Protein AF-A0A7S0HVM1-F1 (afdb_monomer_lite)

Structure (mmCIF, N/CA/C/O backbone):
data_AF-A0A7S0HVM1-F1
#
_entry.id   AF-A0A7S0HVM1-F1
#
loop_
_atom_site.group_PDB
_atom_site.id
_atom_site.type_symbol
_atom_site.label_atom_id
_atom_site.label_alt_id
_atom_site.label_comp_id
_atom_site.label_asym_id
_atom_site.label_entity_id
_atom_site.label_seq_id
_atom_site.pdbx_PDB_ins_code
_atom_site.Cartn_x
_atom_site.Cartn_y
_atom_site.Cartn_z
_atom_site.occupancy
_atom_site.B_iso_or_equiv
_atom_site.auth_seq_id
_atom_site.auth_comp_id
_atom_site.auth_asym_id
_atom_site.auth_atom_id
_atom_site.pdbx_PDB_model_num
ATOM 1 N N . GLN A 1 1 ? -5.300 -29.725 63.559 1.00 40.91 1 GLN A N 1
ATOM 2 C CA . GLN A 1 1 ? -5.382 -29.918 62.096 1.00 40.91 1 GLN A CA 1
ATOM 3 C C . GLN A 1 1 ? -5.409 -28.538 61.469 1.00 40.91 1 GLN A C 1
ATOM 5 O O . GLN A 1 1 ? -6.304 -27.762 61.778 1.00 40.91 1 GLN A O 1
ATOM 10 N N . GLY A 1 2 ? -4.329 -28.185 60.773 1.00 39.47 2 GLY A N 1
ATOM 11 C CA . GLY A 1 2 ? -4.003 -26.810 60.402 1.00 39.47 2 GLY A CA 1
ATOM 12 C C . GLY A 1 2 ? -4.809 -26.277 59.221 1.00 39.47 2 GLY A C 1
ATOM 13 O O . GLY A 1 2 ? -5.123 -27.011 58.288 1.00 39.47 2 GLY A O 1
ATOM 14 N N . ARG A 1 3 ? -5.093 -24.974 59.266 1.00 42.97 3 ARG A N 1
ATOM 15 C CA . ARG A 1 3 ? -5.426 -24.158 58.099 1.00 42.97 3 ARG A CA 1
ATOM 16 C C . ARG A 1 3 ? -4.348 -23.092 57.961 1.00 42.97 3 ARG A C 1
ATOM 18 O O . ARG A 1 3 ? -4.201 -22.237 58.827 1.00 42.97 3 ARG A O 1
ATOM 25 N N . SER A 1 4 ? -3.576 -23.211 56.892 1.00 39.09 4 SER A N 1
ATOM 26 C CA . SER A 1 4 ? -2.624 -22.226 56.398 1.00 39.09 4 SER A CA 1
ATOM 27 C C . SER A 1 4 ? -3.380 -21.080 55.724 1.00 39.09 4 SER A C 1
ATOM 29 O O . SER A 1 4 ? -4.119 -21.316 54.769 1.00 39.09 4 SER A O 1
ATOM 31 N N . PHE A 1 5 ? -3.181 -19.855 56.204 1.00 39.50 5 PHE A N 1
ATOM 32 C CA . PHE A 1 5 ? -3.492 -18.639 55.457 1.00 39.50 5 PHE A CA 1
ATOM 33 C C . PHE A 1 5 ? -2.263 -18.269 54.622 1.00 39.50 5 PHE A C 1
ATOM 35 O O . PHE A 1 5 ? -1.178 -18.089 55.171 1.00 39.50 5 PHE A O 1
ATOM 42 N N . PHE A 1 6 ? -2.431 -18.173 53.303 1.00 39.81 6 PHE A N 1
ATOM 43 C CA . PHE A 1 6 ? -1.480 -17.490 52.431 1.00 39.81 6 PHE A CA 1
ATOM 44 C C . PHE A 1 6 ? -1.751 -15.988 52.538 1.00 39.81 6 PHE A C 1
ATOM 46 O O . PHE A 1 6 ? -2.804 -15.517 52.114 1.00 39.81 6 PHE A O 1
ATOM 53 N N . ALA A 1 7 ? -0.819 -15.252 53.139 1.00 34.53 7 ALA A N 1
ATOM 54 C CA . ALA A 1 7 ? -0.727 -13.808 52.994 1.00 34.53 7 ALA A CA 1
ATOM 55 C C . ALA A 1 7 ? 0.176 -13.531 51.785 1.00 34.53 7 ALA A C 1
ATOM 57 O O . ALA A 1 7 ? 1.346 -13.913 51.791 1.00 34.53 7 ALA A O 1
ATOM 58 N N . CYS A 1 8 ? -0.376 -12.923 50.735 1.00 34.22 8 CYS A N 1
ATOM 59 C CA . CYS A 1 8 ? 0.422 -12.309 49.681 1.00 34.22 8 CYS A CA 1
ATOM 60 C C . CYS A 1 8 ? 0.839 -10.919 50.163 1.00 34.22 8 CYS A C 1
ATOM 62 O O . CYS A 1 8 ? -0.008 -10.062 50.409 1.00 34.22 8 CYS A O 1
ATOM 64 N N . ASP A 1 9 ? 2.146 -10.743 50.315 1.00 30.34 9 ASP A N 1
ATOM 65 C CA . ASP A 1 9 ? 2.812 -9.471 50.564 1.00 30.34 9 ASP A CA 1
ATOM 66 C C . ASP A 1 9 ? 2.621 -8.574 49.330 1.00 30.34 9 ASP A C 1
ATOM 68 O O . ASP A 1 9 ? 3.143 -8.865 48.251 1.00 30.34 9 ASP A O 1
ATOM 72 N N . VAL A 1 10 ? 1.826 -7.511 49.459 1.00 37.38 10 VAL A N 1
ATOM 73 C CA . VAL A 1 10 ? 1.738 -6.452 48.447 1.00 37.38 10 VAL A CA 1
ATOM 74 C C . VAL A 1 10 ? 2.730 -5.379 48.866 1.00 37.38 10 VAL A C 1
ATOM 76 O O . VAL A 1 10 ? 2.484 -4.622 49.804 1.00 37.38 10 VAL A O 1
ATOM 79 N N . GLY A 1 11 ? 3.877 -5.349 48.189 1.00 33.78 11 GLY A N 1
ATOM 80 C CA . GLY A 1 11 ? 4.882 -4.309 48.363 1.00 33.78 11 GLY A CA 1
ATOM 81 C C . GLY A 1 11 ? 4.289 -2.934 48.061 1.00 33.78 11 GLY A C 1
ATOM 82 O O . GLY A 1 11 ? 3.892 -2.651 46.932 1.00 33.78 11 GLY A O 1
ATOM 83 N N . SER A 1 12 ? 4.231 -2.090 49.088 1.00 30.70 12 SER A N 1
ATOM 84 C CA . SER A 1 12 ? 3.900 -0.671 48.989 1.00 30.70 12 SER A CA 1
ATOM 85 C C . SER A 1 12 ? 5.035 0.060 48.271 1.00 30.70 12 SER A C 1
ATOM 87 O O . SER A 1 12 ? 6.079 0.318 48.868 1.00 30.70 12 SER A O 1
ATOM 89 N N . TYR A 1 13 ? 4.844 0.380 46.992 1.00 37.66 13 TYR A N 1
ATOM 90 C CA . TYR A 1 13 ? 5.646 1.388 46.304 1.00 37.66 13 TYR A CA 1
ATOM 91 C C . TYR A 1 13 ? 4.930 2.734 46.438 1.00 37.66 13 TYR A C 1
ATOM 93 O O . TYR A 1 13 ? 3.930 2.974 45.763 1.00 37.66 13 TYR A O 1
ATOM 101 N N . ASP A 1 14 ? 5.445 3.600 47.312 1.00 30.16 14 ASP A N 1
ATOM 102 C CA . ASP A 1 14 ? 5.112 5.024 47.305 1.00 30.16 14 ASP A CA 1
ATOM 103 C C . ASP A 1 14 ? 5.686 5.641 46.022 1.00 30.16 14 ASP A C 1
ATOM 105 O O . ASP A 1 14 ? 6.894 5.854 45.894 1.00 30.16 14 ASP A O 1
ATOM 109 N N . PHE A 1 15 ? 4.817 5.885 45.041 1.00 36.38 15 PHE A N 1
ATOM 110 C CA . PHE A 1 15 ? 5.122 6.748 43.905 1.00 36.38 15 PHE A CA 1
ATOM 111 C C . PHE A 1 15 ? 4.845 8.193 44.318 1.00 36.38 15 PHE A C 1
ATOM 113 O O . PHE A 1 15 ? 3.696 8.592 44.513 1.00 36.38 15 PHE A O 1
ATOM 120 N N . ASP A 1 16 ? 5.913 8.973 44.448 1.00 35.84 16 ASP A N 1
ATOM 121 C CA . ASP A 1 16 ? 5.850 10.400 44.743 1.00 35.84 16 ASP A CA 1
ATOM 122 C C . ASP A 1 16 ? 5.324 11.153 43.502 1.00 35.84 16 ASP A C 1
ATOM 124 O O . ASP A 1 16 ? 6.044 11.402 42.535 1.00 35.84 16 ASP A O 1
ATOM 128 N N . LEU A 1 17 ? 4.021 11.458 43.494 1.00 39.97 17 LEU A N 1
ATOM 129 C CA . LEU A 1 17 ? 3.288 12.159 42.424 1.00 39.97 17 LEU A CA 1
ATOM 130 C C . LEU A 1 17 ? 3.466 13.689 42.479 1.00 39.97 17 LEU A C 1
ATOM 132 O O . LEU A 1 17 ? 2.561 14.457 42.144 1.00 39.97 17 LEU A O 1
ATOM 136 N N . ALA A 1 18 ? 4.638 14.164 42.892 1.00 35.66 18 ALA A N 1
ATOM 137 C CA . ALA A 1 18 ? 4.945 15.584 42.895 1.00 35.66 18 ALA A CA 1
ATOM 138 C C . ALA A 1 18 ? 5.576 16.017 41.557 1.00 35.66 18 ALA A C 1
ATOM 140 O O . ALA A 1 18 ? 6.782 15.923 41.356 1.00 35.66 18 ALA A O 1
ATOM 141 N N . SER A 1 19 ? 4.744 16.632 40.708 1.00 43.66 19 SER A N 1
ATOM 142 C CA . SER A 1 19 ? 5.121 17.613 39.668 1.00 43.66 19 SER A CA 1
ATOM 143 C C . SER A 1 19 ? 5.625 17.075 38.316 1.00 43.66 19 SER A C 1
ATOM 145 O O . SER A 1 19 ? 6.812 17.132 38.009 1.00 43.66 19 SER A O 1
ATOM 147 N N . PHE A 1 20 ? 4.695 16.689 37.434 1.00 40.56 20 PHE A N 1
ATOM 148 C CA . PHE A 1 20 ? 4.940 16.663 35.983 1.00 40.56 20 PHE A CA 1
ATOM 149 C C . PHE A 1 20 ? 4.510 18.000 35.348 1.00 40.56 20 PHE A C 1
ATOM 151 O O . PHE A 1 20 ? 3.369 18.424 35.559 1.00 40.56 20 PHE A O 1
ATOM 158 N N . PRO A 1 21 ? 5.363 18.686 34.563 1.00 46.09 21 PRO A N 1
ATOM 159 C CA . PRO A 1 21 ? 5.024 19.968 33.958 1.00 46.09 21 PRO A CA 1
ATOM 160 C C . PRO A 1 21 ? 4.281 19.744 32.630 1.00 46.09 21 PRO A C 1
ATOM 162 O O . PRO A 1 21 ? 4.855 19.909 31.556 1.00 46.09 21 PRO A O 1
ATOM 165 N N . MET A 1 22 ? 2.991 19.389 32.683 1.00 46.56 22 MET A N 1
ATOM 166 C CA . MET A 1 22 ? 2.167 19.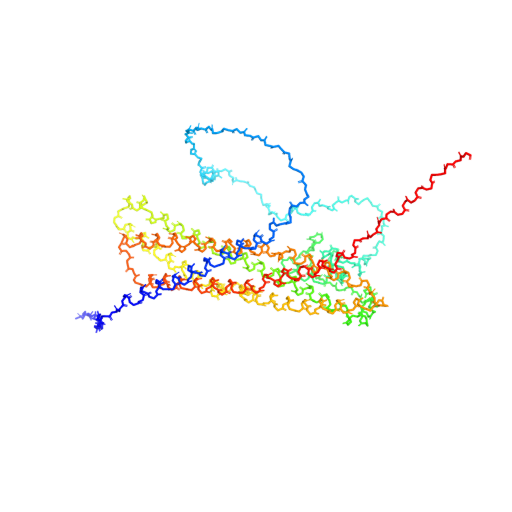207 31.470 1.00 46.56 22 MET A CA 1
ATOM 167 C C . MET A 1 22 ? 2.094 20.465 30.584 1.00 46.56 22 MET A C 1
ATOM 169 O O . MET A 1 22 ? 1.931 20.365 29.370 1.00 46.56 22 MET A O 1
ATOM 173 N N . GLU A 1 23 ? 2.267 21.663 31.150 1.00 51.09 23 GLU A N 1
ATOM 174 C CA . GLU A 1 23 ? 2.218 22.911 30.376 1.00 51.09 23 GLU A CA 1
ATOM 175 C C . GLU A 1 23 ? 3.412 23.087 29.422 1.00 51.09 23 GLU A C 1
ATOM 177 O O . GLU A 1 23 ? 3.287 23.754 28.391 1.00 51.09 23 GLU A O 1
ATOM 182 N N . ALA A 1 24 ? 4.569 22.485 29.722 1.00 52.84 24 ALA A N 1
ATOM 183 C CA . ALA A 1 24 ? 5.747 22.582 28.861 1.00 52.84 24 ALA A CA 1
ATOM 184 C C . ALA A 1 24 ? 5.597 21.714 27.600 1.00 52.84 24 ALA A C 1
ATOM 186 O O . ALA A 1 24 ? 5.906 22.165 26.495 1.00 52.84 24 ALA A O 1
ATOM 187 N N . GLU A 1 25 ? 5.046 20.506 27.742 1.00 46.28 25 GLU A N 1
ATOM 188 C CA . GLU A 1 25 ? 4.788 19.601 26.616 1.00 46.28 25 GLU A CA 1
ATOM 189 C C . GLU A 1 25 ? 3.628 20.090 25.744 1.00 46.28 25 GLU A C 1
ATOM 191 O O . GLU A 1 25 ? 3.733 20.082 24.516 1.00 46.28 25 GLU A O 1
ATOM 196 N N . GLN A 1 26 ? 2.571 20.642 26.347 1.00 48.44 26 GLN A N 1
ATOM 197 C CA . GLN A 1 26 ? 1.445 21.200 25.595 1.00 48.44 26 GLN A CA 1
ATOM 198 C C . GLN A 1 26 ? 1.847 22.437 24.768 1.00 48.44 26 GLN A C 1
ATOM 200 O O . GLN A 1 26 ? 1.365 22.636 23.649 1.00 48.44 26 GLN A O 1
ATOM 205 N N . ASN A 1 27 ? 2.776 23.255 25.276 1.00 52.78 27 ASN A N 1
ATOM 206 C CA . ASN A 1 27 ? 3.339 24.379 24.523 1.00 52.78 27 ASN A CA 1
ATOM 207 C C . ASN A 1 27 ? 4.317 23.928 23.424 1.00 52.78 27 ASN A C 1
ATOM 209 O O . ASN A 1 27 ? 4.359 24.555 22.363 1.00 52.78 27 ASN A O 1
ATOM 213 N N . SER A 1 28 ? 5.044 22.827 23.631 1.00 55.56 28 SER A N 1
ATOM 214 C CA . SER A 1 28 ? 5.900 22.211 22.605 1.00 55.56 28 SER A CA 1
ATOM 215 C C . SER A 1 28 ? 5.079 21.650 21.434 1.00 55.56 28 SER A C 1
ATOM 217 O O . SER A 1 28 ? 5.384 21.913 20.266 1.00 55.56 28 SER A O 1
ATOM 219 N N . ALA A 1 29 ? 3.964 20.974 21.731 1.00 42.53 29 ALA A N 1
ATOM 220 C CA . ALA A 1 29 ? 3.034 20.460 20.724 1.00 42.53 29 ALA A CA 1
ATOM 221 C C . ALA A 1 29 ? 2.396 21.593 19.899 1.00 42.53 29 ALA A C 1
ATOM 223 O O . ALA A 1 29 ? 2.390 21.551 18.669 1.00 42.53 29 ALA A O 1
ATOM 224 N N . ARG A 1 30 ? 1.958 22.681 20.552 1.00 55.16 30 ARG A N 1
ATOM 225 C CA . ARG A 1 30 ? 1.418 23.868 19.860 1.00 55.16 30 ARG A CA 1
ATOM 226 C C . ARG A 1 30 ? 2.437 24.549 18.946 1.00 55.16 30 ARG A C 1
ATOM 228 O O . ARG A 1 30 ? 2.078 24.990 17.855 1.00 55.16 30 ARG A O 1
ATOM 235 N N . GLN A 1 31 ? 3.702 24.634 19.360 1.00 58.19 31 GLN A N 1
ATOM 236 C CA . GLN A 1 31 ? 4.763 25.185 18.510 1.00 58.19 31 GLN A CA 1
ATOM 237 C C . GLN A 1 31 ? 5.082 24.278 17.319 1.00 58.19 31 GLN A C 1
ATOM 239 O O . GLN A 1 31 ? 5.374 24.785 16.235 1.00 58.19 31 GLN A O 1
ATOM 244 N N . SER A 1 32 ? 4.992 22.961 17.496 1.00 50.66 32 SER A N 1
ATOM 245 C CA . SER A 1 32 ? 5.217 21.983 16.428 1.00 50.66 32 SER A CA 1
ATOM 246 C C . SER A 1 32 ? 4.097 22.029 15.381 1.00 50.66 32 SER A C 1
ATOM 248 O O . SER A 1 32 ? 4.384 22.146 14.190 1.00 50.66 32 SER A O 1
ATOM 250 N N . LEU A 1 33 ? 2.833 22.117 15.813 1.00 46.31 33 LEU A N 1
ATOM 251 C CA . LEU A 1 33 ? 1.676 22.316 14.929 1.00 46.31 33 LEU A CA 1
ATOM 252 C C . LEU A 1 33 ? 1.733 23.652 14.171 1.00 46.31 33 LEU A C 1
ATOM 254 O O . LEU A 1 33 ? 1.441 23.708 12.978 1.00 46.31 33 LEU A O 1
ATOM 258 N N . ALA A 1 34 ? 2.181 24.733 14.818 1.00 50.59 34 ALA A N 1
ATOM 259 C CA . ALA A 1 34 ? 2.365 26.022 14.149 1.00 50.59 34 ALA A CA 1
ATOM 260 C C . ALA A 1 34 ? 3.471 25.982 13.075 1.00 50.59 34 ALA A C 1
ATOM 262 O O . ALA A 1 34 ? 3.380 26.677 12.061 1.00 50.59 34 ALA A O 1
ATOM 263 N N . ARG A 1 35 ? 4.523 25.174 13.265 1.00 58.78 35 ARG A N 1
ATOM 264 C CA . ARG A 1 35 ? 5.575 24.969 12.252 1.00 58.78 35 ARG A CA 1
ATOM 265 C C . ARG A 1 35 ? 5.054 24.149 11.072 1.00 58.78 35 ARG A C 1
ATOM 267 O O . ARG A 1 35 ? 5.251 24.571 9.935 1.00 58.78 35 ARG A O 1
ATOM 274 N N . LEU A 1 36 ? 4.317 23.072 11.340 1.00 46.56 36 LEU A N 1
ATOM 275 C CA . LEU A 1 36 ? 3.635 22.255 10.329 1.00 46.56 36 LEU A CA 1
ATOM 276 C C . LEU A 1 36 ? 2.656 23.084 9.487 1.00 46.56 36 LEU A C 1
ATOM 278 O O . LEU A 1 36 ? 2.729 23.071 8.260 1.00 46.56 36 LEU A O 1
ATOM 282 N N . TRP A 1 37 ? 1.824 23.909 10.128 1.00 56.38 37 TRP A N 1
ATOM 283 C CA . TRP A 1 37 ? 0.890 24.795 9.430 1.00 56.38 37 TRP A CA 1
ATOM 284 C C . TRP A 1 37 ? 1.591 25.779 8.482 1.00 56.38 37 TRP A C 1
ATOM 286 O O . TRP A 1 37 ? 1.104 26.055 7.383 1.00 56.38 37 TRP A O 1
ATOM 296 N N . ASN A 1 38 ? 2.764 26.289 8.868 1.00 53.94 38 ASN A N 1
ATOM 297 C CA . ASN A 1 38 ? 3.554 27.184 8.024 1.00 53.94 38 ASN A CA 1
ATOM 298 C C . ASN A 1 38 ? 4.180 26.466 6.818 1.00 53.94 38 ASN A C 1
ATOM 300 O O . ASN A 1 38 ? 4.234 27.057 5.738 1.00 53.94 38 ASN A O 1
ATOM 304 N N . VAL A 1 39 ? 4.605 25.208 6.974 1.00 54.84 39 VAL A N 1
ATOM 305 C CA . VAL A 1 39 ? 5.127 24.376 5.876 1.00 54.84 39 VAL A CA 1
ATOM 306 C C . VAL A 1 39 ? 4.012 24.041 4.883 1.00 54.84 39 VAL A C 1
ATOM 308 O O . VAL A 1 39 ? 4.148 24.329 3.695 1.00 54.84 39 VAL A O 1
ATOM 311 N N . VAL A 1 40 ? 2.860 23.569 5.369 1.00 44.69 40 VAL A N 1
ATOM 312 C CA . VAL A 1 40 ? 1.677 23.277 4.539 1.00 44.69 40 VAL A CA 1
ATOM 313 C C . VAL A 1 40 ? 1.194 24.534 3.806 1.00 44.69 40 VAL A C 1
ATOM 315 O O . VAL A 1 40 ? 0.961 24.513 2.597 1.00 44.69 40 VAL A O 1
ATOM 318 N N . SER A 1 41 ? 1.141 25.677 4.495 1.00 48.38 41 SER A N 1
ATOM 319 C CA . SER A 1 41 ? 0.779 26.967 3.890 1.00 48.38 41 SER A CA 1
ATOM 320 C C . SER A 1 41 ? 1.788 27.465 2.847 1.00 48.38 41 SER A C 1
ATOM 322 O O . SER A 1 41 ? 1.439 28.320 2.027 1.00 48.38 41 SER A O 1
ATOM 324 N N . ARG A 1 42 ? 3.045 27.002 2.888 1.00 59.25 42 ARG A N 1
ATOM 325 C CA . ARG A 1 42 ? 4.067 27.317 1.880 1.00 59.25 42 ARG A CA 1
ATOM 326 C C . ARG A 1 42 ? 3.899 26.429 0.651 1.00 59.25 42 ARG A C 1
ATOM 328 O O . ARG A 1 42 ? 3.812 26.961 -0.450 1.00 59.25 42 ARG A O 1
ATOM 335 N N . ILE A 1 43 ? 3.716 25.124 0.851 1.00 46.19 43 ILE A N 1
ATOM 336 C CA . ILE A 1 43 ? 3.480 24.142 -0.220 1.00 46.19 43 ILE A CA 1
ATOM 337 C C . ILE A 1 43 ? 2.204 24.477 -1.004 1.00 46.19 43 ILE A C 1
ATOM 339 O O . ILE A 1 43 ? 2.214 24.487 -2.232 1.00 46.19 43 ILE A O 1
ATOM 343 N N . LEU A 1 44 ? 1.114 24.848 -0.324 1.00 46.03 44 LEU A N 1
ATOM 344 C CA . LEU A 1 44 ? -0.132 25.256 -0.987 1.00 46.03 44 LEU A CA 1
ATOM 345 C C . LEU A 1 44 ? 0.009 26.574 -1.773 1.00 46.03 44 LEU A C 1
ATOM 347 O O . LEU A 1 44 ? -0.661 26.767 -2.790 1.00 46.03 44 LEU A O 1
ATOM 351 N N . ARG A 1 45 ? 0.889 27.486 -1.337 1.00 56.31 45 ARG A N 1
ATOM 352 C CA . ARG A 1 45 ? 1.199 28.724 -2.075 1.00 56.31 45 ARG A CA 1
ATOM 353 C C . ARG A 1 45 ? 2.089 28.463 -3.288 1.00 56.31 45 ARG A C 1
ATOM 355 O O . ARG A 1 45 ? 1.839 29.033 -4.345 1.00 56.31 45 ARG A O 1
ATOM 362 N N . GLU A 1 46 ? 3.074 27.583 -3.159 1.00 59.56 46 GLU A N 1
ATOM 363 C CA . GLU A 1 46 ? 3.984 27.200 -4.245 1.00 59.56 46 GLU A CA 1
ATOM 364 C C . GLU A 1 46 ? 3.280 26.327 -5.302 1.00 59.56 46 GLU A C 1
ATOM 366 O O . GLU A 1 46 ? 3.465 26.543 -6.500 1.00 59.56 46 GLU A O 1
ATOM 371 N N . GLY A 1 47 ? 2.353 25.451 -4.898 1.00 46.34 47 GLY A N 1
ATOM 372 C CA . GLY A 1 47 ? 1.476 24.713 -5.818 1.00 46.34 47 GLY A CA 1
ATOM 373 C C . GLY A 1 47 ? 0.540 25.617 -6.634 1.00 46.34 47 GLY A C 1
ATOM 374 O O . GLY A 1 47 ? 0.271 25.347 -7.804 1.00 46.34 47 GLY A O 1
ATOM 375 N N . ASN A 1 48 ? 0.102 26.747 -6.066 1.00 41.31 48 ASN A N 1
ATOM 376 C CA . ASN A 1 48 ? -0.652 27.764 -6.807 1.00 41.31 48 ASN A CA 1
ATOM 377 C C . ASN A 1 48 ? 0.217 28.553 -7.802 1.00 41.31 48 ASN A C 1
ATOM 379 O O . ASN A 1 48 ? -0.295 28.980 -8.836 1.00 41.31 48 ASN A O 1
ATOM 383 N N . LEU A 1 49 ? 1.519 28.713 -7.541 1.00 39.19 49 LEU A N 1
ATOM 384 C CA . LEU A 1 49 ? 2.454 29.352 -8.475 1.00 39.19 49 LEU A CA 1
ATOM 385 C C . LEU A 1 49 ? 2.752 28.459 -9.687 1.00 39.19 49 LEU A C 1
ATOM 387 O O . LEU A 1 49 ? 2.834 28.970 -10.801 1.00 39.19 49 LEU A O 1
ATOM 391 N N . LEU A 1 50 ? 2.817 27.135 -9.511 1.00 37.72 50 LEU A N 1
ATOM 392 C CA . LEU A 1 50 ? 2.933 26.188 -10.630 1.00 37.72 50 LEU A CA 1
ATOM 393 C C . LEU A 1 50 ? 1.702 26.248 -11.551 1.00 37.72 50 LEU A C 1
ATOM 395 O O . LEU A 1 50 ? 1.851 26.349 -12.767 1.00 37.72 50 LEU A O 1
ATOM 399 N N . ASN A 1 51 ? 0.490 26.335 -10.995 1.00 39.06 51 ASN A N 1
ATOM 400 C CA . ASN A 1 51 ? -0.720 26.567 -11.798 1.00 39.06 51 ASN A CA 1
ATOM 401 C C . ASN A 1 51 ? -0.712 27.929 -12.524 1.00 39.06 51 ASN A C 1
ATOM 403 O O . ASN A 1 51 ? -1.288 28.055 -13.604 1.00 39.06 51 ASN A O 1
ATOM 407 N N . GLN A 1 52 ? -0.035 28.943 -11.975 1.00 38.41 52 GLN A N 1
ATOM 408 C CA . GLN A 1 52 ? 0.082 30.272 -12.585 1.00 38.41 52 GLN A CA 1
ATOM 409 C C . GLN A 1 52 ? 1.139 30.332 -13.702 1.00 38.41 52 GLN A C 1
ATOM 411 O O . GLN A 1 52 ? 0.951 31.051 -14.682 1.00 38.41 52 GLN A O 1
ATOM 416 N N . VAL A 1 53 ? 2.221 29.555 -13.586 1.00 39.25 53 VAL A N 1
ATOM 417 C CA . VAL A 1 53 ? 3.281 29.452 -14.605 1.00 39.25 53 VAL A CA 1
ATOM 418 C C . VAL A 1 53 ? 2.826 28.589 -15.789 1.00 39.25 53 VAL A C 1
ATOM 420 O O . VAL A 1 53 ? 3.030 28.977 -16.939 1.00 39.25 53 VAL A O 1
ATOM 423 N N . PHE A 1 54 ? 2.120 27.482 -15.539 1.00 40.22 54 PHE A N 1
ATOM 424 C CA . PHE A 1 54 ? 1.657 26.566 -16.593 1.00 40.22 54 PHE A CA 1
ATOM 425 C C . PHE A 1 54 ? 0.271 26.901 -17.176 1.00 40.22 54 PHE A C 1
ATOM 427 O O . PHE A 1 54 ? -0.071 26.427 -18.259 1.00 40.22 54 PHE A O 1
ATOM 434 N N . GLY A 1 55 ? -0.503 27.793 -16.547 1.00 33.72 55 GLY A N 1
ATOM 435 C CA . GLY A 1 55 ? -1.802 28.259 -17.056 1.00 33.72 55 GLY A CA 1
ATOM 436 C C . GLY A 1 55 ? -1.750 29.111 -18.336 1.00 33.72 55 GLY A C 1
ATOM 437 O O . GLY A 1 55 ? -2.794 29.499 -18.856 1.00 33.72 55 GLY A O 1
ATOM 438 N N . SER A 1 56 ? -0.561 29.409 -18.871 1.00 34.00 56 SER A N 1
ATOM 439 C CA . SER A 1 56 ? -0.382 30.260 -20.057 1.00 34.00 56 SER A CA 1
ATOM 440 C C . SER A 1 56 ? -0.338 29.504 -21.397 1.00 34.00 56 SER A C 1
ATOM 442 O O . SER A 1 56 ? -0.345 30.140 -22.451 1.00 34.00 56 SER A O 1
ATOM 444 N N . CYS A 1 57 ? -0.398 28.165 -21.398 1.00 35.12 57 CYS A N 1
ATOM 445 C CA . CYS A 1 57 ? -0.434 27.352 -22.621 1.00 35.12 57 CYS A CA 1
ATOM 446 C C . CYS A 1 57 ? -1.844 26.810 -22.929 1.00 35.12 57 CYS A C 1
ATOM 448 O O . CYS A 1 57 ? -2.070 25.609 -23.020 1.00 35.12 57 CYS A O 1
ATOM 450 N N . THR A 1 58 ? -2.828 27.701 -23.080 1.00 33.03 58 THR A N 1
ATOM 451 C CA . THR A 1 58 ? -4.165 27.360 -23.610 1.00 33.03 58 THR A CA 1
ATOM 452 C C . THR A 1 58 ? -4.598 28.369 -24.675 1.00 33.03 58 THR A C 1
ATOM 454 O O . THR A 1 58 ? -5.555 29.125 -24.542 1.00 33.03 58 THR A O 1
ATOM 457 N N . ARG A 1 59 ? -3.876 28.385 -25.796 1.00 36.44 59 ARG A N 1
ATOM 458 C CA . ARG A 1 59 ? -4.386 28.917 -27.065 1.00 36.44 59 ARG A CA 1
ATOM 459 C C . ARG A 1 59 ? -4.242 27.832 -28.113 1.00 36.44 59 ARG A C 1
ATOM 461 O O . ARG A 1 59 ? -3.191 27.748 -28.728 1.00 36.44 59 ARG A O 1
ATOM 468 N N . CYS A 1 60 ? -5.280 27.014 -28.259 1.00 29.83 60 CYS A N 1
ATOM 469 C CA . CYS A 1 60 ? -5.753 26.403 -29.507 1.00 29.83 60 CYS A CA 1
ATOM 470 C C . CYS A 1 60 ? -6.856 25.390 -29.162 1.00 29.83 60 CYS A C 1
ATOM 472 O O . CYS A 1 60 ? -6.544 24.246 -28.860 1.00 29.83 60 CYS A O 1
ATOM 474 N N . LEU A 1 61 ? -8.122 25.832 -29.159 1.00 29.08 61 LEU A N 1
ATOM 475 C CA . LEU A 1 61 ? -9.319 25.157 -29.709 1.00 29.08 61 LEU A CA 1
ATOM 476 C C . LEU A 1 61 ? -10.609 25.833 -29.178 1.00 29.08 61 LEU A C 1
ATOM 478 O O . LEU A 1 61 ? -10.591 26.408 -28.088 1.00 29.08 61 LEU A O 1
ATOM 482 N N . PRO A 1 62 ? -11.701 25.865 -29.968 1.00 33.69 62 PRO A N 1
ATOM 483 C CA . PRO A 1 62 ? -12.781 26.832 -29.803 1.00 33.69 62 PRO A CA 1
ATOM 484 C C . PRO A 1 62 ? -13.886 26.368 -28.845 1.00 33.69 62 PRO A C 1
ATOM 486 O O . PRO A 1 62 ? -14.310 25.215 -28.848 1.00 33.69 62 PRO A O 1
ATOM 489 N N . MET A 1 63 ? -14.394 27.330 -28.075 1.00 28.50 63 MET A N 1
ATOM 490 C CA . MET A 1 63 ? -15.586 27.230 -27.233 1.00 28.50 63 MET A CA 1
ATOM 491 C C . MET A 1 63 ? -16.863 27.250 -28.083 1.00 28.50 63 MET A C 1
ATOM 493 O O . MET A 1 63 ? -17.066 28.172 -28.872 1.00 28.50 63 MET A O 1
ATOM 497 N N . HIS A 1 64 ? -17.768 26.304 -27.838 1.00 30.83 64 HIS A N 1
ATOM 498 C CA . HIS A 1 64 ? -19.182 26.427 -28.186 1.00 30.83 64 HIS A CA 1
ATOM 499 C C . HIS A 1 64 ? -20.048 26.109 -26.960 1.00 30.83 64 HIS A C 1
ATOM 501 O O . HIS A 1 64 ? -19.983 25.008 -26.424 1.00 30.83 64 HIS A O 1
ATOM 507 N N . GLY A 1 65 ? -20.923 27.055 -26.600 1.00 28.41 65 GLY A N 1
ATOM 508 C CA . GLY A 1 65 ? -22.248 26.747 -26.057 1.00 28.41 65 GLY A CA 1
ATOM 509 C C . GLY A 1 65 ? -22.452 26.919 -24.554 1.00 28.41 65 GLY A C 1
ATOM 510 O O . GLY A 1 65 ? -22.559 25.940 -23.826 1.00 28.41 65 GLY A O 1
ATOM 511 N N . GLU A 1 66 ? -22.651 28.162 -24.117 1.00 31.39 66 GLU A N 1
ATOM 512 C CA . GLU A 1 66 ? -23.383 28.469 -22.886 1.00 31.39 66 GLU A CA 1
ATOM 513 C C . GLU A 1 66 ? -24.852 28.014 -22.997 1.00 31.39 66 GLU A C 1
ATOM 515 O O . GLU A 1 66 ? -25.554 28.367 -23.949 1.00 31.39 66 GLU A O 1
ATOM 520 N N . ARG A 1 67 ? -25.356 27.311 -21.977 1.00 30.86 67 ARG A N 1
ATOM 521 C CA . ARG A 1 67 ? -26.770 27.366 -21.581 1.00 30.86 67 ARG A CA 1
ATOM 522 C C . ARG A 1 67 ? -26.885 27.382 -20.064 1.00 30.86 67 ARG A C 1
ATOM 524 O O . ARG A 1 67 ? -26.554 26.419 -19.383 1.00 30.86 67 ARG A O 1
ATOM 531 N N . GLN A 1 68 ? -27.395 28.505 -19.574 1.00 32.44 68 GLN A N 1
ATOM 532 C CA . GLN A 1 68 ? -28.025 28.652 -18.268 1.00 32.44 68 GLN A CA 1
ATOM 533 C C . GLN A 1 68 ? -29.247 27.725 -18.170 1.00 32.44 68 GLN A C 1
ATOM 535 O O . GLN A 1 68 ? -29.927 27.547 -19.181 1.00 32.44 68 GLN A O 1
ATOM 540 N N . LEU A 1 69 ? -29.560 27.214 -16.969 1.00 28.86 69 LEU A N 1
ATOM 541 C CA . LEU A 1 69 ? -30.892 27.321 -16.346 1.00 28.86 69 LEU A CA 1
ATOM 542 C C . LEU A 1 69 ? -30.969 26.634 -14.959 1.00 28.86 69 LEU A C 1
ATOM 544 O O . LEU A 1 69 ? -30.681 25.455 -14.809 1.00 28.86 69 LEU A O 1
ATOM 548 N N . SER A 1 70 ? -31.410 27.452 -13.997 1.00 27.81 70 SER A N 1
ATOM 549 C CA . SER A 1 70 ? -32.338 27.215 -12.871 1.00 27.81 70 SER A CA 1
ATOM 550 C C . SER A 1 70 ? -32.104 26.137 -11.798 1.00 27.81 70 SER A C 1
ATOM 552 O O . SER A 1 70 ? -32.225 24.934 -11.993 1.00 27.81 70 SER A O 1
ATOM 554 N N . THR A 1 71 ? -31.998 26.677 -10.584 1.00 31.06 71 THR A N 1
ATOM 555 C CA . THR A 1 71 ? -32.520 26.199 -9.298 1.00 31.06 71 THR A CA 1
ATOM 556 C C . THR A 1 71 ? -33.918 25.571 -9.368 1.00 31.06 71 THR A C 1
ATOM 558 O O . THR A 1 71 ? -34.860 26.240 -9.800 1.00 31.06 71 THR A O 1
ATOM 561 N N . VAL A 1 72 ? -34.077 24.367 -8.809 1.00 28.98 72 VAL A N 1
ATOM 562 C CA . VAL A 1 72 ? -35.358 23.855 -8.295 1.00 28.98 72 VAL A CA 1
ATOM 563 C C . VAL A 1 72 ? -35.104 23.073 -7.005 1.00 28.98 72 VAL A C 1
ATOM 565 O O . VAL A 1 72 ? -34.326 22.123 -6.976 1.00 28.98 72 VAL A O 1
ATOM 568 N N . SER A 1 73 ? -35.774 23.510 -5.944 1.00 33.44 73 SER A N 1
ATOM 569 C CA . SER A 1 73 ? -35.933 22.821 -4.666 1.00 33.44 73 SER A CA 1
ATOM 570 C C . SER A 1 73 ? -36.877 21.624 -4.811 1.00 33.44 73 SER A C 1
ATOM 572 O O . SER A 1 73 ? -37.902 21.742 -5.478 1.00 33.44 73 SER A O 1
ATOM 574 N N . SER A 1 74 ? -36.606 20.513 -4.124 1.00 29.62 74 SER A N 1
ATOM 575 C CA . SER A 1 74 ? -37.619 19.485 -3.855 1.00 29.62 74 SER A CA 1
ATOM 576 C C . SER A 1 74 ? -37.229 18.652 -2.641 1.00 29.62 74 SER A C 1
ATOM 578 O O . SER A 1 74 ? -36.273 17.883 -2.673 1.00 29.62 74 SER A O 1
ATOM 580 N N . GLU A 1 75 ? -38.018 18.792 -1.585 1.00 30.41 75 GLU A N 1
ATOM 581 C CA . GLU A 1 75 ? -38.135 17.826 -0.501 1.00 30.41 75 GLU A CA 1
ATOM 582 C C . GLU A 1 75 ? -38.736 16.509 -1.027 1.00 30.41 75 GLU A C 1
ATOM 584 O O . GLU A 1 75 ? -39.602 16.518 -1.905 1.00 30.41 75 GLU A O 1
ATOM 589 N N . SER A 1 76 ? -38.317 15.376 -0.457 1.00 30.14 76 SER A N 1
ATOM 590 C CA . SER A 1 76 ? -39.191 14.421 0.251 1.00 30.14 76 SER A CA 1
ATOM 591 C C . SER A 1 76 ? -38.765 12.946 0.122 1.00 30.14 76 SER A C 1
ATOM 593 O O . SER A 1 76 ? -38.434 12.448 -0.947 1.00 30.14 76 SER A O 1
ATOM 595 N N . ASN A 1 77 ? -38.898 12.270 1.268 1.00 29.56 77 ASN A N 1
ATOM 596 C CA . ASN A 1 77 ? -39.320 10.880 1.468 1.00 29.56 77 ASN A CA 1
ATOM 597 C C . ASN A 1 77 ? -38.346 9.711 1.225 1.00 29.56 77 ASN A C 1
ATOM 599 O O . ASN A 1 77 ? -38.169 9.196 0.129 1.00 29.56 77 ASN A O 1
ATOM 603 N N . TYR A 1 78 ? -37.845 9.233 2.369 1.00 28.47 78 TYR A N 1
ATOM 604 C CA . TYR A 1 78 ? -37.640 7.844 2.789 1.00 28.47 78 TYR A CA 1
ATOM 605 C C . TYR A 1 78 ? -38.072 6.725 1.824 1.00 28.47 78 TYR A C 1
ATOM 607 O O . TYR A 1 78 ? -39.260 6.494 1.601 1.00 28.47 78 TYR A O 1
ATOM 615 N N . SER A 1 79 ? -37.101 5.884 1.465 1.00 27.92 79 SER A N 1
ATOM 616 C CA . SER A 1 79 ? -37.302 4.444 1.287 1.00 27.92 79 SER A CA 1
ATOM 617 C C . SER A 1 79 ? -36.101 3.698 1.870 1.00 27.92 79 SER A C 1
ATOM 619 O O . SER A 1 79 ? -34.985 3.807 1.365 1.00 27.92 79 SER A O 1
ATOM 621 N N . VAL A 1 80 ? -36.338 2.975 2.964 1.00 35.38 80 VAL A N 1
ATOM 622 C CA . VAL A 1 80 ? -35.378 2.071 3.606 1.00 35.38 80 VAL A CA 1
ATOM 623 C C . VAL A 1 80 ? -35.180 0.863 2.690 1.00 35.38 80 VAL A C 1
ATOM 625 O O . VAL A 1 80 ? -36.132 0.140 2.403 1.00 35.38 80 VAL A O 1
ATOM 628 N N . ILE A 1 81 ? -33.952 0.666 2.217 1.00 32.88 81 ILE A N 1
ATOM 629 C CA . ILE A 1 81 ? -33.519 -0.528 1.484 1.00 32.88 81 ILE A CA 1
ATOM 630 C C . ILE A 1 81 ? -32.986 -1.519 2.532 1.00 32.88 81 ILE A C 1
ATOM 632 O O . ILE A 1 81 ? -32.049 -1.157 3.246 1.00 32.88 81 ILE A O 1
ATOM 636 N N . PRO A 1 82 ? -33.541 -2.738 2.671 1.00 33.78 82 PRO A N 1
ATOM 637 C CA . PRO A 1 82 ? -32.961 -3.749 3.549 1.00 33.78 82 PRO A CA 1
ATOM 638 C C . PRO A 1 82 ? -31.615 -4.224 2.998 1.00 33.78 82 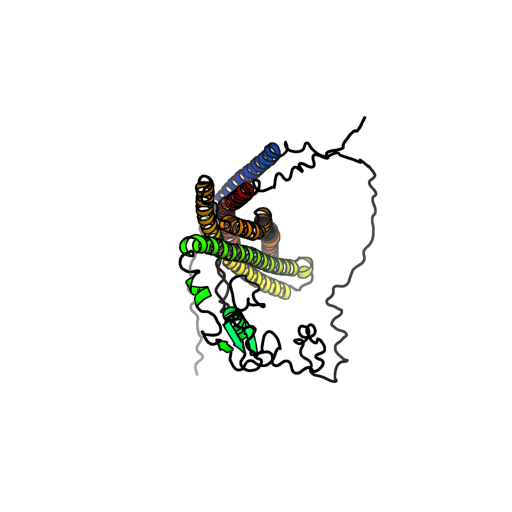PRO A C 1
ATOM 640 O O . PRO A 1 82 ? -31.474 -4.462 1.794 1.00 33.78 82 PRO A O 1
ATOM 643 N N . SER A 1 83 ? -30.638 -4.360 3.890 1.00 38.41 83 SER A N 1
ATOM 644 C CA . SER A 1 83 ? -29.293 -4.835 3.588 1.00 38.41 83 SER A CA 1
ATOM 645 C C . SER A 1 83 ? -29.290 -6.298 3.127 1.00 38.41 83 SER A C 1
ATOM 647 O O . SER A 1 83 ? -30.158 -7.108 3.454 1.00 38.41 83 SER A O 1
ATOM 649 N N . GLN A 1 84 ? -28.268 -6.632 2.339 1.00 36.06 84 GLN A N 1
ATOM 650 C CA . GLN A 1 84 ? -28.042 -7.908 1.651 1.00 36.06 84 GLN A CA 1
ATOM 651 C C . GLN A 1 84 ? -27.941 -9.139 2.586 1.00 36.06 84 GLN A C 1
ATOM 653 O O . GLN A 1 84 ? -27.855 -10.268 2.106 1.00 36.06 84 GLN A O 1
ATOM 658 N N . THR A 1 85 ? -27.962 -8.946 3.906 1.00 40.56 85 THR A N 1
ATOM 659 C CA . THR A 1 85 ? -27.674 -9.971 4.920 1.00 40.56 85 THR A CA 1
ATOM 660 C C . THR A 1 85 ? -28.908 -10.791 5.332 1.00 40.56 85 THR A C 1
ATOM 662 O O . THR A 1 85 ? -28.762 -11.900 5.835 1.00 40.56 85 THR A O 1
ATOM 665 N N . GLU A 1 86 ? -30.130 -10.328 5.040 1.00 39.88 86 GLU A N 1
ATOM 666 C CA . GLU A 1 86 ? -31.378 -11.038 5.398 1.00 39.88 86 GLU A CA 1
ATOM 667 C C . GLU A 1 86 ? -31.918 -11.982 4.304 1.00 39.88 86 GLU A C 1
ATOM 669 O O . GLU A 1 86 ? -32.874 -12.722 4.535 1.00 39.88 86 GLU A O 1
ATOM 674 N N . ARG A 1 87 ? -31.294 -12.038 3.117 1.00 40.50 87 ARG A N 1
ATOM 675 C CA . ARG A 1 87 ? -31.700 -12.974 2.042 1.00 40.50 87 ARG A CA 1
ATOM 676 C C . ARG A 1 87 ? -31.105 -14.379 2.168 1.00 40.50 87 ARG A C 1
ATOM 678 O O . ARG A 1 87 ? -31.569 -15.286 1.483 1.00 40.50 87 ARG A O 1
ATOM 685 N N . ASN A 1 88 ? -30.149 -14.588 3.072 1.00 41.38 88 ASN A N 1
ATOM 686 C CA . ASN A 1 88 ? -29.442 -15.867 3.207 1.00 41.38 88 ASN A CA 1
ATOM 687 C C . ASN A 1 88 ? -30.015 -16.800 4.292 1.00 41.38 88 ASN A C 1
ATOM 689 O O . ASN A 1 88 ? -29.504 -17.900 4.468 1.00 41.38 88 ASN A O 1
ATOM 693 N N . ALA A 1 89 ? -31.092 -16.414 4.987 1.00 40.19 89 ALA A N 1
ATOM 694 C CA . ALA A 1 89 ? -31.648 -17.192 6.102 1.00 40.19 89 ALA A CA 1
ATOM 695 C C . ALA A 1 89 ? -32.922 -18.006 5.772 1.00 40.19 89 ALA A C 1
ATOM 697 O O . ALA A 1 89 ? -33.461 -18.662 6.656 1.00 40.19 89 ALA A O 1
ATOM 698 N N . ILE A 1 90 ? -33.411 -18.000 4.522 1.00 39.78 90 ILE A N 1
ATOM 699 C CA . ILE A 1 90 ? -34.639 -18.735 4.116 1.00 39.78 90 ILE A CA 1
ATOM 700 C C . ILE A 1 90 ? -34.361 -19.804 3.031 1.00 39.78 90 ILE A C 1
ATOM 702 O O . ILE A 1 90 ? -35.261 -20.499 2.574 1.00 39.78 90 ILE A O 1
ATOM 706 N N . ALA A 1 91 ? -33.099 -20.022 2.652 1.00 35.31 91 ALA A N 1
ATOM 707 C CA . ALA A 1 91 ? -32.707 -21.004 1.631 1.00 35.31 91 ALA A CA 1
ATOM 708 C C . ALA A 1 91 ? -31.826 -22.133 2.196 1.00 35.31 91 ALA A C 1
ATOM 710 O O . ALA A 1 91 ? -30.838 -22.523 1.580 1.00 35.31 91 ALA A O 1
ATOM 711 N N . LEU A 1 92 ? -32.163 -22.643 3.385 1.00 35.81 92 LEU A N 1
ATOM 712 C CA . LEU A 1 92 ? -31.402 -23.705 4.051 1.00 35.81 92 LEU A CA 1
ATOM 713 C C . LEU A 1 92 ? -32.319 -24.784 4.650 1.00 35.81 92 LEU A C 1
ATOM 715 O O . LEU A 1 92 ? -32.154 -25.184 5.790 1.00 35.81 92 LEU A O 1
ATOM 719 N N . GLU A 1 93 ? -33.304 -25.251 3.876 1.00 36.06 93 GLU A N 1
ATOM 720 C CA . GLU A 1 93 ? -34.068 -26.468 4.215 1.00 36.06 93 GLU A CA 1
ATOM 721 C C . GLU A 1 93 ? -34.601 -27.238 2.985 1.00 36.06 93 GLU A C 1
ATOM 723 O O . GLU A 1 93 ? -35.527 -28.037 3.082 1.00 36.06 93 GLU A O 1
ATOM 728 N N . ALA A 1 94 ? -34.000 -27.038 1.805 1.00 37.53 94 ALA A N 1
ATOM 729 C CA . ALA A 1 94 ? -34.366 -27.773 0.590 1.00 37.53 94 ALA A CA 1
ATOM 730 C C . ALA A 1 94 ? -33.162 -27.983 -0.345 1.00 37.53 94 ALA A C 1
ATOM 732 O O . ALA A 1 94 ? -33.115 -27.438 -1.442 1.00 37.53 94 ALA A O 1
ATOM 733 N N . ALA A 1 95 ? -32.163 -28.747 0.100 1.00 35.59 95 ALA A N 1
ATOM 734 C CA . ALA A 1 95 ? -31.128 -29.304 -0.776 1.00 35.59 95 ALA A CA 1
ATOM 735 C C . ALA A 1 95 ? -30.450 -30.491 -0.082 1.00 35.59 95 ALA A C 1
ATOM 737 O O . ALA A 1 95 ? -29.303 -30.426 0.354 1.00 35.59 95 ALA A O 1
ATOM 738 N N . GLN A 1 96 ? -31.200 -31.577 0.060 1.00 38.62 96 GLN A N 1
ATOM 739 C CA . GLN A 1 96 ? -30.659 -32.884 0.388 1.00 38.62 96 GLN A CA 1
ATOM 740 C C . GLN A 1 96 ? -31.077 -33.810 -0.746 1.00 38.62 96 GLN A C 1
ATOM 742 O O . GLN A 1 96 ? -32.148 -34.390 -0.680 1.00 38.62 96 GLN A O 1
ATOM 747 N N . GLU A 1 97 ? -30.277 -33.830 -1.814 1.00 38.09 97 GLU A N 1
ATOM 748 C CA . GLU A 1 97 ? -30.037 -34.972 -2.704 1.00 38.09 97 GLU A CA 1
ATOM 749 C C . GLU A 1 97 ? -29.070 -34.551 -3.829 1.00 38.09 97 GLU A C 1
ATOM 751 O O . GLU A 1 97 ? -29.188 -33.477 -4.413 1.00 38.09 97 GLU A O 1
ATOM 756 N N . ASP A 1 98 ? -28.109 -35.440 -4.075 1.00 34.12 98 ASP A N 1
ATOM 757 C CA . ASP A 1 98 ? -27.242 -35.571 -5.246 1.00 34.12 98 ASP A CA 1
ATOM 758 C C . ASP A 1 98 ? -26.078 -34.597 -5.513 1.00 34.12 98 ASP A C 1
ATOM 760 O O . ASP A 1 98 ? -26.219 -33.425 -5.841 1.00 34.12 98 ASP A O 1
ATOM 764 N N . GLY A 1 99 ? -24.887 -35.207 -5.576 1.00 34.47 99 GLY A N 1
ATOM 765 C CA . GLY A 1 99 ? -24.045 -35.046 -6.762 1.00 34.47 99 GLY A CA 1
ATOM 766 C C . GLY A 1 99 ? -22.827 -34.144 -6.615 1.00 34.47 99 GLY A C 1
ATOM 767 O O . GLY A 1 99 ? -22.870 -32.942 -6.838 1.00 34.47 99 GLY A O 1
ATOM 768 N N . SER A 1 100 ? -21.688 -34.773 -6.347 1.00 42.47 100 SER A N 1
ATOM 769 C CA . SER A 1 100 ? -20.345 -34.214 -6.477 1.00 42.47 100 SER A CA 1
ATOM 770 C C . SER A 1 100 ? -20.090 -33.523 -7.827 1.00 42.47 100 SER A C 1
ATOM 772 O O . SER A 1 100 ? -20.073 -34.186 -8.865 1.00 42.47 100 SER A O 1
ATOM 774 N N . SER A 1 101 ? -19.731 -32.240 -7.813 1.00 34.03 101 SER A N 1
ATOM 775 C CA . SER A 1 101 ? -18.922 -31.641 -8.882 1.00 34.03 101 SER A CA 1
ATOM 776 C C . SER A 1 101 ? -18.171 -30.412 -8.374 1.00 34.03 101 SER A C 1
ATOM 778 O O . SER A 1 101 ? -18.769 -29.443 -7.915 1.00 34.03 101 SER A O 1
ATOM 780 N N . SER A 1 102 ? -16.843 -30.494 -8.439 1.00 38.69 102 SER A N 1
ATOM 781 C CA . SER A 1 102 ? -15.889 -29.453 -8.047 1.00 38.69 102 SER A CA 1
ATOM 782 C C . SER A 1 102 ? -15.733 -28.393 -9.163 1.00 38.69 102 SER A C 1
ATOM 784 O O . SER A 1 102 ? -15.850 -28.758 -10.335 1.00 38.69 102 SER A O 1
ATOM 786 N N . PRO A 1 103 ? -15.446 -27.104 -8.873 1.00 36.22 103 PRO A N 1
ATOM 787 C CA . PRO A 1 103 ? -15.583 -26.008 -9.848 1.00 36.22 103 PRO A CA 1
ATOM 788 C C . PRO A 1 103 ? -14.404 -25.795 -10.824 1.00 36.22 103 PRO A C 1
ATOM 790 O O . PRO A 1 103 ? -14.357 -24.780 -11.513 1.00 36.22 103 PRO A O 1
ATOM 793 N N . SER A 1 104 ? -13.437 -26.709 -10.932 1.00 39.09 104 SER A N 1
ATOM 794 C CA . SER A 1 104 ? -12.155 -26.452 -11.626 1.00 39.09 104 SER A CA 1
ATOM 795 C C . SER A 1 104 ? -12.142 -26.679 -13.152 1.00 39.09 104 SER A C 1
ATOM 797 O O . SER A 1 104 ? -11.070 -26.716 -13.744 1.00 39.09 104 SER A O 1
ATOM 799 N N . HIS A 1 105 ? -13.290 -26.847 -13.818 1.00 42.41 105 HIS A N 1
ATOM 800 C CA . HIS A 1 105 ? -13.357 -27.366 -15.201 1.00 42.41 105 HIS A CA 1
ATOM 801 C C . HIS A 1 105 ? -13.826 -26.373 -16.286 1.00 42.41 105 HIS A C 1
ATOM 803 O O . HIS A 1 105 ? -14.137 -26.791 -17.401 1.00 42.41 105 HIS A O 1
ATOM 809 N N . GLN A 1 106 ? -13.889 -25.064 -16.014 1.00 38.31 106 GLN A N 1
ATOM 810 C CA . GLN A 1 106 ? -14.439 -24.101 -16.989 1.00 38.31 106 GLN A CA 1
ATOM 811 C C . GLN A 1 106 ? -13.439 -23.511 -18.001 1.00 38.31 106 GLN A C 1
ATOM 813 O O . GLN A 1 106 ? -13.877 -22.871 -18.951 1.00 38.31 106 GLN A O 1
ATOM 818 N N . LEU A 1 107 ? -12.132 -23.779 -17.891 1.00 40.53 107 LEU A N 1
ATOM 819 C CA . LEU A 1 107 ? -11.121 -23.251 -18.830 1.00 40.53 107 LEU A CA 1
ATOM 820 C C . LEU A 1 107 ? -10.704 -24.214 -19.959 1.00 40.53 107 LEU A C 1
ATOM 822 O O . LEU A 1 107 ? -9.947 -23.823 -20.838 1.00 40.53 107 LEU A O 1
ATOM 826 N N . CYS A 1 108 ? -11.227 -25.445 -19.996 1.00 37.97 108 CYS A N 1
ATOM 827 C CA . CYS A 1 108 ? -10.767 -26.483 -20.936 1.00 37.97 108 CYS A CA 1
ATOM 828 C C . CYS A 1 108 ? -11.599 -26.617 -22.232 1.00 37.97 108 CYS A C 1
ATOM 830 O O . CYS A 1 108 ? -11.323 -27.486 -23.048 1.00 37.97 108 CYS A O 1
ATOM 832 N N . LYS A 1 109 ? -12.620 -25.776 -22.459 1.00 35.78 109 LYS A N 1
ATOM 833 C CA . LYS A 1 109 ? -13.553 -25.936 -23.599 1.00 35.78 109 LYS A CA 1
ATOM 834 C C . LYS A 1 109 ? -13.174 -25.206 -24.898 1.00 35.78 109 LYS A C 1
ATOM 836 O O . LYS A 1 109 ? -13.974 -25.199 -25.825 1.00 35.78 109 LYS A O 1
ATOM 841 N N . TYR A 1 110 ? -11.987 -24.605 -24.996 1.00 37.91 110 TYR A N 1
ATOM 842 C CA . TYR A 1 110 ? -11.620 -23.774 -26.157 1.00 37.91 110 TYR A CA 1
ATOM 843 C C . TYR A 1 110 ? -10.785 -24.461 -27.258 1.00 37.91 110 TYR A C 1
ATOM 845 O O . TYR A 1 110 ? -10.448 -23.794 -28.229 1.00 37.91 110 TYR A O 1
ATOM 853 N N . PHE A 1 111 ? -10.482 -25.766 -27.172 1.00 42.88 111 PHE A N 1
ATOM 854 C CA . PHE A 1 111 ? -9.581 -26.435 -28.136 1.00 42.88 111 PHE A CA 1
ATOM 855 C C . PHE A 1 111 ? -10.062 -27.781 -28.712 1.00 42.88 111 PHE A C 1
ATOM 857 O O . PHE A 1 111 ? -9.277 -28.503 -29.327 1.00 42.88 111 PHE A O 1
ATOM 864 N N . GLU A 1 112 ? -11.346 -28.121 -28.597 1.00 37.53 112 GLU A N 1
ATOM 865 C CA . GLU A 1 112 ? -11.903 -29.306 -29.272 1.00 37.53 112 GLU A CA 1
ATOM 866 C C . GLU A 1 112 ? -12.306 -28.965 -30.718 1.00 37.53 112 GLU A C 1
ATOM 868 O O . GLU A 1 112 ? -13.481 -28.845 -31.051 1.00 37.53 112 GLU A O 1
ATOM 873 N N . GLY A 1 113 ? -11.304 -28.762 -31.577 1.00 36.09 113 GLY A N 1
ATOM 874 C CA . GLY A 1 113 ? -11.478 -28.806 -33.028 1.00 36.09 113 GLY A CA 1
ATOM 875 C C . GLY A 1 113 ? -11.528 -30.260 -33.505 1.00 36.09 113 GLY A C 1
ATOM 876 O O . GLY A 1 113 ? -10.631 -31.044 -33.190 1.00 36.09 113 GLY A O 1
ATOM 877 N N . GLU A 1 114 ? -12.588 -30.605 -34.235 1.00 41.53 114 GLU A N 1
ATOM 878 C CA . GLU A 1 114 ? -12.863 -31.914 -34.840 1.00 41.53 114 GLU A CA 1
ATOM 879 C C . GLU A 1 114 ? -11.634 -32.456 -35.602 1.00 41.53 114 GLU A C 1
ATOM 881 O O . GLU A 1 114 ? -11.202 -31.887 -36.604 1.00 41.53 114 GLU A O 1
ATOM 886 N N . ARG A 1 115 ? -11.042 -33.558 -35.113 1.00 43.19 115 ARG A N 1
ATOM 887 C CA . ARG A 1 115 ? -9.990 -34.301 -35.825 1.00 43.19 115 ARG A CA 1
ATOM 888 C C . ARG A 1 115 ? -10.632 -35.397 -36.665 1.00 43.19 115 ARG A C 1
ATOM 890 O O . ARG A 1 115 ? -10.843 -36.506 -36.177 1.00 43.19 115 ARG A O 1
ATOM 897 N N . ASP A 1 116 ? -10.909 -35.082 -37.923 1.00 46.75 116 ASP A N 1
ATOM 898 C CA . ASP A 1 116 ? -11.175 -36.096 -38.939 1.00 46.75 116 ASP A CA 1
ATOM 899 C C . ASP A 1 116 ? -9.869 -36.806 -39.319 1.00 46.75 116 ASP A C 1
ATOM 901 O O . ASP A 1 116 ? -8.831 -36.183 -39.550 1.00 46.75 116 ASP A O 1
ATOM 905 N N . GLY A 1 117 ? -9.928 -38.137 -39.317 1.00 47.81 117 GLY A N 1
ATOM 906 C CA . GLY A 1 117 ? -8.784 -39.027 -39.455 1.00 47.81 117 GLY A CA 1
ATOM 907 C C . GLY A 1 117 ? -8.088 -38.918 -40.809 1.00 47.81 117 GLY A C 1
ATOM 908 O O . GLY A 1 117 ? -8.581 -39.419 -41.819 1.00 47.81 117 GLY A O 1
ATOM 909 N N . ALA A 1 118 ? -6.892 -38.342 -40.790 1.00 47.88 118 ALA A N 1
ATOM 910 C CA . ALA A 1 118 ? -5.847 -38.588 -41.767 1.00 47.88 118 ALA A CA 1
ATOM 911 C C . ALA A 1 118 ? -4.568 -38.928 -40.991 1.00 47.88 118 ALA A C 1
ATOM 913 O O . ALA A 1 118 ? -4.219 -38.217 -40.047 1.00 47.88 118 ALA A O 1
ATOM 914 N N . ASP A 1 119 ? -3.919 -40.031 -41.367 1.00 50.09 119 ASP A N 1
ATOM 915 C CA . ASP A 1 119 ? -2.641 -40.518 -40.836 1.00 50.09 119 ASP A CA 1
ATOM 916 C C . ASP A 1 119 ? -1.538 -39.469 -41.049 1.00 50.09 119 ASP A C 1
ATOM 918 O O . ASP A 1 119 ? -0.795 -39.499 -42.029 1.00 50.09 119 ASP A O 1
ATOM 922 N N . ASN A 1 120 ? -1.470 -38.486 -40.154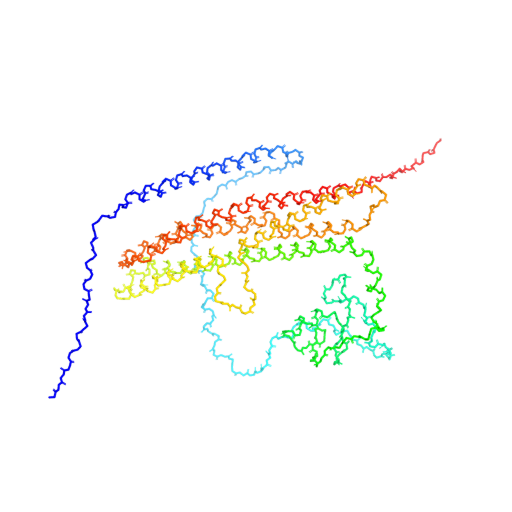 1.00 52.22 120 ASN A N 1
ATOM 923 C CA . ASN A 1 120 ? -0.408 -37.498 -40.126 1.00 52.22 120 ASN A CA 1
ATOM 924 C C . ASN A 1 120 ? 0.677 -38.044 -39.191 1.00 52.22 120 ASN A C 1
ATOM 926 O O . ASN A 1 120 ? 0.576 -37.908 -37.971 1.00 52.22 120 ASN A O 1
ATOM 930 N N . ASP A 1 121 ? 1.699 -38.679 -39.770 1.00 59.72 121 ASP A N 1
ATOM 931 C CA . ASP A 1 121 ? 2.977 -39.008 -39.121 1.00 59.72 121 ASP A CA 1
ATOM 932 C C . ASP A 1 121 ? 3.746 -37.709 -38.786 1.00 59.72 121 ASP A C 1
ATOM 934 O O . ASP A 1 121 ? 4.870 -37.489 -39.234 1.00 59.72 121 ASP A O 1
ATOM 938 N N . GLN A 1 122 ? 3.116 -36.794 -38.043 1.00 62.50 122 GLN A N 1
ATOM 939 C CA . GLN A 1 122 ? 3.778 -35.612 -37.508 1.00 62.50 122 GLN A CA 1
ATOM 940 C C . GLN A 1 122 ? 4.740 -36.069 -36.423 1.00 62.50 122 GLN A C 1
ATOM 942 O O . GLN A 1 122 ? 4.343 -36.717 -35.449 1.00 62.50 122 GLN A O 1
ATOM 947 N N . ASP A 1 123 ? 6.017 -35.748 -36.623 1.00 73.50 123 ASP A N 1
ATOM 948 C CA . ASP A 1 123 ? 7.056 -36.016 -35.645 1.00 73.50 123 ASP A CA 1
ATOM 949 C C . ASP A 1 123 ? 6.633 -35.341 -34.324 1.00 73.50 123 ASP A C 1
ATOM 951 O O . ASP A 1 123 ? 6.446 -34.119 -34.293 1.00 73.50 123 ASP A O 1
ATOM 955 N N . PRO A 1 124 ? 6.447 -36.094 -33.221 1.00 67.75 124 PRO A N 1
ATOM 956 C CA . PRO A 1 124 ? 5.970 -35.556 -31.944 1.00 67.75 124 PRO A CA 1
ATOM 957 C C . PRO A 1 124 ? 6.921 -34.522 -31.310 1.00 67.75 124 PRO A C 1
ATOM 959 O O . PRO A 1 124 ? 6.687 -34.080 -30.184 1.00 67.75 124 PRO A O 1
ATOM 962 N N . PHE A 1 125 ? 8.003 -34.156 -32.002 1.00 82.06 125 PHE A N 1
ATOM 963 C CA . PHE A 1 125 ? 9.019 -33.204 -31.586 1.00 82.06 125 PHE A CA 1
ATOM 964 C C . PHE A 1 125 ? 9.123 -31.951 -32.473 1.00 82.06 125 PHE A C 1
ATOM 966 O O . PHE A 1 125 ? 10.042 -31.163 -32.260 1.00 82.06 125 PHE A O 1
ATOM 973 N N . GLU A 1 126 ? 8.187 -31.705 -33.402 1.00 83.06 126 GLU A N 1
ATOM 974 C CA . GLU A 1 126 ? 8.190 -30.497 -34.259 1.00 83.06 126 GLU A CA 1
ATOM 975 C C . GLU A 1 126 ? 8.202 -29.173 -33.469 1.00 83.06 126 GLU A C 1
ATOM 977 O O . GLU A 1 126 ? 8.706 -28.156 -33.949 1.00 83.06 126 GLU A O 1
ATOM 982 N N . GLU A 1 127 ? 7.684 -29.173 -32.239 1.00 85.56 127 GLU A N 1
ATOM 983 C CA . GLU A 1 127 ? 7.638 -27.991 -31.371 1.00 85.56 127 GLU A CA 1
ATOM 984 C C . GLU A 1 127 ? 8.946 -27.719 -30.608 1.00 85.56 127 GLU A C 1
ATOM 986 O O . GLU A 1 127 ? 9.076 -26.670 -29.966 1.00 85.56 127 GLU A O 1
ATOM 991 N N . ALA A 1 128 ? 9.914 -28.642 -30.638 1.00 88.31 128 ALA A N 1
ATOM 992 C CA . ALA A 1 128 ? 11.175 -28.490 -29.922 1.00 88.31 128 ALA A CA 1
ATOM 993 C C . ALA A 1 128 ? 11.966 -27.288 -30.465 1.00 88.31 128 ALA A C 1
ATOM 995 O O . ALA A 1 128 ? 12.162 -27.133 -31.668 1.00 88.31 128 ALA A O 1
ATOM 996 N N . GLY A 1 129 ? 12.405 -26.398 -29.570 1.00 85.69 129 GLY A N 1
ATOM 997 C CA . GLY A 1 129 ? 13.151 -25.195 -29.955 1.00 85.69 129 GLY A CA 1
ATOM 998 C C . GLY A 1 129 ? 12.319 -24.082 -30.612 1.00 85.69 129 GLY A C 1
ATOM 999 O O . GLY A 1 129 ? 12.884 -23.040 -30.952 1.00 85.69 129 GLY A O 1
ATOM 1000 N N . GLN A 1 130 ? 10.998 -24.248 -30.758 1.00 89.44 130 GLN A N 1
ATOM 1001 C CA . GLN A 1 130 ? 10.093 -23.148 -31.112 1.00 89.44 130 GLN A CA 1
ATOM 1002 C C . GLN A 1 130 ? 9.896 -22.194 -29.923 1.00 89.44 130 GLN A C 1
ATOM 1004 O O . GLN A 1 130 ? 10.216 -22.537 -28.783 1.00 89.44 130 GLN A O 1
ATOM 1009 N N . GLN A 1 131 ? 9.401 -20.978 -30.176 1.00 88.69 131 GLN A N 1
ATOM 1010 C CA . GLN A 1 131 ? 9.081 -20.029 -29.105 1.00 88.69 131 GLN A CA 1
ATOM 1011 C C . GLN A 1 131 ? 8.004 -20.601 -28.178 1.00 88.69 131 GLN A C 1
ATOM 1013 O O . GLN A 1 131 ? 7.058 -21.255 -28.615 1.00 88.69 131 GLN A O 1
ATOM 1018 N N . CYS A 1 132 ? 8.163 -20.360 -26.879 1.00 93.19 132 CYS A N 1
ATOM 1019 C CA . CYS A 1 132 ? 7.233 -20.863 -25.883 1.00 93.19 132 CYS A CA 1
ATOM 1020 C C . CYS A 1 132 ? 5.909 -20.094 -25.933 1.00 93.19 132 CYS A C 1
ATOM 1022 O O . CYS A 1 132 ? 5.833 -18.922 -25.557 1.00 93.19 132 CYS A O 1
ATOM 1024 N N . ASN A 1 133 ? 4.845 -20.796 -26.322 1.00 89.06 133 ASN A N 1
ATOM 1025 C CA . ASN A 1 133 ? 3.496 -20.238 -26.451 1.00 89.06 133 ASN A CA 1
ATOM 1026 C C . ASN A 1 133 ? 2.859 -19.833 -25.108 1.00 89.06 133 ASN A C 1
ATOM 1028 O O . ASN A 1 133 ? 1.831 -19.165 -25.096 1.00 89.06 133 ASN A O 1
ATOM 1032 N N . ILE A 1 134 ? 3.450 -20.239 -23.979 1.00 92.19 134 ILE A N 1
ATOM 1033 C CA . ILE A 1 134 ? 2.897 -20.011 -22.637 1.00 92.19 134 ILE A CA 1
ATOM 1034 C C . ILE A 1 134 ? 3.387 -18.690 -22.047 1.00 92.19 134 ILE A C 1
ATOM 1036 O O . ILE A 1 134 ? 2.582 -17.886 -21.590 1.00 92.19 134 ILE A O 1
ATOM 1040 N N . CYS A 1 135 ? 4.701 -18.447 -22.056 1.00 89.12 135 CYS A N 1
ATOM 1041 C CA . CYS A 1 135 ? 5.249 -17.198 -21.525 1.00 89.12 135 CYS A CA 1
ATOM 1042 C C . CYS A 1 135 ? 5.172 -16.038 -22.519 1.00 89.12 135 CYS A C 1
ATOM 1044 O O . CYS A 1 135 ? 5.425 -14.912 -22.105 1.00 89.12 135 CYS A O 1
ATOM 1046 N N . ALA A 1 136 ? 4.882 -16.300 -23.803 1.00 70.19 136 ALA A N 1
ATOM 1047 C CA . ALA A 1 136 ? 4.810 -15.310 -24.887 1.00 70.19 136 ALA A CA 1
ATOM 1048 C C . ALA A 1 136 ? 6.023 -14.351 -24.984 1.00 70.19 136 ALA A C 1
ATOM 1050 O O . ALA A 1 136 ? 5.972 -13.343 -25.683 1.00 70.19 136 ALA A O 1
ATOM 1051 N N . GLY A 1 137 ? 7.115 -14.651 -24.276 1.00 61.00 137 GLY A N 1
ATOM 1052 C CA . GLY A 1 137 ? 8.332 -13.858 -24.237 1.00 61.00 137 GLY A CA 1
ATOM 1053 C C . GLY A 1 137 ? 9.229 -14.206 -25.414 1.00 61.00 137 GLY A C 1
ATOM 1054 O O . GLY A 1 137 ? 9.480 -15.381 -25.681 1.00 61.00 137 GLY A O 1
ATOM 1055 N N . GLU A 1 138 ? 9.750 -13.180 -26.084 1.00 57.78 138 GLU A N 1
ATOM 1056 C CA . GLU A 1 138 ? 10.517 -13.289 -27.334 1.00 57.78 138 GLU A CA 1
ATOM 1057 C C . GLU A 1 138 ? 11.795 -14.146 -27.222 1.00 57.78 138 GLU A C 1
ATOM 1059 O O . GLU A 1 138 ? 12.358 -14.550 -28.241 1.00 57.78 138 GLU A O 1
ATOM 1064 N N . THR A 1 139 ? 12.243 -14.463 -26.002 1.00 69.25 139 THR A N 1
ATOM 1065 C CA . THR A 1 139 ? 13.555 -15.066 -25.722 1.00 69.25 139 THR A CA 1
ATOM 1066 C C . THR A 1 139 ? 13.519 -16.506 -25.209 1.00 69.25 139 THR A C 1
ATOM 1068 O O . THR A 1 139 ? 14.577 -17.130 -25.120 1.00 69.25 139 THR A O 1
ATOM 1071 N N . GLN A 1 140 ? 12.350 -17.057 -24.861 1.00 82.56 140 GLN A N 1
ATOM 1072 C CA . GLN A 1 140 ? 12.263 -18.403 -24.288 1.00 82.56 140 GLN A CA 1
ATOM 1073 C C . GLN A 1 140 ? 11.695 -19.419 -25.278 1.00 82.56 140 GLN A C 1
ATOM 1075 O O . GLN A 1 140 ? 10.654 -19.210 -25.900 1.00 82.56 140 GLN A O 1
ATOM 1080 N N . PHE A 1 141 ? 12.372 -20.561 -25.378 1.00 90.06 141 PHE A N 1
ATOM 1081 C CA . PHE A 1 141 ? 12.035 -21.634 -26.308 1.00 90.06 141 PHE A CA 1
ATOM 1082 C C . PHE A 1 141 ? 11.545 -22.885 -25.572 1.00 90.06 141 PHE A C 1
ATOM 1084 O O . PHE A 1 141 ? 11.894 -23.131 -24.407 1.00 90.06 141 PHE A O 1
ATOM 1091 N N . ASN A 1 142 ? 10.761 -23.697 -26.276 1.00 93.44 142 ASN A N 1
ATOM 1092 C CA . ASN A 1 142 ? 10.300 -25.010 -25.847 1.00 93.44 142 ASN A CA 1
ATOM 1093 C C . ASN A 1 142 ? 11.496 -25.943 -25.649 1.00 93.44 142 ASN A C 1
ATOM 1095 O O . ASN A 1 142 ? 11.996 -26.572 -26.580 1.00 93.44 142 ASN A O 1
ATOM 1099 N N . SER A 1 143 ? 11.975 -26.001 -24.410 1.00 93.31 143 SER A N 1
ATOM 1100 C CA . SER A 1 143 ? 13.152 -26.778 -24.010 1.00 93.31 143 SER A CA 1
ATOM 1101 C C . SER A 1 143 ? 12.778 -28.073 -23.295 1.00 93.31 143 SER A C 1
ATOM 1103 O O . SER A 1 143 ? 13.603 -28.983 -23.211 1.00 93.31 143 SER A O 1
ATOM 1105 N N . HIS A 1 144 ? 11.551 -28.165 -22.780 1.00 96.06 144 HIS A N 1
ATOM 1106 C CA . HIS A 1 144 ? 11.067 -29.295 -21.999 1.00 96.06 144 HIS A CA 1
ATOM 1107 C C . HIS A 1 144 ? 9.676 -29.726 -22.462 1.00 96.06 144 HIS A C 1
ATOM 1109 O O . HIS A 1 144 ? 8.872 -28.908 -22.908 1.00 96.06 144 HIS A O 1
ATOM 1115 N N . PHE A 1 145 ? 9.369 -31.007 -22.290 1.00 96.69 145 PHE A N 1
ATOM 1116 C CA . PHE A 1 145 ? 8.056 -31.575 -22.572 1.00 96.69 145 PHE A CA 1
ATOM 1117 C C . PHE A 1 145 ? 7.591 -32.501 -21.448 1.00 96.69 145 PHE A C 1
ATOM 1119 O O . PHE A 1 145 ? 8.398 -33.108 -20.734 1.00 96.69 145 PHE A O 1
ATOM 1126 N N . ALA A 1 146 ? 6.275 -32.632 -21.290 1.00 96.94 146 ALA A N 1
ATOM 1127 C CA . ALA A 1 146 ? 5.685 -33.605 -20.378 1.00 96.94 146 ALA A CA 1
ATOM 1128 C C . ALA A 1 146 ? 5.735 -35.011 -20.994 1.00 96.94 146 ALA A C 1
ATOM 1130 O O . ALA A 1 146 ? 5.241 -35.233 -22.095 1.00 96.94 146 ALA A O 1
ATOM 1131 N N . VAL A 1 147 ? 6.296 -35.990 -20.279 1.00 95.69 147 VAL A N 1
ATOM 1132 C CA . VAL A 1 147 ? 6.496 -37.346 -20.833 1.00 95.69 147 VAL A CA 1
ATOM 1133 C C . VAL A 1 147 ? 5.176 -38.063 -21.144 1.00 95.69 147 VAL A C 1
ATOM 1135 O O . VAL A 1 147 ? 5.140 -38.866 -22.074 1.00 95.69 147 VAL A O 1
ATOM 1138 N N . SER A 1 148 ? 4.103 -37.768 -20.400 1.00 95.12 148 SER A N 1
ATOM 1139 C CA . SER A 1 148 ? 2.784 -38.387 -20.585 1.00 95.12 148 SER A CA 1
ATOM 1140 C C . SER A 1 148 ? 2.076 -37.918 -21.856 1.00 95.12 148 SER A C 1
ATOM 1142 O O . SER A 1 148 ? 1.606 -38.751 -22.619 1.00 95.12 148 SER A O 1
ATOM 1144 N N . CYS A 1 149 ? 2.049 -36.608 -22.109 1.00 95.56 149 CYS A N 1
ATOM 1145 C CA . CYS A 1 149 ? 1.235 -36.010 -23.173 1.00 95.56 149 CYS A CA 1
ATOM 1146 C C . CYS A 1 149 ? 2.038 -35.294 -24.272 1.00 95.56 149 CYS A C 1
ATOM 1148 O O . CYS A 1 149 ? 1.446 -34.699 -25.163 1.00 95.56 149 CYS A O 1
ATOM 1150 N N . ARG A 1 150 ? 3.375 -35.280 -24.187 1.00 95.00 150 ARG A N 1
ATOM 1151 C CA . ARG A 1 150 ? 4.330 -34.674 -25.141 1.00 95.00 150 ARG A CA 1
ATOM 1152 C C . ARG A 1 150 ? 4.226 -33.166 -25.402 1.00 95.00 150 ARG A C 1
ATOM 1154 O O . ARG A 1 150 ? 5.146 -32.631 -26.002 1.00 95.00 150 ARG A O 1
ATOM 1161 N N . HIS A 1 151 ? 3.220 -32.470 -24.876 1.00 95.75 151 HIS A N 1
ATOM 1162 C CA . HIS A 1 151 ? 3.168 -31.005 -24.910 1.00 95.75 151 HIS A CA 1
ATOM 1163 C C . HIS A 1 151 ? 4.446 -30.365 -24.358 1.00 95.75 151 HIS A C 1
ATOM 1165 O O . HIS A 1 151 ? 4.980 -30.803 -23.328 1.00 95.75 151 HIS A O 1
ATOM 1171 N N . SER A 1 152 ? 4.902 -29.321 -25.047 1.00 95.75 152 SER A N 1
ATOM 1172 C CA . SER A 1 152 ? 6.174 -28.655 -24.807 1.00 95.75 152 SER A CA 1
ATOM 1173 C C . SER A 1 152 ? 6.001 -27.238 -24.243 1.00 95.75 152 SER A C 1
ATOM 1175 O O . SER A 1 152 ? 4.988 -26.583 -24.471 1.00 95.75 152 SER A O 1
ATOM 1177 N N . ALA A 1 153 ? 6.967 -26.791 -23.436 1.00 95.38 153 ALA A N 1
ATOM 1178 C CA . ALA A 1 153 ? 7.065 -25.416 -22.935 1.00 95.38 153 ALA A CA 1
ATOM 1179 C C . ALA A 1 153 ? 8.513 -25.107 -22.505 1.00 95.38 153 ALA A C 1
ATOM 1181 O O . ALA A 1 153 ? 9.374 -25.997 -22.433 1.00 95.38 153 ALA A O 1
ATOM 1182 N N . CYS A 1 154 ? 8.813 -23.844 -22.198 1.00 95.19 154 CYS A N 1
ATOM 1183 C CA . CYS A 1 154 ? 10.087 -23.483 -21.578 1.00 95.19 154 CYS A CA 1
ATOM 1184 C C . CYS A 1 154 ? 10.198 -24.043 -20.146 1.00 95.19 154 CYS A C 1
ATOM 1186 O O . CYS A 1 154 ? 9.202 -24.379 -19.497 1.00 95.19 154 CYS A O 1
ATOM 1188 N N . ARG A 1 155 ? 11.435 -24.140 -19.644 1.00 94.50 155 ARG A N 1
ATOM 1189 C CA . ARG A 1 155 ? 11.731 -24.660 -18.302 1.00 94.50 155 ARG A CA 1
ATOM 1190 C C . ARG A 1 155 ? 10.985 -23.896 -17.207 1.00 94.50 155 ARG A C 1
ATOM 1192 O O . ARG A 1 155 ? 10.368 -24.522 -16.352 1.00 94.50 155 ARG A O 1
ATOM 1199 N N . ASP A 1 156 ? 11.008 -22.570 -17.270 1.00 94.00 156 ASP A N 1
ATOM 1200 C CA . ASP A 1 156 ? 10.458 -21.710 -16.221 1.00 94.00 156 ASP A CA 1
ATOM 1201 C C . ASP A 1 156 ? 8.933 -21.829 -16.128 1.00 94.00 156 ASP A C 1
ATOM 1203 O O . ASP A 1 156 ? 8.386 -21.874 -15.024 1.00 94.00 156 ASP A O 1
ATOM 1207 N N . CYS A 1 157 ? 8.243 -21.964 -17.269 1.00 96.00 157 CYS A N 1
ATOM 1208 C CA . CYS A 1 157 ? 6.803 -22.232 -17.296 1.00 96.00 157 CYS A CA 1
ATOM 1209 C C . CYS A 1 157 ? 6.481 -23.573 -16.633 1.00 96.00 157 CYS A C 1
ATOM 1211 O O . CYS A 1 157 ? 5.579 -23.640 -15.800 1.00 96.00 157 CYS A O 1
ATOM 1213 N N . TRP A 1 158 ? 7.236 -24.631 -16.950 1.00 96.75 158 TRP A N 1
ATOM 1214 C CA . TRP A 1 158 ? 7.047 -25.935 -16.313 1.00 96.75 158 TRP A CA 1
ATOM 1215 C C . TRP A 1 158 ? 7.328 -25.903 -14.810 1.00 96.75 158 TRP A C 1
ATOM 1217 O O . TRP A 1 158 ? 6.515 -26.398 -14.033 1.00 96.75 158 TRP A O 1
ATOM 1227 N N . GLU A 1 159 ? 8.450 -25.320 -14.387 1.00 95.31 159 GLU A N 1
ATOM 1228 C CA . GLU A 1 159 ? 8.823 -25.242 -12.971 1.00 95.31 159 GLU A CA 1
ATOM 1229 C C . GLU A 1 159 ? 7.852 -24.377 -12.165 1.00 95.31 159 GLU A C 1
ATOM 1231 O O . GLU A 1 159 ? 7.562 -24.694 -11.014 1.00 95.31 159 GLU A O 1
ATOM 1236 N N . THR A 1 160 ? 7.329 -23.300 -12.751 1.00 95.00 160 THR A N 1
ATOM 1237 C CA . THR A 1 160 ? 6.336 -22.442 -12.093 1.00 95.00 160 THR A CA 1
ATOM 1238 C C . THR A 1 160 ? 4.997 -23.157 -11.972 1.00 95.00 160 THR A C 1
ATOM 1240 O O . THR A 1 160 ? 4.439 -23.216 -10.880 1.00 95.00 160 THR A O 1
ATOM 1243 N N . TRP A 1 161 ? 4.517 -23.773 -13.055 1.00 97.12 161 TRP A N 1
ATOM 1244 C CA . TRP A 1 161 ? 3.239 -24.483 -13.075 1.00 97.12 161 TRP A CA 1
ATOM 1245 C C . TRP A 1 161 ? 3.226 -25.696 -12.136 1.00 97.12 161 TRP A C 1
ATOM 1247 O O . TRP A 1 161 ? 2.282 -25.892 -11.369 1.00 97.12 161 TRP A O 1
ATOM 1257 N N . LEU A 1 162 ? 4.303 -26.488 -12.136 1.00 96.56 162 LEU A N 1
ATOM 1258 C CA . LEU A 1 162 ? 4.383 -27.716 -11.341 1.00 96.56 162 LEU A CA 1
ATOM 1259 C C . LEU A 1 162 ? 4.586 -27.485 -9.834 1.00 96.56 162 LEU A C 1
ATOM 1261 O O . LEU A 1 162 ? 4.547 -28.443 -9.062 1.00 96.56 162 LEU A O 1
ATOM 1265 N N . LYS A 1 163 ? 4.778 -26.234 -9.391 1.00 96.69 163 LYS A N 1
ATOM 1266 C CA . LYS A 1 163 ? 4.747 -25.886 -7.959 1.00 96.69 163 LYS A CA 1
ATOM 1267 C C . LYS A 1 163 ? 3.341 -25.976 -7.374 1.00 96.69 163 LYS A C 1
ATOM 1269 O O . LYS A 1 163 ? 3.205 -26.286 -6.195 1.00 96.69 163 LYS A O 1
ATOM 1274 N N . GLU A 1 164 ? 2.322 -25.687 -8.179 1.00 96.75 164 GLU A N 1
ATOM 1275 C CA . GLU A 1 164 ? 0.932 -25.571 -7.720 1.00 96.75 164 GLU A CA 1
ATOM 1276 C C . GLU A 1 164 ? 0.022 -26.643 -8.337 1.00 96.75 164 GLU A C 1
ATOM 1278 O O . GLU A 1 164 ? -0.993 -27.017 -7.748 1.00 96.75 164 GLU A O 1
ATOM 1283 N N . HIS A 1 165 ? 0.418 -27.216 -9.477 1.00 97.12 165 HIS A N 1
ATOM 1284 C CA . HIS A 1 165 ? -0.345 -28.230 -10.199 1.00 97.12 165 HIS A CA 1
ATOM 1285 C C . HIS A 1 165 ? 0.493 -29.482 -10.479 1.00 97.12 165 HIS A C 1
ATOM 1287 O O . HIS A 1 165 ? 1.713 -29.439 -10.566 1.00 97.12 165 HIS A O 1
ATOM 1293 N N . ASN A 1 166 ? -0.161 -30.629 -10.665 1.00 97.12 166 ASN A N 1
ATOM 1294 C CA . ASN A 1 166 ? 0.487 -31.875 -11.100 1.00 97.12 166 ASN A CA 1
ATOM 1295 C C . ASN A 1 166 ? -0.034 -32.362 -12.465 1.00 97.12 166 ASN A C 1
ATOM 1297 O O . ASN A 1 166 ? 0.095 -33.539 -12.810 1.00 97.12 166 ASN A O 1
ATOM 1301 N N . THR A 1 167 ? -0.636 -31.458 -13.233 1.00 98.06 167 THR A N 1
ATOM 1302 C CA . THR A 1 167 ? -1.248 -31.698 -14.544 1.00 98.06 167 THR A CA 1
ATOM 1303 C C . THR A 1 167 ? -0.584 -30.846 -15.621 1.00 98.06 167 THR A C 1
ATOM 1305 O O . THR A 1 167 ? 0.097 -29.867 -15.329 1.00 98.06 167 THR A O 1
ATOM 1308 N N . CYS A 1 168 ? -0.740 -31.232 -16.883 1.00 97.56 168 CYS A N 1
ATOM 1309 C CA . CYS A 1 168 ? -0.202 -30.521 -18.031 1.00 97.56 168 CYS A CA 1
ATOM 1310 C C . CYS A 1 168 ? -0.960 -29.205 -18.212 1.00 97.56 168 CYS A C 1
ATOM 1312 O O . CYS A 1 168 ? -2.189 -29.206 -18.219 1.00 97.56 168 CYS A O 1
ATOM 1314 N N . MET A 1 169 ? -0.240 -28.101 -18.415 1.00 96.12 169 MET A N 1
ATOM 1315 C CA . MET A 1 169 ? -0.850 -26.783 -18.639 1.00 96.12 169 MET A CA 1
ATOM 1316 C C . MET A 1 169 ? -1.649 -26.679 -19.949 1.00 96.12 169 MET A C 1
ATOM 1318 O O . MET A 1 169 ? -2.464 -25.777 -20.085 1.00 96.12 169 MET A O 1
ATOM 1322 N N . VAL A 1 170 ? -1.434 -27.600 -20.899 1.00 94.56 170 VAL A N 1
ATOM 1323 C CA . VAL A 1 170 ? -2.099 -27.589 -22.215 1.00 94.56 170 VAL A CA 1
ATOM 1324 C C . VAL A 1 170 ? -3.318 -28.514 -22.251 1.00 94.56 170 VAL A C 1
ATOM 1326 O O . VAL A 1 170 ? -4.391 -28.100 -22.666 1.00 94.56 170 VAL A O 1
ATOM 1329 N N . CYS A 1 171 ? -3.175 -29.763 -21.797 1.00 96.38 171 CYS A N 1
ATOM 1330 C CA . CYS A 1 171 ? -4.230 -30.786 -21.915 1.00 96.38 171 CYS A CA 1
ATOM 1331 C C . CYS A 1 171 ? -4.784 -31.291 -20.578 1.00 96.38 171 CYS A C 1
ATOM 1333 O O . CYS A 1 171 ? -5.579 -32.225 -20.554 1.00 96.38 171 CYS A O 1
ATOM 1335 N N . CYS A 1 172 ? -4.322 -30.733 -19.456 1.00 96.56 172 CYS A N 1
ATOM 1336 C CA . CYS A 1 172 ? -4.709 -31.131 -18.100 1.00 96.56 172 CYS A CA 1
ATOM 1337 C C . CYS A 1 172 ? -4.417 -32.597 -17.718 1.00 96.56 172 CYS A C 1
ATOM 1339 O O . CYS A 1 172 ? -4.771 -33.023 -16.619 1.00 96.56 172 CYS A O 1
ATOM 1341 N N . GLU A 1 173 ? -3.708 -33.366 -18.548 1.00 97.00 173 GLU A N 1
ATOM 1342 C CA . GLU A 1 173 ? -3.297 -34.728 -18.207 1.00 97.00 173 GLU A CA 1
ATOM 1343 C C . GLU A 1 173 ? -2.230 -34.737 -17.105 1.00 97.00 173 GLU A C 1
ATOM 1345 O O . GLU A 1 173 ? -1.352 -33.876 -17.061 1.00 97.00 173 GLU A O 1
ATOM 1350 N N . LYS A 1 174 ? -2.279 -35.714 -16.193 1.00 97.44 174 LYS A N 1
ATOM 1351 C CA . LYS A 1 174 ? -1.335 -35.797 -15.071 1.00 97.44 174 LYS A CA 1
ATOM 1352 C C . LYS A 1 174 ? 0.109 -35.913 -15.579 1.00 97.44 174 LYS A C 1
ATOM 1354 O O . LYS A 1 174 ? 0.450 -36.821 -16.341 1.00 97.44 174 LYS A O 1
ATOM 1359 N N . VAL A 1 175 ? 0.977 -35.010 -15.129 1.00 97.31 175 VAL A N 1
ATOM 1360 C CA . VAL A 1 175 ? 2.393 -34.987 -15.512 1.00 97.31 175 VAL A CA 1
ATOM 1361 C C . VAL A 1 175 ? 3.159 -35.895 -14.563 1.00 97.31 175 VAL A C 1
ATOM 1363 O O . VAL A 1 175 ? 3.241 -35.635 -13.366 1.00 97.31 175 VAL A O 1
ATOM 1366 N N . GLN A 1 176 ? 3.726 -36.980 -15.090 1.00 95.38 176 GLN A N 1
ATOM 1367 C CA . GLN A 1 176 ? 4.582 -37.867 -14.292 1.00 95.38 176 GLN A CA 1
ATOM 1368 C C . GLN A 1 176 ? 5.955 -37.240 -14.044 1.00 95.38 176 GLN A C 1
ATOM 1370 O O . GLN A 1 176 ? 6.481 -37.280 -12.936 1.00 95.38 176 GLN A O 1
ATOM 1375 N N . ARG A 1 177 ? 6.538 -36.678 -15.105 1.00 96.69 177 ARG A N 1
ATOM 1376 C CA . ARG A 1 177 ? 7.791 -35.926 -15.098 1.00 96.69 177 ARG A CA 1
ATOM 1377 C C . ARG A 1 177 ? 7.882 -35.085 -16.366 1.00 96.69 177 ARG A C 1
ATOM 1379 O O . ARG A 1 177 ? 7.303 -35.447 -17.395 1.00 96.69 177 ARG A O 1
ATOM 1386 N N . ILE A 1 178 ? 8.653 -34.013 -16.288 1.00 97.06 178 ILE A N 1
ATOM 1387 C CA . ILE A 1 178 ? 9.106 -33.256 -17.454 1.00 97.06 178 ILE A CA 1
ATOM 1388 C C . ILE A 1 178 ? 10.477 -33.775 -17.884 1.00 97.06 178 ILE A C 1
ATOM 1390 O O . ILE A 1 178 ? 11.275 -34.210 -17.051 1.00 97.06 178 ILE A O 1
ATOM 1394 N N . GLN A 1 179 ? 10.743 -33.762 -19.183 1.00 96.56 179 GLN A N 1
ATOM 1395 C CA . GLN A 1 179 ? 12.024 -34.155 -19.752 1.00 96.56 179 GLN A CA 1
ATOM 1396 C C . GLN A 1 179 ? 12.506 -33.060 -20.699 1.00 96.56 179 GLN A C 1
ATOM 1398 O O . GLN A 1 179 ? 11.716 -32.483 -21.443 1.00 96.56 179 GLN A O 1
ATOM 1403 N N . ARG A 1 180 ? 13.805 -32.760 -20.648 1.00 94.75 180 ARG A N 1
ATOM 1404 C CA . ARG A 1 180 ? 14.447 -31.852 -21.599 1.00 94.75 180 ARG A CA 1
ATOM 1405 C C . ARG A 1 180 ? 14.559 -32.546 -22.960 1.00 94.75 180 ARG A C 1
ATOM 1407 O O . ARG A 1 180 ? 14.854 -33.744 -23.001 1.00 94.75 180 ARG A O 1
ATOM 1414 N N . PHE A 1 181 ? 14.328 -31.822 -24.053 1.00 92.12 181 PHE A N 1
ATOM 1415 C CA . PHE A 1 181 ? 14.653 -32.326 -25.392 1.00 92.12 181 PHE A CA 1
ATOM 1416 C C . PHE A 1 181 ? 16.156 -32.626 -25.507 1.00 92.12 181 PHE A C 1
ATOM 1418 O O . PHE A 1 181 ? 16.957 -32.063 -24.757 1.00 92.12 181 PHE A O 1
ATOM 1425 N N . SER A 1 182 ? 16.537 -33.527 -26.421 1.00 90.00 182 SER A N 1
ATOM 1426 C CA . SER A 1 182 ? 17.959 -33.746 -26.727 1.00 90.00 182 SER A CA 1
ATOM 1427 C C . SER A 1 182 ? 18.586 -32.435 -27.198 1.00 90.00 182 SER A C 1
ATOM 1429 O O . SER A 1 182 ? 17.933 -31.680 -27.921 1.00 90.00 182 SER A O 1
ATOM 1431 N N . ASP A 1 183 ? 19.844 -32.183 -26.835 1.00 80.75 183 ASP A N 1
ATOM 1432 C CA . ASP A 1 183 ? 20.575 -30.996 -27.295 1.00 80.75 183 ASP A CA 1
ATOM 1433 C C . ASP A 1 183 ? 20.677 -30.962 -28.839 1.00 80.75 183 ASP A C 1
ATOM 1435 O O . ASP A 1 183 ? 20.756 -29.890 -29.424 1.00 80.75 183 ASP A O 1
ATOM 1439 N N . ASP A 1 184 ? 20.558 -32.108 -29.523 1.00 82.94 184 ASP A N 1
ATOM 1440 C CA . ASP A 1 184 ? 20.517 -32.176 -30.995 1.00 82.94 184 ASP A CA 1
ATOM 1441 C C . ASP A 1 184 ? 19.241 -31.561 -31.605 1.00 82.94 184 ASP A C 1
ATOM 1443 O O . ASP A 1 184 ? 19.264 -31.079 -32.735 1.00 82.94 184 ASP A O 1
ATOM 1447 N N . LEU A 1 185 ? 18.122 -31.577 -30.866 1.00 81.94 185 LEU A N 1
ATOM 1448 C CA . LEU A 1 185 ? 16.834 -31.006 -31.295 1.00 81.94 185 LEU A CA 1
ATOM 1449 C C . LEU A 1 185 ? 16.686 -29.537 -30.879 1.00 81.94 185 LEU A C 1
ATOM 1451 O O . LEU A 1 185 ? 15.863 -28.809 -31.427 1.00 81.94 185 LEU A O 1
ATOM 1455 N N . VAL A 1 186 ? 17.484 -29.091 -29.909 1.00 72.94 186 VAL A N 1
ATOM 1456 C CA . VAL A 1 186 ? 17.526 -27.706 -29.438 1.00 72.94 186 VAL A CA 1
ATOM 1457 C C . VAL A 1 186 ? 18.862 -27.125 -29.885 1.00 72.94 186 VAL A C 1
ATOM 1459 O O . VAL A 1 186 ? 19.810 -27.114 -29.108 1.00 72.94 186 VAL A O 1
ATOM 1462 N N . SER A 1 187 ? 18.955 -26.699 -31.153 1.00 62.06 187 SER A N 1
ATOM 1463 C CA . SER A 1 187 ? 20.227 -26.311 -31.783 1.00 62.06 187 SER A CA 1
ATOM 1464 C C . SER A 1 187 ? 21.092 -25.413 -30.877 1.00 62.06 187 SER A C 1
ATOM 1466 O O . SER A 1 187 ? 20.733 -24.250 -30.660 1.00 62.06 187 SER A O 1
ATOM 1468 N N . PRO A 1 188 ? 22.265 -25.892 -30.414 1.00 55.56 188 PRO A N 1
ATOM 1469 C CA . PRO A 1 188 ? 23.156 -25.128 -29.536 1.00 55.56 188 PRO A CA 1
ATOM 1470 C C . PRO A 1 188 ? 23.776 -23.904 -30.231 1.00 55.56 188 PRO A C 1
ATOM 1472 O O . PRO A 1 188 ? 24.304 -23.010 -29.572 1.00 55.56 188 PRO A O 1
ATOM 1475 N N . GLU A 1 189 ? 23.685 -23.820 -31.562 1.00 49.94 189 GLU A N 1
ATOM 1476 C CA . GLU A 1 189 ? 24.177 -22.683 -32.347 1.00 49.94 189 GLU A CA 1
ATOM 1477 C C . GLU A 1 189 ? 23.379 -21.391 -32.106 1.00 49.94 189 GLU A C 1
ATOM 1479 O O . GLU A 1 189 ? 23.961 -20.308 -32.152 1.00 49.94 189 GLU A O 1
ATOM 1484 N N . LYS A 1 190 ? 22.095 -21.470 -31.715 1.00 53.62 190 LYS A N 1
ATOM 1485 C CA . LYS A 1 190 ? 21.341 -20.268 -31.304 1.00 53.62 190 LYS A CA 1
ATOM 1486 C C . LYS A 1 190 ? 21.792 -19.702 -29.951 1.00 53.62 190 LYS A C 1
ATOM 1488 O O . LYS A 1 190 ? 21.579 -18.520 -29.695 1.00 53.62 190 LYS A O 1
ATOM 1493 N N . ASP A 1 191 ? 22.465 -20.498 -29.120 1.00 47.94 191 ASP A N 1
ATOM 1494 C CA . ASP A 1 191 ? 22.990 -20.056 -27.822 1.00 47.94 191 ASP A CA 1
ATOM 1495 C C . ASP A 1 191 ? 24.408 -19.458 -27.904 1.00 47.94 191 ASP A C 1
ATOM 1497 O O . ASP A 1 191 ? 24.819 -18.712 -27.004 1.00 47.94 191 ASP A O 1
ATOM 1501 N N . HIS A 1 192 ? 25.167 -19.754 -28.969 1.00 46.03 192 HIS A N 1
ATOM 1502 C CA . HIS A 1 192 ? 26.570 -19.345 -29.101 1.00 46.03 192 HIS A CA 1
ATOM 1503 C C . HIS A 1 192 ? 26.804 -18.115 -29.990 1.00 46.03 192 HIS A C 1
ATOM 1505 O O . HIS A 1 192 ? 27.641 -17.291 -29.616 1.00 46.03 192 HIS A O 1
ATOM 1511 N N . ASP A 1 193 ? 26.026 -17.897 -31.056 1.00 43.88 193 ASP A N 1
ATOM 1512 C CA . ASP A 1 193 ? 26.122 -16.652 -31.847 1.00 43.88 193 ASP A CA 1
ATOM 1513 C C . ASP A 1 193 ? 25.498 -15.434 -31.141 1.00 43.88 193 ASP A C 1
ATOM 1515 O O . ASP A 1 193 ? 25.804 -14.290 -31.470 1.00 43.88 193 ASP A O 1
ATOM 1519 N N . MET A 1 194 ? 24.714 -15.648 -30.078 1.00 50.19 194 MET A N 1
ATOM 1520 C CA . MET A 1 194 ? 24.282 -14.567 -29.189 1.00 50.19 194 MET A CA 1
ATOM 1521 C C . MET A 1 194 ? 25.332 -14.157 -28.152 1.00 50.19 194 MET A C 1
ATOM 1523 O O . MET A 1 194 ? 25.117 -13.161 -27.472 1.00 50.19 194 MET A O 1
ATOM 1527 N N . LYS A 1 195 ? 26.446 -14.884 -27.967 1.00 47.53 195 LYS A N 1
ATOM 1528 C CA . LYS A 1 195 ? 27.412 -14.586 -26.886 1.00 47.53 195 LYS A CA 1
ATOM 1529 C C . LYS A 1 195 ? 28.437 -13.503 -27.227 1.00 47.53 195 LYS A C 1
ATOM 1531 O O . LYS A 1 195 ? 28.910 -12.857 -26.303 1.00 47.53 195 LYS A O 1
ATOM 1536 N N . SER A 1 196 ? 28.762 -13.265 -28.498 1.00 47.03 196 SER A N 1
ATOM 1537 C CA . SER A 1 196 ? 29.777 -12.265 -28.886 1.00 47.03 196 SER A CA 1
ATOM 1538 C C . SER A 1 196 ? 29.204 -10.866 -29.150 1.00 47.03 196 SER A C 1
ATOM 1540 O O . SER A 1 196 ? 29.931 -9.884 -29.034 1.00 47.03 196 SER A O 1
ATOM 1542 N N . SER A 1 197 ? 27.899 -10.744 -29.422 1.00 48.06 197 SER A N 1
ATOM 1543 C CA . SER A 1 197 ? 27.178 -9.459 -29.454 1.00 48.06 197 SER A CA 1
ATOM 1544 C C . SER A 1 197 ? 26.418 -9.153 -28.152 1.00 48.06 197 SER A C 1
ATOM 1546 O O . SER A 1 197 ? 25.747 -8.123 -28.056 1.00 48.06 197 SER A O 1
ATOM 1548 N N . ARG A 1 198 ? 26.484 -10.049 -27.153 1.00 50.34 198 ARG A N 1
ATOM 1549 C CA . ARG A 1 198 ? 25.724 -9.945 -25.894 1.00 50.34 198 ARG A CA 1
ATOM 1550 C C . ARG A 1 198 ? 26.237 -8.862 -24.963 1.00 50.34 198 ARG A C 1
ATOM 1552 O O . ARG A 1 198 ? 25.436 -8.330 -24.209 1.00 50.34 198 ARG A O 1
ATOM 1559 N N . ASP A 1 199 ? 27.513 -8.502 -25.020 1.00 53.59 199 ASP A N 1
ATOM 1560 C CA . ASP A 1 199 ? 28.091 -7.620 -23.998 1.00 53.59 199 ASP A CA 1
ATOM 1561 C C . ASP A 1 199 ? 27.512 -6.193 -24.031 1.00 53.59 199 ASP A C 1
ATOM 1563 O O . ASP A 1 199 ? 27.442 -5.539 -22.994 1.00 53.59 199 ASP A O 1
ATOM 1567 N N . ALA A 1 200 ? 27.018 -5.726 -25.186 1.00 56.72 200 ALA A N 1
ATOM 1568 C CA . ALA A 1 200 ? 26.353 -4.423 -25.300 1.00 56.72 200 ALA A CA 1
ATOM 1569 C C . ALA A 1 200 ? 24.828 -4.499 -25.080 1.00 56.72 200 ALA A C 1
ATOM 1571 O O . ALA A 1 200 ? 24.264 -3.645 -24.398 1.00 56.72 200 ALA A O 1
ATOM 1572 N N . ASN A 1 201 ? 24.154 -5.536 -25.598 1.00 57.97 201 ASN A N 1
ATOM 1573 C CA . ASN A 1 201 ? 22.695 -5.673 -25.464 1.00 57.97 201 ASN A CA 1
ATOM 1574 C C . ASN A 1 201 ? 22.246 -6.220 -24.097 1.00 57.97 201 ASN A C 1
ATOM 1576 O O . ASN A 1 201 ? 21.180 -5.839 -23.620 1.00 57.97 201 ASN A O 1
ATOM 1580 N N . ALA A 1 202 ? 23.055 -7.043 -23.420 1.00 64.44 202 ALA A N 1
ATOM 1581 C CA . ALA A 1 202 ? 22.704 -7.606 -22.112 1.00 64.44 202 ALA A CA 1
ATOM 1582 C C . ALA A 1 202 ? 22.537 -6.532 -21.027 1.00 64.44 202 ALA A C 1
ATOM 1584 O O . ALA A 1 202 ? 21.741 -6.706 -20.110 1.00 64.44 202 ALA A O 1
ATOM 1585 N N . CYS A 1 203 ? 23.249 -5.405 -21.142 1.00 67.62 203 CYS A N 1
ATOM 1586 C CA . CYS A 1 203 ? 23.130 -4.303 -20.188 1.00 67.62 203 CYS A CA 1
ATOM 1587 C C . CYS A 1 203 ? 21.763 -3.604 -20.280 1.00 67.62 203 CYS A C 1
ATOM 1589 O O . CYS A 1 203 ? 21.248 -3.132 -19.270 1.00 67.62 203 CYS A O 1
ATOM 1591 N N . SER A 1 204 ? 21.166 -3.552 -21.473 1.00 69.19 204 SER A N 1
ATOM 1592 C CA . SER A 1 204 ? 19.888 -2.876 -21.691 1.00 69.19 204 SER A CA 1
ATOM 1593 C C . SER A 1 204 ? 18.694 -3.693 -21.198 1.00 69.19 204 SER A C 1
ATOM 1595 O O . SER A 1 204 ? 17.780 -3.141 -20.583 1.00 69.19 204 SER A O 1
ATOM 1597 N N . ASP A 1 205 ? 18.695 -4.998 -21.467 1.00 74.38 205 ASP A N 1
ATOM 1598 C CA . ASP A 1 205 ? 17.612 -5.890 -21.042 1.00 74.38 205 ASP A CA 1
ATOM 1599 C C . ASP A 1 205 ? 17.588 -6.047 -19.513 1.00 74.38 205 ASP A C 1
ATOM 1601 O O . ASP A 1 205 ? 16.513 -6.112 -18.917 1.00 74.38 205 ASP A O 1
ATOM 1605 N N . ASP A 1 206 ? 18.760 -6.012 -18.865 1.00 82.38 206 ASP A N 1
ATOM 1606 C CA . ASP A 1 206 ? 18.884 -6.055 -17.404 1.00 82.38 206 ASP A CA 1
ATOM 1607 C C . ASP A 1 206 ? 18.241 -4.836 -16.724 1.00 82.38 206 ASP A C 1
ATOM 1609 O O . ASP A 1 206 ? 17.440 -4.995 -15.802 1.00 82.38 206 ASP A O 1
ATOM 1613 N N . VAL A 1 207 ? 18.525 -3.617 -17.201 1.00 81.00 207 VAL A N 1
ATOM 1614 C CA . VAL A 1 207 ? 17.953 -2.389 -16.617 1.00 81.00 207 VAL A CA 1
ATOM 1615 C C . VAL A 1 207 ? 16.433 -2.373 -16.762 1.00 81.00 207 VAL A C 1
ATOM 1617 O O . VAL A 1 207 ? 15.735 -2.049 -15.801 1.00 81.00 207 VAL A O 1
ATOM 1620 N N . ASN A 1 208 ? 15.908 -2.775 -17.921 1.00 80.25 208 ASN A N 1
ATOM 1621 C CA . ASN A 1 208 ? 14.466 -2.854 -18.150 1.00 80.25 208 ASN A CA 1
ATOM 1622 C C . ASN A 1 208 ? 13.798 -3.887 -17.235 1.00 80.25 208 ASN A C 1
ATOM 1624 O O . ASN A 1 208 ? 12.815 -3.568 -16.568 1.00 80.25 208 ASN A O 1
ATOM 1628 N N . TYR A 1 209 ? 14.357 -5.094 -17.139 1.00 83.31 209 TYR A N 1
ATOM 1629 C CA . TYR A 1 209 ? 13.836 -6.134 -16.253 1.00 83.31 209 TYR A CA 1
ATOM 1630 C C . TYR A 1 209 ? 13.873 -5.712 -14.776 1.00 83.31 209 TYR A C 1
ATOM 1632 O O . TYR A 1 209 ? 12.912 -5.924 -14.029 1.00 83.31 209 TYR A O 1
ATOM 1640 N N . ARG A 1 210 ? 14.966 -5.072 -14.341 1.00 85.44 210 ARG A N 1
ATOM 1641 C CA . ARG A 1 210 ? 15.101 -4.538 -12.979 1.00 85.44 210 ARG A CA 1
ATOM 1642 C C . ARG A 1 210 ? 14.082 -3.436 -12.710 1.00 85.44 210 ARG A C 1
ATOM 1644 O O . ARG A 1 210 ? 13.434 -3.474 -11.664 1.00 85.44 210 ARG A O 1
ATOM 1651 N N . LEU A 1 211 ? 13.917 -2.497 -13.645 1.00 84.94 211 LEU A N 1
ATOM 1652 C CA . LEU A 1 211 ? 12.928 -1.425 -13.552 1.00 84.94 211 LEU A CA 1
ATOM 1653 C C . LEU A 1 211 ? 11.521 -1.992 -13.435 1.00 84.94 211 LEU A C 1
ATOM 1655 O O . LEU A 1 211 ? 10.818 -1.615 -12.510 1.00 84.94 211 LEU A O 1
ATOM 1659 N N . GLU A 1 212 ? 11.137 -2.927 -14.302 1.00 85.19 212 GLU A N 1
ATOM 1660 C CA . GLU A 1 212 ? 9.833 -3.589 -14.240 1.00 85.19 212 GLU A CA 1
ATOM 1661 C C . GLU A 1 212 ? 9.606 -4.284 -12.900 1.00 85.19 212 GLU A C 1
ATOM 1663 O O . GLU A 1 212 ? 8.551 -4.159 -12.277 1.00 85.19 212 GLU A O 1
ATOM 1668 N N . THR A 1 213 ? 10.606 -5.036 -12.446 1.00 85.38 213 THR A N 1
ATOM 1669 C CA . THR A 1 213 ? 10.505 -5.811 -11.213 1.00 85.38 213 THR A CA 1
ATOM 1670 C C . THR A 1 213 ? 10.296 -4.892 -10.015 1.00 85.38 213 THR A C 1
ATOM 1672 O O . THR A 1 213 ? 9.404 -5.138 -9.202 1.00 85.38 213 THR A O 1
ATOM 1675 N N . VAL A 1 214 ? 11.088 -3.823 -9.911 1.00 87.00 214 VAL A N 1
ATOM 1676 C CA . VAL A 1 214 ? 11.027 -2.901 -8.771 1.00 87.00 214 VAL A CA 1
ATOM 1677 C C . VAL A 1 214 ? 9.851 -1.943 -8.866 1.00 87.00 214 VAL A C 1
ATOM 1679 O O . VAL A 1 214 ? 9.207 -1.701 -7.852 1.00 87.00 214 VAL A O 1
ATOM 1682 N N . SER A 1 215 ? 9.496 -1.457 -10.054 1.00 85.94 215 SER A N 1
ATOM 1683 C CA . SER A 1 215 ? 8.320 -0.605 -10.246 1.00 85.94 215 SER A CA 1
ATOM 1684 C C . SER A 1 215 ? 7.040 -1.352 -9.848 1.00 85.94 215 SER A C 1
ATOM 1686 O O . SER A 1 215 ? 6.230 -0.849 -9.067 1.00 85.94 215 SER A O 1
ATOM 1688 N N . ASN A 1 216 ? 6.911 -2.613 -10.271 1.00 86.69 216 ASN A N 1
ATOM 1689 C CA . ASN A 1 216 ? 5.797 -3.469 -9.884 1.00 86.69 216 ASN A CA 1
ATOM 1690 C C . ASN A 1 216 ? 5.818 -3.820 -8.390 1.00 86.69 216 ASN A C 1
ATOM 1692 O O . ASN A 1 216 ? 4.760 -3.865 -7.764 1.00 86.69 216 ASN A O 1
ATOM 1696 N N . ALA A 1 217 ? 6.988 -4.092 -7.804 1.00 86.56 217 ALA A N 1
ATOM 1697 C CA . ALA A 1 217 ? 7.107 -4.355 -6.368 1.00 86.56 217 ALA A CA 1
ATOM 1698 C C . ALA A 1 217 ? 6.697 -3.131 -5.534 1.00 86.56 217 ALA A C 1
ATOM 1700 O O . ALA A 1 217 ? 5.878 -3.256 -4.624 1.00 86.56 217 ALA A O 1
ATOM 1701 N N . PHE A 1 218 ? 7.170 -1.945 -5.915 1.00 89.25 218 PHE A N 1
ATOM 1702 C CA . PHE A 1 218 ? 6.805 -0.672 -5.304 1.00 89.25 218 PHE A CA 1
ATOM 1703 C C . PHE A 1 218 ? 5.297 -0.408 -5.374 1.00 89.25 218 PHE A C 1
ATOM 1705 O O . PHE A 1 218 ? 4.672 -0.143 -4.348 1.00 89.25 218 PHE A O 1
ATOM 1712 N N . MET A 1 219 ? 4.678 -0.552 -6.551 1.00 89.56 219 MET A N 1
ATOM 1713 C CA . MET A 1 219 ? 3.233 -0.342 -6.695 1.00 89.56 219 MET A CA 1
ATOM 1714 C C . MET A 1 219 ? 2.409 -1.340 -5.885 1.00 89.56 219 MET A C 1
ATOM 1716 O O . MET A 1 219 ? 1.409 -0.953 -5.279 1.00 89.56 219 MET A O 1
ATOM 1720 N N . ARG A 1 220 ? 2.826 -2.611 -5.831 1.00 89.31 220 ARG A N 1
ATOM 1721 C CA . ARG A 1 220 ? 2.181 -3.609 -4.968 1.00 89.31 220 ARG A CA 1
ATOM 1722 C C . ARG A 1 220 ? 2.314 -3.236 -3.494 1.00 89.31 220 ARG A C 1
ATOM 1724 O O . ARG A 1 220 ? 1.320 -3.316 -2.786 1.00 89.31 220 ARG A O 1
ATOM 1731 N N . SER A 1 221 ? 3.491 -2.782 -3.059 1.00 90.00 221 SER A N 1
ATOM 1732 C CA . SER A 1 221 ? 3.730 -2.332 -1.682 1.00 90.00 221 SER A CA 1
ATOM 1733 C C . SER A 1 221 ? 2.852 -1.128 -1.315 1.00 90.00 221 SER A C 1
ATOM 1735 O O . SER A 1 221 ? 2.196 -1.137 -0.278 1.00 90.00 221 SER A O 1
ATOM 1737 N N . LEU A 1 222 ? 2.724 -0.134 -2.204 1.00 88.94 222 LEU A N 1
ATOM 1738 C CA . LEU A 1 222 ? 1.811 1.001 -2.005 1.00 88.94 222 LEU A CA 1
ATOM 1739 C C . LEU A 1 222 ? 0.350 0.567 -1.844 1.00 88.94 222 LEU A C 1
ATOM 1741 O O . LEU A 1 222 ? -0.354 1.065 -0.965 1.00 88.94 222 LEU A O 1
ATOM 1745 N N . VAL A 1 223 ? -0.120 -0.334 -2.709 1.00 90.94 223 VAL A N 1
ATOM 1746 C CA . VAL A 1 223 ? -1.500 -0.836 -2.660 1.00 90.94 223 VAL A CA 1
ATOM 1747 C C . VAL A 1 223 ? -1.735 -1.685 -1.408 1.00 90.94 223 VAL A C 1
ATOM 1749 O O . VAL A 1 223 ? -2.787 -1.544 -0.789 1.00 90.94 223 VAL A O 1
ATOM 1752 N N . ASP A 1 224 ? -0.763 -2.506 -1.006 1.00 90.50 224 ASP A N 1
ATOM 1753 C CA . ASP A 1 224 ? -0.817 -3.311 0.219 1.00 90.50 224 ASP A CA 1
ATOM 1754 C C . ASP A 1 224 ? -0.906 -2.429 1.469 1.00 90.50 224 ASP A C 1
ATOM 1756 O O . ASP A 1 224 ? -1.844 -2.560 2.254 1.00 90.50 224 ASP A O 1
ATOM 1760 N N . VAL A 1 225 ? 0.001 -1.455 1.610 1.00 90.69 225 VAL A N 1
ATOM 1761 C CA . VAL A 1 225 ? -0.005 -0.498 2.729 1.00 90.69 225 VAL A CA 1
ATOM 1762 C C . VAL A 1 225 ? -1.334 0.248 2.799 1.00 90.69 225 VAL A C 1
ATOM 1764 O O . VAL A 1 225 ? -1.924 0.359 3.873 1.00 90.69 225 VAL A O 1
ATOM 1767 N N . LYS A 1 226 ? -1.849 0.711 1.655 1.00 93.69 226 LYS A N 1
ATOM 1768 C CA . LYS A 1 226 ? -3.164 1.353 1.575 1.00 93.69 226 LYS A CA 1
ATOM 1769 C C . LYS A 1 226 ? -4.287 0.429 2.049 1.00 93.69 226 LYS A C 1
ATOM 1771 O O . LYS A 1 226 ? -5.119 0.879 2.827 1.00 93.69 226 LYS A O 1
ATOM 1776 N N . SER A 1 227 ? -4.320 -0.821 1.586 1.00 94.06 227 SER A N 1
ATOM 1777 C CA . SER A 1 227 ? -5.340 -1.797 1.993 1.00 94.06 227 SER A CA 1
ATOM 1778 C C . SER A 1 227 ? -5.295 -2.041 3.498 1.00 94.06 227 SER A C 1
ATOM 1780 O O . SER A 1 227 ? -6.322 -1.981 4.155 1.00 94.06 227 SER A O 1
ATOM 1782 N N . ARG A 1 228 ? -4.097 -2.219 4.064 1.00 94.38 228 ARG A N 1
ATOM 1783 C CA . ARG A 1 228 ? -3.921 -2.460 5.502 1.00 94.38 228 ARG A CA 1
ATOM 1784 C C . ARG A 1 228 ? -4.367 -1.271 6.354 1.00 94.38 228 ARG A C 1
ATOM 1786 O O . ARG A 1 228 ? -4.955 -1.470 7.412 1.00 94.38 228 ARG A O 1
ATOM 1793 N N . PHE A 1 229 ? -4.104 -0.039 5.913 1.00 94.62 229 PHE A N 1
ATOM 1794 C CA . PHE A 1 229 ? -4.650 1.147 6.580 1.00 94.62 229 PHE A CA 1
ATOM 1795 C C . PHE A 1 229 ? -6.177 1.216 6.470 1.00 94.62 229 PHE A C 1
ATOM 1797 O O . PHE A 1 229 ? -6.834 1.615 7.429 1.00 94.62 229 PHE A O 1
ATOM 1804 N N . ASP A 1 230 ? -6.740 0.815 5.330 1.00 96.00 230 ASP A N 1
ATOM 1805 C CA . ASP A 1 230 ? -8.189 0.773 5.126 1.00 96.00 230 ASP A CA 1
ATOM 1806 C C . ASP A 1 230 ? -8.875 -0.253 6.041 1.00 96.00 230 ASP A C 1
ATOM 1808 O O . ASP A 1 230 ? -9.903 0.053 6.642 1.00 96.00 230 ASP A O 1
ATOM 1812 N N . ASP A 1 231 ? -8.260 -1.425 6.226 1.00 96.12 231 ASP A N 1
ATOM 1813 C CA . ASP A 1 231 ? -8.740 -2.472 7.135 1.00 96.12 231 ASP A CA 1
ATOM 1814 C C . ASP A 1 231 ? -8.757 -1.989 8.594 1.00 96.12 231 ASP A C 1
ATOM 1816 O O . ASP A 1 231 ? -9.736 -2.196 9.322 1.00 96.12 231 ASP A O 1
ATOM 1820 N N . VAL A 1 232 ? -7.696 -1.290 9.025 1.00 96.50 232 VAL A N 1
ATOM 1821 C CA . VAL A 1 232 ? -7.665 -0.673 10.359 1.00 96.50 232 VAL A CA 1
ATOM 1822 C C . VAL A 1 232 ? -8.744 0.397 10.482 1.00 96.50 232 VAL A C 1
ATOM 1824 O O . VAL A 1 232 ? -9.462 0.423 11.479 1.00 96.50 232 VAL A O 1
ATOM 1827 N N . ARG A 1 233 ? -8.892 1.264 9.475 1.00 97.25 233 ARG A N 1
ATOM 1828 C CA . ARG A 1 233 ? -9.941 2.287 9.458 1.00 97.25 233 ARG A CA 1
ATOM 1829 C C . ARG A 1 233 ? -11.325 1.657 9.619 1.00 97.25 233 ARG A C 1
ATOM 1831 O O . ARG A 1 233 ? -12.088 2.111 10.465 1.00 97.25 233 ARG A O 1
ATOM 1838 N N . GLY A 1 234 ? -11.634 0.605 8.860 1.00 97.12 234 GLY A N 1
ATOM 1839 C CA . GLY A 1 234 ? -12.895 -0.132 8.982 1.00 97.12 234 GLY A CA 1
ATOM 1840 C C . GLY A 1 234 ? -13.117 -0.667 10.397 1.00 97.12 234 GLY A C 1
ATOM 1841 O O . GLY A 1 234 ? -14.155 -0.404 10.998 1.00 97.12 234 GLY A O 1
ATOM 1842 N N . SER A 1 235 ? -12.097 -1.311 10.969 1.00 97.62 235 SER A N 1
ATOM 1843 C CA . SER A 1 235 ? -12.145 -1.851 12.336 1.00 97.62 235 SER A CA 1
ATOM 1844 C C . SER A 1 235 ? -12.353 -0.758 13.395 1.00 97.62 235 SER A C 1
ATOM 1846 O O . SER A 1 235 ? -13.080 -0.952 14.364 1.00 97.62 235 SER A O 1
ATOM 1848 N N . LEU A 1 236 ? -11.743 0.419 13.222 1.00 97.31 236 LEU A N 1
ATOM 1849 C CA . LEU A 1 236 ? -11.940 1.557 14.124 1.00 97.31 236 LEU A CA 1
ATOM 1850 C C . LEU A 1 236 ? -13.348 2.157 14.000 1.00 97.31 236 LEU A C 1
ATOM 1852 O O . LEU A 1 236 ? -13.940 2.518 15.016 1.00 97.31 236 LEU A O 1
ATOM 1856 N N . HIS A 1 237 ? -13.920 2.222 12.795 1.00 97.88 237 HIS A N 1
ATOM 1857 C CA . HIS A 1 237 ? -15.316 2.639 12.614 1.00 97.88 237 HIS A CA 1
ATOM 1858 C C . HIS A 1 237 ? -16.295 1.677 13.302 1.00 97.88 237 HIS A C 1
ATOM 1860 O O . HIS A 1 237 ? -17.255 2.142 13.913 1.00 97.88 237 HIS A O 1
ATOM 1866 N N . GLU A 1 238 ? -16.030 0.367 13.292 1.00 97.94 238 GLU A N 1
ATOM 1867 C CA . GLU A 1 238 ? -16.824 -0.618 14.048 1.00 97.94 238 GLU A CA 1
ATOM 1868 C C . GLU A 1 238 ? -16.765 -0.356 15.563 1.00 97.94 238 GLU A C 1
ATOM 1870 O O . GLU A 1 238 ? -17.805 -0.275 16.223 1.00 97.94 238 GLU A O 1
ATOM 1875 N N . VAL A 1 239 ? -15.562 -0.123 16.107 1.00 97.88 239 VAL A N 1
ATOM 1876 C CA . VAL A 1 239 ? -15.363 0.259 17.520 1.00 97.88 239 VAL A CA 1
ATOM 1877 C C . VAL A 1 239 ? -16.148 1.535 17.855 1.00 97.88 239 VAL A C 1
ATOM 1879 O O . VAL A 1 239 ? -16.849 1.605 18.870 1.00 97.88 239 VAL A O 1
ATOM 1882 N N . MET A 1 240 ? -16.068 2.550 16.991 1.00 97.62 240 MET A N 1
ATOM 1883 C CA . MET A 1 240 ? -16.796 3.810 17.154 1.00 97.62 240 MET A CA 1
ATOM 1884 C C . MET A 1 240 ? -18.318 3.601 17.122 1.00 97.62 240 MET A C 1
ATOM 1886 O O . MET A 1 240 ? -19.044 4.186 17.930 1.00 97.62 2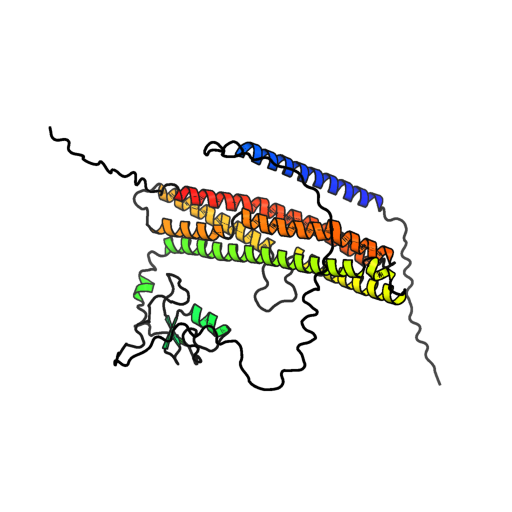40 MET A O 1
ATOM 1890 N N . GLU A 1 241 ? -18.825 2.743 16.234 1.00 97.44 241 GLU A N 1
ATOM 1891 C CA . GLU A 1 241 ? -20.249 2.418 16.162 1.00 97.44 241 GLU A CA 1
ATOM 1892 C C . GLU A 1 241 ? -20.730 1.713 17.439 1.00 97.44 241 GLU A C 1
ATOM 1894 O O . GLU A 1 241 ? -21.768 2.092 17.997 1.00 97.44 241 GLU A O 1
ATOM 1899 N N . HIS A 1 242 ? -19.975 0.743 17.959 1.00 97.06 242 HIS A N 1
ATOM 1900 C CA . HIS A 1 242 ? -20.304 0.044 19.206 1.00 97.06 242 HIS A CA 1
ATOM 1901 C C . HIS A 1 242 ? -20.342 0.988 20.414 1.00 97.06 242 HIS A C 1
ATOM 1903 O O . HIS A 1 242 ? -21.264 0.912 21.232 1.00 97.06 242 HIS A O 1
ATOM 1909 N N . LEU A 1 243 ? -19.393 1.925 20.494 1.00 96.88 243 LEU A N 1
ATOM 1910 C CA . LEU A 1 243 ? -19.329 2.933 21.557 1.00 96.88 243 LEU A CA 1
ATOM 1911 C C . LEU A 1 243 ? -20.327 4.083 21.377 1.00 96.88 243 LEU A C 1
ATOM 1913 O O . LEU A 1 243 ? -20.554 4.860 22.316 1.00 96.88 243 LEU A O 1
ATOM 1917 N N . SER A 1 244 ? -20.964 4.188 20.208 1.00 97.06 244 SER A N 1
ATOM 1918 C CA . SER A 1 244 ? -21.893 5.272 19.918 1.00 97.06 244 SER A CA 1
ATOM 1919 C C . SER A 1 244 ? -22.977 5.380 20.993 1.00 97.06 244 SER A C 1
ATOM 1921 O O . SER A 1 244 ? -23.551 4.396 21.477 1.00 97.06 244 SER A O 1
ATOM 1923 N N . ARG A 1 245 ? -23.310 6.621 21.366 1.00 93.06 245 ARG A N 1
ATOM 1924 C CA . ARG A 1 245 ? -24.293 6.894 22.430 1.00 93.06 245 ARG A CA 1
ATOM 1925 C C . ARG A 1 245 ? -25.629 6.197 22.206 1.00 93.06 245 ARG A C 1
ATOM 1927 O O . ARG A 1 245 ? -26.284 5.832 23.177 1.00 93.06 245 ARG A O 1
ATOM 1934 N N . LYS A 1 246 ? -26.034 6.026 20.945 1.00 96.25 246 LYS A N 1
ATOM 1935 C CA . LYS A 1 246 ? -27.274 5.344 20.566 1.00 96.25 246 LYS A CA 1
ATOM 1936 C C . LYS A 1 246 ? -27.274 3.877 21.008 1.00 96.25 246 LYS A C 1
ATOM 1938 O O . LYS A 1 246 ? -28.297 3.406 21.494 1.00 96.25 246 LYS A O 1
ATOM 1943 N N . ASN A 1 247 ? -26.145 3.187 20.871 1.00 94.25 247 ASN A N 1
ATOM 1944 C CA . ASN A 1 247 ? -26.012 1.783 21.251 1.00 94.25 247 ASN A CA 1
ATOM 1945 C C . ASN A 1 247 ? -25.821 1.642 22.767 1.00 94.25 247 ASN A C 1
ATOM 1947 O O . ASN A 1 247 ? -26.477 0.826 23.415 1.00 94.25 247 ASN A O 1
ATOM 1951 N N . MET A 1 248 ? -25.014 2.521 23.361 1.00 96.12 248 MET A N 1
ATOM 1952 C CA . MET A 1 248 ? -24.660 2.445 24.780 1.00 96.12 248 MET A CA 1
ATOM 1953 C C . MET A 1 248 ? -25.771 2.904 25.736 1.00 96.12 248 MET A C 1
ATOM 1955 O O . MET A 1 248 ? -25.854 2.405 26.862 1.00 96.12 248 MET A O 1
ATOM 1959 N N . CYS A 1 249 ? -26.651 3.830 25.331 1.00 94.94 249 CYS A N 1
ATOM 1960 C CA . CYS A 1 249 ? -27.702 4.359 26.212 1.00 94.94 249 CYS A CA 1
ATOM 1961 C C . CYS A 1 249 ? -28.781 3.326 26.572 1.00 94.94 249 CYS A C 1
ATOM 1963 O O . CYS A 1 249 ? -29.400 3.442 27.630 1.00 94.94 249 CYS A O 1
ATOM 1965 N N . LEU A 1 250 ? -28.972 2.310 25.726 1.00 94.50 250 LEU A N 1
ATOM 1966 C CA . LEU A 1 250 ? -29.945 1.235 25.927 1.00 94.50 250 LEU A CA 1
ATOM 1967 C C . LEU A 1 250 ? -29.399 0.095 26.800 1.00 94.50 250 LEU A C 1
ATOM 1969 O O . LEU A 1 250 ? -30.171 -0.730 27.286 1.00 94.50 250 LEU A O 1
ATOM 1973 N N . MET A 1 251 ? -28.082 0.047 27.019 1.00 95.75 251 MET A N 1
ATOM 1974 C CA . MET A 1 251 ? -27.432 -1.007 27.795 1.00 95.75 251 MET A CA 1
ATOM 1975 C C . MET A 1 251 ? -27.442 -0.719 29.300 1.00 95.75 251 MET A C 1
ATOM 1977 O O . MET A 1 251 ? -27.215 0.415 29.739 1.00 95.75 251 MET A O 1
ATOM 1981 N N . HIS A 1 252 ? -27.642 -1.779 30.093 1.00 96.50 252 HIS A N 1
ATOM 1982 C CA . HIS A 1 252 ? -27.454 -1.768 31.548 1.00 96.50 252 HIS A CA 1
ATOM 1983 C C . HIS A 1 252 ? -25.979 -1.511 31.910 1.00 96.50 252 HIS A C 1
ATOM 1985 O O . HIS A 1 252 ? -25.090 -1.817 31.117 1.00 96.50 252 HIS A O 1
ATOM 1991 N N . GLY A 1 253 ? -25.712 -0.987 33.112 1.00 94.44 253 GLY A N 1
ATOM 1992 C CA . GLY A 1 253 ? -24.369 -0.576 33.554 1.00 94.44 253 GLY A CA 1
ATOM 1993 C C . GLY A 1 253 ? -23.282 -1.640 33.353 1.00 94.44 253 GLY A C 1
ATOM 1994 O O . GLY A 1 253 ? -22.275 -1.361 32.714 1.00 94.44 253 GLY A O 1
ATOM 1995 N N . ASP A 1 254 ? -23.513 -2.872 33.810 1.00 96.25 254 ASP A N 1
ATOM 1996 C CA . ASP A 1 254 ? -22.520 -3.957 33.704 1.00 96.25 254 ASP A CA 1
ATOM 1997 C C . ASP A 1 254 ? -22.245 -4.388 32.255 1.00 96.25 254 ASP A C 1
ATOM 1999 O O . ASP A 1 254 ? -21.102 -4.658 31.881 1.00 96.25 254 ASP A O 1
ATOM 2003 N N . ALA A 1 255 ? -23.283 -4.417 31.412 1.00 96.38 255 ALA A N 1
ATOM 2004 C CA . ALA A 1 255 ? -23.135 -4.713 29.989 1.00 96.38 255 ALA A CA 1
ATOM 2005 C C . ALA A 1 255 ? -22.342 -3.604 29.288 1.00 96.38 255 ALA A C 1
ATOM 2007 O O . ALA A 1 255 ? -21.439 -3.891 28.510 1.00 96.38 255 ALA A O 1
ATOM 2008 N N . ARG A 1 256 ? -22.621 -2.343 29.638 1.00 96.12 256 ARG A N 1
ATOM 2009 C CA . ARG A 1 256 ? -21.907 -1.177 29.120 1.00 96.12 256 ARG A CA 1
ATOM 2010 C C . ARG A 1 256 ? -20.419 -1.233 29.454 1.00 96.12 256 ARG A C 1
ATOM 2012 O O . ARG A 1 256 ? -19.606 -1.107 28.552 1.00 96.12 256 ARG A O 1
ATOM 2019 N N . LEU A 1 257 ? -20.067 -1.484 30.717 1.00 94.88 257 LEU A N 1
ATOM 2020 C CA . LEU A 1 257 ? -18.668 -1.617 31.146 1.00 94.88 257 LEU A CA 1
ATOM 2021 C C . LEU A 1 257 ? -17.949 -2.762 30.422 1.00 94.88 257 LEU A C 1
ATOM 2023 O O . LEU A 1 257 ? -16.787 -2.621 30.044 1.00 94.88 257 LEU A O 1
ATOM 2027 N N . SER A 1 258 ? -18.652 -3.876 30.202 1.00 96.25 258 SER A N 1
ATOM 2028 C CA . SER A 1 258 ? -18.109 -5.032 29.485 1.00 96.25 258 SER A CA 1
ATOM 2029 C C . SER A 1 258 ? -17.815 -4.695 28.021 1.00 96.25 258 SER A C 1
ATOM 2031 O O . SER A 1 258 ? -16.715 -4.968 27.551 1.00 96.25 258 SER A O 1
ATOM 2033 N N . VAL A 1 259 ? -18.757 -4.043 27.326 1.00 96.31 259 VAL A N 1
ATOM 2034 C CA . VAL A 1 259 ? -18.558 -3.565 25.947 1.00 96.31 259 VAL A CA 1
ATOM 2035 C C . VAL A 1 259 ? -17.404 -2.571 25.897 1.00 96.31 259 VAL A C 1
ATOM 2037 O O . VAL A 1 259 ? -16.462 -2.788 25.150 1.00 96.31 259 VAL A O 1
ATOM 2040 N N . THR A 1 260 ? -17.389 -1.550 26.759 1.00 96.19 260 THR A N 1
ATOM 2041 C CA . THR A 1 260 ? -16.297 -0.564 26.803 1.00 96.19 260 THR A CA 1
ATOM 2042 C C . THR A 1 260 ? -14.921 -1.216 26.988 1.00 96.19 260 THR A C 1
ATOM 2044 O O . THR A 1 260 ? -13.965 -0.798 26.345 1.00 96.19 260 THR A O 1
ATOM 2047 N N . SER A 1 261 ? -14.805 -2.251 27.825 1.00 95.75 261 SER A N 1
ATOM 2048 C CA . SER A 1 261 ? -13.538 -2.967 28.035 1.00 95.75 261 SER A CA 1
ATOM 2049 C C . SER A 1 261 ? -13.095 -3.785 26.813 1.00 95.75 261 SER A C 1
ATOM 2051 O O . SER A 1 261 ? -11.906 -3.799 26.478 1.00 95.75 261 SER A O 1
ATOM 2053 N N . VAL A 1 262 ? -14.038 -4.437 26.124 1.00 96.94 262 VAL A N 1
ATOM 2054 C CA . VAL A 1 262 ? -13.764 -5.159 24.869 1.00 96.94 262 VAL A CA 1
ATOM 2055 C C . VAL A 1 262 ? -13.321 -4.181 23.785 1.00 96.94 262 VAL A C 1
ATOM 2057 O O . VAL A 1 262 ? -12.286 -4.395 23.158 1.00 96.94 262 VAL A O 1
ATOM 2060 N N . GLU A 1 263 ? -14.036 -3.069 23.631 1.00 97.31 263 GLU A N 1
ATOM 2061 C CA . GLU A 1 263 ? -13.722 -2.047 22.634 1.00 97.31 263 GLU A CA 1
ATOM 2062 C C . GLU A 1 263 ? -12.385 -1.346 22.911 1.00 97.31 263 GLU A C 1
ATOM 2064 O O . GLU A 1 263 ? -11.609 -1.104 21.990 1.00 97.31 263 GLU A O 1
ATOM 2069 N N . ALA A 1 264 ? -12.039 -1.094 24.178 1.00 95.88 264 ALA A N 1
ATOM 2070 C CA . ALA A 1 264 ? -10.719 -0.575 24.543 1.00 95.88 264 ALA A CA 1
ATOM 2071 C C . ALA A 1 264 ? -9.586 -1.554 24.177 1.00 95.88 264 ALA A C 1
ATOM 2073 O O . ALA A 1 264 ? -8.521 -1.137 23.715 1.00 95.88 264 ALA A O 1
ATOM 2074 N N . SER A 1 265 ? -9.821 -2.859 24.349 1.00 96.00 265 SER A N 1
ATOM 2075 C CA . SER A 1 265 ? -8.862 -3.902 23.964 1.00 96.00 265 SER A CA 1
ATOM 2076 C C . SER A 1 265 ? -8.711 -3.992 22.442 1.00 96.00 265 SER A C 1
ATOM 2078 O O . SER A 1 265 ? -7.584 -4.067 21.950 1.00 96.00 265 SER A O 1
ATOM 2080 N N . SER A 1 266 ? -9.829 -3.917 21.711 1.00 96.88 266 SER A N 1
ATOM 2081 C CA . SER A 1 266 ? -9.863 -3.871 20.244 1.00 96.88 266 SER A CA 1
ATOM 2082 C C . SER A 1 266 ? -9.102 -2.655 19.712 1.00 96.88 266 SER A C 1
ATOM 2084 O O . SER A 1 266 ? -8.211 -2.793 18.875 1.00 96.88 266 SER A O 1
ATOM 2086 N N . LEU A 1 267 ? -9.343 -1.467 20.281 1.00 96.19 267 LEU A N 1
ATOM 2087 C CA . LEU A 1 267 ? -8.611 -0.251 19.932 1.00 96.19 267 LEU A CA 1
ATOM 2088 C C . LEU A 1 267 ? -7.098 -0.426 20.101 1.00 96.19 267 LEU A C 1
ATOM 2090 O O . LEU A 1 267 ? -6.325 -0.075 19.211 1.00 96.19 267 LEU A O 1
ATOM 2094 N N . LEU A 1 268 ? -6.661 -0.981 21.234 1.00 95.75 268 LEU A N 1
ATOM 2095 C CA . LEU A 1 268 ? -5.241 -1.211 21.490 1.00 95.75 268 LEU A CA 1
ATOM 2096 C C . LEU A 1 268 ? -4.620 -2.184 20.476 1.00 95.75 268 LEU A C 1
ATOM 2098 O O . LEU A 1 268 ? -3.457 -2.019 20.102 1.00 95.75 268 LEU A O 1
ATOM 2102 N N . GLU A 1 269 ? -5.364 -3.200 20.042 1.00 95.88 269 GLU A N 1
ATOM 2103 C CA . GLU A 1 269 ? -4.934 -4.108 18.980 1.00 95.88 269 GLU A CA 1
ATOM 2104 C C . GLU A 1 269 ? -4.759 -3.365 17.651 1.00 95.88 269 GLU A C 1
ATOM 2106 O O . GLU A 1 269 ? -3.685 -3.445 17.053 1.00 95.88 269 GLU A O 1
ATOM 2111 N N . GLN A 1 270 ? -5.737 -2.550 17.248 1.00 96.81 270 GLN A N 1
ATOM 2112 C CA . GLN A 1 270 ? -5.651 -1.753 16.021 1.00 96.81 270 GLN A CA 1
ATOM 2113 C C . GLN A 1 270 ? -4.489 -0.750 16.050 1.00 96.81 270 GLN A C 1
ATOM 2115 O O . GLN A 1 270 ? -3.754 -0.615 15.071 1.00 96.81 270 GLN A O 1
ATOM 2120 N N . LEU A 1 271 ? -4.236 -0.106 17.195 1.00 95.00 271 LEU A N 1
ATOM 2121 C CA . LEU A 1 271 ? -3.083 0.786 17.369 1.00 95.00 271 LEU A CA 1
ATOM 2122 C C . LEU A 1 271 ? -1.743 0.049 17.198 1.00 95.00 271 LEU A C 1
ATOM 2124 O O . LEU A 1 271 ? -0.801 0.611 16.638 1.00 95.00 271 LEU A O 1
ATOM 2128 N N . LYS A 1 272 ? -1.643 -1.216 17.628 1.00 93.75 272 LYS A N 1
ATOM 2129 C CA . LYS A 1 272 ? -0.449 -2.048 17.387 1.00 93.75 272 LYS A CA 1
ATOM 2130 C C . LYS A 1 272 ? -0.308 -2.437 15.917 1.00 93.75 272 LYS A C 1
ATOM 2132 O O . LYS A 1 272 ? 0.815 -2.490 15.420 1.00 93.75 272 LYS A O 1
ATOM 2137 N N . VAL A 1 273 ? -1.416 -2.698 15.222 1.00 93.75 273 VAL A N 1
ATOM 2138 C CA . VAL A 1 273 ? -1.401 -2.972 13.777 1.00 93.75 273 VAL A CA 1
ATOM 2139 C C . VAL A 1 273 ? -0.926 -1.740 13.004 1.00 93.75 273 VAL A C 1
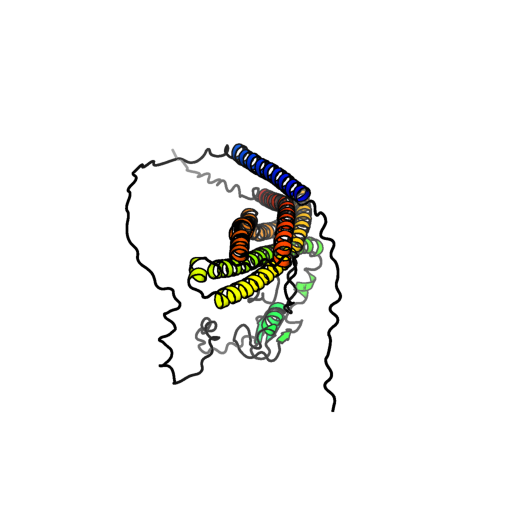ATOM 2141 O O . VAL A 1 273 ? -0.045 -1.878 12.157 1.00 93.75 273 VAL A O 1
ATOM 2144 N N . LEU A 1 274 ? -1.411 -0.538 13.342 1.00 93.56 274 LEU A N 1
ATOM 2145 C CA . LEU A 1 274 ? -0.908 0.724 12.772 1.00 93.56 274 LEU A CA 1
ATOM 2146 C C . LEU A 1 274 ? 0.587 0.894 13.014 1.00 93.56 274 LEU A C 1
ATOM 2148 O O . LEU A 1 274 ? 1.324 1.213 12.083 1.00 93.56 274 LEU A O 1
ATOM 2152 N N . ASP A 1 275 ? 1.044 0.635 14.241 1.00 93.25 275 ASP A N 1
ATOM 2153 C CA . ASP A 1 275 ? 2.465 0.707 14.579 1.00 93.25 275 ASP A CA 1
ATOM 2154 C C . ASP A 1 275 ? 3.311 -0.216 13.693 1.00 93.25 275 ASP A C 1
ATOM 2156 O O . ASP A 1 275 ? 4.363 0.179 13.191 1.00 93.25 275 ASP A O 1
ATOM 2160 N N . ALA A 1 276 ? 2.831 -1.441 13.468 1.00 92.06 276 ALA A N 1
ATOM 2161 C CA . ALA A 1 276 ? 3.498 -2.418 12.619 1.00 92.06 276 ALA A CA 1
ATOM 2162 C C . ALA A 1 276 ? 3.514 -1.994 11.141 1.00 92.06 276 ALA A C 1
ATOM 2164 O O . ALA A 1 276 ? 4.544 -2.143 10.485 1.00 92.06 276 ALA A O 1
ATOM 2165 N N . ILE A 1 277 ? 2.410 -1.439 10.620 1.00 91.25 277 ILE A N 1
ATOM 2166 C CA . ILE A 1 277 ? 2.346 -0.911 9.245 1.00 91.25 277 ILE A CA 1
ATOM 2167 C C . ILE A 1 277 ? 3.378 0.210 9.064 1.00 91.25 277 ILE A C 1
ATOM 2169 O O . ILE A 1 277 ? 4.167 0.160 8.121 1.00 91.25 277 ILE A O 1
ATOM 2173 N N . MET A 1 278 ? 3.418 1.182 9.982 1.00 90.62 278 MET A N 1
ATOM 2174 C CA . MET A 1 278 ? 4.324 2.337 9.898 1.00 90.62 278 MET A CA 1
ATOM 2175 C C . MET A 1 278 ? 5.799 1.955 10.054 1.00 90.62 278 MET A C 1
ATOM 2177 O O . MET A 1 278 ? 6.656 2.552 9.413 1.00 90.62 278 MET A O 1
ATOM 2181 N N . GLN A 1 279 ? 6.107 0.935 10.858 1.00 89.94 279 GLN A N 1
ATOM 2182 C CA . GLN A 1 279 ? 7.471 0.406 10.988 1.00 89.94 279 GLN A CA 1
ATOM 2183 C C . GLN A 1 279 ? 7.903 -0.459 9.797 1.00 89.94 279 GLN A C 1
ATOM 2185 O O . GLN A 1 279 ? 9.025 -0.962 9.786 1.00 89.94 279 GLN A O 1
ATOM 2190 N N . GLY A 1 280 ? 7.018 -0.699 8.823 1.00 85.00 280 GLY A N 1
ATOM 2191 C CA . GLY A 1 280 ? 7.284 -1.644 7.743 1.00 85.00 280 GLY A CA 1
ATOM 2192 C C . GLY A 1 280 ? 7.421 -3.086 8.235 1.00 85.00 280 GLY A C 1
ATOM 2193 O O . GLY A 1 280 ? 7.945 -3.935 7.515 1.00 85.00 280 GLY A O 1
ATOM 2194 N N . ALA A 1 281 ? 6.952 -3.387 9.451 1.00 77.31 281 ALA A N 1
ATOM 2195 C CA . ALA A 1 281 ? 6.910 -4.747 9.944 1.00 77.31 281 ALA A CA 1
ATOM 2196 C C . ALA A 1 281 ? 5.857 -5.507 9.128 1.00 77.31 281 ALA A C 1
ATOM 2198 O O . ALA A 1 281 ? 4.642 -5.278 9.226 1.00 77.31 281 ALA A O 1
ATOM 2199 N N . SER A 1 282 ? 6.339 -6.423 8.290 1.00 62.22 282 SER A N 1
ATOM 2200 C CA . SER A 1 282 ? 5.495 -7.502 7.796 1.00 62.22 282 SER A CA 1
ATOM 2201 C C . SER A 1 282 ? 4.974 -8.251 9.024 1.00 62.22 282 SER A C 1
ATOM 2203 O O . SER A 1 282 ? 5.715 -8.492 9.978 1.00 62.22 282 SER A O 1
ATOM 2205 N N . GLY A 1 283 ? 3.667 -8.514 9.058 1.00 63.22 283 GLY A N 1
ATOM 2206 C CA . GLY A 1 283 ? 3.030 -9.231 10.161 1.00 63.22 283 GLY A CA 1
ATOM 2207 C C . GLY A 1 283 ? 3.623 -10.635 10.373 1.00 63.22 283 GLY A C 1
ATOM 2208 O O . GLY A 1 283 ? 4.629 -10.989 9.754 1.00 63.22 283 GLY A O 1
ATOM 2209 N N . PRO A 1 284 ? 3.017 -11.471 11.238 1.00 56.53 284 PRO A N 1
ATOM 2210 C CA . PRO A 1 284 ? 3.497 -12.829 11.473 1.00 56.53 284 PRO A CA 1
ATOM 2211 C C . PRO A 1 284 ? 3.807 -13.536 10.142 1.00 56.53 284 PRO A C 1
ATOM 2213 O O . PRO A 1 284 ? 2.997 -13.484 9.214 1.00 56.53 284 PRO A O 1
ATOM 2216 N N . PRO A 1 285 ? 5.007 -14.127 10.022 1.00 44.47 285 PRO A N 1
ATOM 2217 C CA . PRO A 1 285 ? 5.632 -14.423 8.744 1.00 44.47 285 PRO A CA 1
ATOM 2218 C C . PRO A 1 285 ? 4.777 -15.407 7.955 1.00 44.47 285 PRO A C 1
ATOM 2220 O O . PRO A 1 285 ? 4.717 -16.596 8.272 1.00 44.47 285 PRO A O 1
ATOM 2223 N N . HIS A 1 286 ? 4.143 -14.930 6.885 1.00 48.47 286 HIS A N 1
ATOM 2224 C CA . HIS A 1 286 ? 3.719 -15.840 5.838 1.00 48.47 286 HIS A CA 1
ATOM 2225 C C . HIS A 1 286 ? 4.979 -16.387 5.141 1.00 48.47 286 HIS A C 1
ATOM 2227 O O . HIS A 1 286 ? 5.895 -15.623 4.841 1.00 48.47 286 HIS A O 1
ATOM 2233 N N . PRO A 1 287 ? 5.069 -17.703 4.872 1.00 50.03 287 PRO A N 1
ATOM 2234 C CA . PRO A 1 287 ? 6.284 -18.364 4.375 1.00 50.03 287 PRO A CA 1
ATOM 2235 C C . PRO A 1 287 ? 6.669 -18.020 2.919 1.00 50.03 287 PRO A C 1
ATOM 2237 O O . PRO A 1 287 ? 7.477 -18.717 2.310 1.00 50.03 287 PRO A O 1
ATOM 2240 N N . ARG A 1 288 ? 6.123 -16.947 2.342 1.00 51.66 288 ARG A N 1
ATOM 2241 C CA . ARG A 1 288 ? 6.530 -16.393 1.047 1.00 51.66 288 ARG A CA 1
ATOM 2242 C C . ARG A 1 288 ? 7.128 -15.014 1.322 1.00 51.66 288 ARG A C 1
ATOM 2244 O O . ARG A 1 288 ? 6.421 -14.175 1.858 1.00 51.66 288 ARG A O 1
ATOM 2251 N N . SER A 1 289 ? 8.426 -14.861 1.026 1.00 54.75 289 SER A N 1
ATOM 2252 C CA . SER A 1 289 ? 9.235 -13.623 1.036 1.00 54.75 289 SER A CA 1
ATOM 2253 C C . SER A 1 289 ? 8.545 -12.416 1.673 1.00 54.75 289 SER A C 1
ATOM 2255 O O . SER A 1 289 ? 7.693 -11.804 1.028 1.00 54.75 289 SER A O 1
ATOM 2257 N N . ALA A 1 290 ? 8.922 -12.087 2.913 1.00 56.78 290 ALA A N 1
ATOM 2258 C CA . ALA A 1 290 ? 8.414 -10.911 3.607 1.00 56.78 290 ALA A CA 1
ATOM 2259 C C . ALA A 1 290 ? 8.468 -9.700 2.657 1.00 56.78 290 ALA A C 1
ATOM 2261 O O . ALA A 1 290 ? 9.559 -9.395 2.160 1.00 56.78 290 ALA A O 1
ATOM 2262 N N . PRO A 1 291 ? 7.320 -9.080 2.325 1.00 62.50 291 PRO A N 1
ATOM 2263 C CA . PRO A 1 291 ? 7.314 -7.911 1.465 1.00 62.50 291 PRO A CA 1
ATOM 2264 C C . PRO A 1 291 ? 8.207 -6.851 2.109 1.00 62.50 291 PRO A C 1
ATOM 2266 O O . PRO A 1 291 ? 8.100 -6.601 3.313 1.00 62.50 291 PRO A O 1
ATOM 2269 N N . LEU A 1 292 ? 9.126 -6.298 1.315 1.00 76.56 292 LEU A N 1
ATOM 2270 C CA . LEU A 1 292 ? 9.973 -5.196 1.751 1.00 76.56 292 LEU A CA 1
ATOM 2271 C C . LEU A 1 292 ? 9.083 -4.024 2.167 1.00 76.56 292 LEU A C 1
ATOM 2273 O O . LEU A 1 292 ? 7.985 -3.826 1.630 1.00 76.56 292 LEU A O 1
ATOM 2277 N N . SER A 1 293 ? 9.563 -3.249 3.133 1.00 86.44 293 SER A N 1
ATOM 2278 C CA . SER A 1 293 ? 8.863 -2.044 3.559 1.00 86.44 293 SER A CA 1
ATOM 2279 C C . SER A 1 293 ? 8.695 -1.084 2.376 1.00 86.44 293 SER A C 1
ATOM 2281 O O . SER A 1 293 ? 9.516 -1.042 1.454 1.00 86.44 293 SER A O 1
ATOM 2283 N N . LEU A 1 294 ? 7.636 -0.271 2.401 1.00 85.00 294 LEU A N 1
ATOM 2284 C CA . LEU A 1 294 ? 7.415 0.752 1.376 1.00 85.00 294 LEU A CA 1
ATOM 2285 C C . LEU A 1 294 ? 8.636 1.677 1.227 1.00 85.00 294 LEU A C 1
ATOM 2287 O O . LEU A 1 294 ? 8.975 2.079 0.116 1.00 85.00 294 LEU A O 1
ATOM 2291 N N . GLN A 1 295 ? 9.326 1.971 2.331 1.00 84.06 295 GLN A N 1
ATOM 2292 C CA . GLN A 1 295 ? 10.544 2.777 2.344 1.00 84.06 295 GLN A CA 1
ATOM 2293 C C . GLN A 1 295 ? 11.694 2.098 1.586 1.00 84.06 295 GLN A C 1
ATOM 2295 O O . GLN A 1 295 ? 12.341 2.736 0.756 1.00 84.06 295 GLN A O 1
ATOM 2300 N N . GLU A 1 296 ? 11.918 0.800 1.809 1.00 87.12 296 GLU A N 1
ATOM 2301 C CA . GLU A 1 296 ? 12.930 0.024 1.083 1.00 87.12 296 GLU A CA 1
ATOM 2302 C C . GLU A 1 296 ? 12.616 -0.055 -0.413 1.00 87.12 296 GLU A C 1
ATOM 2304 O O . GLU A 1 296 ? 13.512 0.148 -1.232 1.00 87.12 296 GLU A O 1
ATOM 2309 N N . GLU A 1 297 ? 11.357 -0.292 -0.796 1.00 87.06 297 GLU A N 1
ATOM 2310 C CA . GLU A 1 297 ? 10.983 -0.321 -2.216 1.00 87.06 297 GLU A CA 1
ATOM 2311 C C . GLU A 1 297 ? 11.086 1.060 -2.873 1.00 87.06 297 GLU A C 1
ATOM 2313 O O . GLU A 1 297 ? 11.517 1.164 -4.022 1.00 87.06 297 GLU A O 1
ATOM 2318 N N . THR A 1 298 ? 10.779 2.134 -2.140 1.00 83.81 298 THR A N 1
ATOM 2319 C CA . THR A 1 298 ? 10.973 3.512 -2.620 1.00 83.81 298 THR A CA 1
ATOM 2320 C C . THR A 1 298 ? 12.456 3.805 -2.856 1.00 83.81 298 THR A C 1
ATOM 2322 O O . THR A 1 298 ? 12.823 4.343 -3.902 1.00 83.81 298 THR A O 1
ATOM 2325 N N . ALA A 1 299 ? 13.329 3.393 -1.930 1.00 86.00 299 ALA A N 1
ATOM 2326 C CA . ALA A 1 299 ? 14.774 3.539 -2.077 1.00 86.00 299 ALA A CA 1
ATOM 2327 C C . ALA A 1 299 ? 15.311 2.727 -3.269 1.00 86.00 299 ALA A C 1
ATOM 2329 O O . ALA A 1 299 ? 16.078 3.250 -4.078 1.00 86.00 299 ALA A O 1
ATOM 2330 N N . ARG A 1 300 ? 14.867 1.472 -3.433 1.00 86.88 300 ARG A N 1
ATOM 2331 C CA . ARG A 1 300 ? 15.240 0.621 -4.578 1.00 86.88 300 ARG A CA 1
ATOM 2332 C C . ARG A 1 300 ? 14.801 1.219 -5.908 1.00 86.88 300 ARG A C 1
ATOM 2334 O O . ARG A 1 300 ? 15.564 1.165 -6.873 1.00 86.88 300 ARG A O 1
ATOM 2341 N N . LEU A 1 301 ? 13.596 1.785 -5.961 1.00 85.00 301 LEU A N 1
ATOM 2342 C CA . LEU A 1 301 ? 13.102 2.475 -7.146 1.00 85.00 301 LEU A CA 1
ATOM 2343 C C . LEU A 1 301 ? 13.982 3.689 -7.468 1.00 85.00 301 LEU A C 1
ATOM 2345 O O . LEU A 1 301 ? 14.395 3.847 -8.614 1.00 85.00 301 LEU A O 1
ATOM 2349 N N . GLY A 1 302 ? 14.341 4.484 -6.455 1.00 84.06 302 GLY A N 1
ATOM 2350 C CA . GLY A 1 302 ? 15.263 5.612 -6.598 1.00 84.06 302 GLY A CA 1
ATOM 2351 C C . GLY A 1 302 ? 16.631 5.213 -7.166 1.00 84.06 302 GLY A C 1
ATOM 2352 O O . GLY A 1 302 ? 17.126 5.867 -8.081 1.00 84.06 302 GLY A O 1
ATOM 2353 N N . GLU A 1 303 ? 17.231 4.120 -6.688 1.00 88.00 303 GLU A N 1
ATOM 2354 C CA . GLU A 1 303 ? 18.514 3.629 -7.215 1.00 88.00 303 GLU A CA 1
ATOM 2355 C C . GLU A 1 303 ? 18.415 3.164 -8.676 1.00 88.00 303 GLU A C 1
ATOM 2357 O O . GLU A 1 303 ? 19.277 3.487 -9.491 1.00 88.00 303 GLU A O 1
ATOM 2362 N N . ILE A 1 304 ? 17.338 2.471 -9.055 1.00 86.31 304 ILE A N 1
ATOM 2363 C CA . ILE A 1 304 ? 17.160 2.033 -10.448 1.00 86.31 304 ILE A CA 1
ATOM 2364 C C . ILE A 1 304 ? 16.900 3.213 -11.385 1.00 86.31 304 ILE A C 1
ATOM 2366 O O . ILE A 1 304 ? 17.360 3.203 -12.524 1.00 86.31 304 ILE A O 1
ATOM 2370 N N . ILE A 1 305 ? 16.207 4.250 -10.916 1.00 82.50 305 ILE A N 1
ATOM 2371 C CA . ILE A 1 305 ? 16.028 5.482 -11.687 1.00 82.50 305 ILE A CA 1
ATOM 2372 C C . ILE A 1 305 ? 17.381 6.158 -11.957 1.00 82.50 305 ILE A C 1
ATOM 2374 O O . ILE A 1 305 ? 17.623 6.613 -13.076 1.00 82.50 305 ILE A O 1
ATOM 2378 N N . LYS A 1 306 ? 18.303 6.162 -10.984 1.00 86.38 306 LYS A N 1
ATOM 2379 C CA . LYS A 1 306 ? 19.676 6.654 -11.195 1.00 86.38 306 LYS A CA 1
ATOM 2380 C C . LYS A 1 306 ? 20.420 5.820 -12.240 1.00 86.38 306 LYS A C 1
ATOM 2382 O O . LYS A 1 306 ? 21.012 6.397 -13.153 1.00 86.38 306 LYS A O 1
ATOM 2387 N N . ASP A 1 307 ? 20.347 4.490 -12.152 1.00 85.81 307 ASP A N 1
ATOM 2388 C CA . ASP A 1 307 ? 20.946 3.583 -13.144 1.00 85.81 307 ASP A CA 1
ATOM 2389 C C . ASP A 1 307 ? 20.392 3.852 -14.556 1.00 85.81 307 ASP A C 1
ATOM 2391 O O . ASP A 1 307 ? 21.144 3.925 -15.533 1.00 85.81 307 ASP A O 1
ATOM 2395 N N . LEU A 1 308 ? 19.077 4.058 -14.663 1.00 83.19 308 LEU A N 1
ATOM 2396 C CA . LEU A 1 308 ? 18.398 4.366 -15.918 1.00 83.19 308 LEU A CA 1
ATOM 2397 C C . LEU A 1 308 ? 18.816 5.729 -16.481 1.00 83.19 308 LEU A C 1
ATOM 2399 O O . LEU A 1 308 ? 19.045 5.842 -17.682 1.00 83.19 308 LEU A O 1
ATOM 2403 N N . ASN A 1 309 ? 18.977 6.752 -15.640 1.00 83.38 309 ASN A N 1
ATOM 2404 C CA . ASN A 1 309 ? 19.499 8.054 -16.061 1.00 83.38 309 ASN A CA 1
ATOM 2405 C C . ASN A 1 309 ? 20.906 7.928 -16.667 1.00 83.38 309 ASN A C 1
ATOM 2407 O O . ASN A 1 309 ? 21.158 8.456 -17.752 1.00 83.38 309 ASN A O 1
ATOM 2411 N N . VAL A 1 310 ? 21.795 7.161 -16.025 1.00 86.81 310 VAL A N 1
ATOM 2412 C CA . VAL A 1 310 ? 23.145 6.880 -16.546 1.00 86.81 310 VAL A CA 1
ATOM 2413 C C . VAL A 1 310 ? 23.082 6.134 -17.883 1.00 86.81 310 VAL A C 1
ATOM 2415 O O . VAL A 1 310 ? 23.870 6.414 -18.789 1.00 86.81 310 VAL A O 1
ATOM 2418 N N . TYR A 1 311 ? 22.151 5.190 -18.032 1.00 83.50 311 TYR A N 1
ATOM 2419 C CA . TYR A 1 311 ? 21.920 4.495 -19.298 1.00 83.50 311 TYR A CA 1
ATOM 2420 C C . TYR A 1 311 ? 21.443 5.458 -20.400 1.00 83.50 311 TYR A C 1
ATOM 2422 O O . TYR A 1 311 ? 22.015 5.476 -21.490 1.00 83.50 311 TYR A O 1
ATOM 2430 N N . LEU A 1 312 ? 20.466 6.321 -20.107 1.00 82.69 312 LEU A N 1
ATOM 2431 C CA . LEU A 1 312 ? 19.953 7.309 -21.059 1.00 82.69 312 LEU A CA 1
ATOM 2432 C C . LEU A 1 312 ? 21.029 8.319 -21.483 1.00 82.69 312 LEU A C 1
ATOM 2434 O O . LEU A 1 312 ? 21.074 8.699 -22.652 1.00 82.69 312 LEU A O 1
ATOM 2438 N N . ASP A 1 313 ? 21.922 8.727 -20.578 1.00 85.38 313 ASP A N 1
ATOM 2439 C CA . ASP A 1 313 ? 23.074 9.574 -20.916 1.00 85.38 313 ASP A CA 1
ATOM 2440 C C . ASP A 1 313 ? 23.999 8.908 -21.938 1.00 85.38 313 ASP A C 1
ATOM 2442 O O . ASP A 1 313 ? 24.424 9.556 -22.897 1.00 85.38 313 ASP A O 1
ATOM 2446 N N . LYS A 1 314 ? 24.276 7.606 -21.782 1.00 84.12 314 LYS A N 1
ATOM 2447 C CA . LYS A 1 314 ? 25.073 6.845 -22.756 1.00 84.12 314 LYS A CA 1
ATOM 2448 C C . LYS A 1 314 ? 24.381 6.783 -24.115 1.00 84.12 314 LYS A C 1
ATOM 2450 O O . LYS A 1 314 ? 25.028 7.039 -25.125 1.00 84.12 314 LYS A O 1
ATOM 2455 N N . CYS A 1 315 ? 23.071 6.533 -24.146 1.00 78.69 315 CYS A N 1
ATOM 2456 C CA . CYS A 1 315 ? 22.308 6.516 -25.396 1.00 78.69 315 CYS A CA 1
ATOM 2457 C C . CYS A 1 315 ? 22.345 7.866 -26.128 1.00 78.69 315 CYS A C 1
ATOM 2459 O O . CYS A 1 315 ? 22.460 7.902 -27.353 1.00 78.69 315 CYS A O 1
ATOM 2461 N N . VAL A 1 316 ? 22.275 8.983 -25.395 1.00 82.25 316 VAL A N 1
ATOM 2462 C CA . VAL A 1 316 ? 22.401 10.325 -25.985 1.00 82.25 316 VAL A CA 1
ATOM 2463 C C . VAL A 1 316 ? 23.804 10.538 -26.561 1.00 82.25 316 VAL A C 1
ATOM 2465 O O . VAL A 1 316 ? 23.923 11.011 -27.686 1.00 82.25 316 VAL A O 1
ATOM 2468 N N . GLN A 1 317 ? 24.858 10.132 -25.845 1.00 84.19 317 GLN A N 1
ATOM 2469 C CA . GLN A 1 317 ? 26.245 10.255 -26.321 1.00 84.19 317 GLN A CA 1
ATOM 2470 C C . GLN A 1 317 ? 26.541 9.380 -27.549 1.00 84.19 317 GLN A C 1
ATOM 2472 O O . GLN A 1 317 ? 27.319 9.772 -28.419 1.00 84.19 317 GLN A O 1
ATOM 2477 N N . GLU A 1 318 ? 25.930 8.198 -27.645 1.00 80.81 318 GLU A N 1
ATOM 2478 C CA . GLU A 1 318 ? 26.060 7.317 -28.812 1.00 80.81 318 GLU A CA 1
ATOM 2479 C C . GLU A 1 318 ? 25.362 7.886 -30.052 1.00 80.81 318 GLU A C 1
ATOM 2481 O O . GLU A 1 318 ? 25.840 7.686 -31.170 1.00 80.81 318 GLU A O 1
ATOM 2486 N N . LYS A 1 319 ? 24.278 8.653 -29.872 1.00 77.62 319 LYS A N 1
ATOM 2487 C CA . LYS A 1 319 ? 23.534 9.287 -30.972 1.00 77.62 319 LYS A CA 1
ATOM 2488 C C . LYS A 1 319 ? 24.379 10.290 -31.765 1.00 77.62 319 LYS A C 1
ATOM 2490 O O . LYS A 1 319 ? 24.168 10.434 -32.968 1.00 77.62 319 LYS A O 1
ATOM 2495 N N . ASP A 1 320 ? 25.369 10.919 -31.134 1.00 79.94 320 ASP A N 1
ATOM 2496 C CA . ASP A 1 320 ? 26.302 11.841 -31.796 1.00 79.94 320 ASP A CA 1
ATOM 2497 C C . ASP A 1 320 ? 27.325 11.124 -32.707 1.00 79.94 320 ASP A C 1
ATOM 2499 O O . ASP A 1 320 ? 28.123 11.775 -33.386 1.00 79.94 320 ASP A O 1
ATOM 2503 N N . ARG A 1 321 ? 27.304 9.781 -32.768 1.00 81.88 321 ARG A N 1
ATOM 2504 C CA . ARG A 1 321 ? 28.118 8.958 -33.678 1.00 81.88 321 ARG A CA 1
ATOM 2505 C C . ARG A 1 321 ? 27.245 8.338 -34.784 1.00 81.88 321 ARG A C 1
ATOM 2507 O O . ARG A 1 321 ? 26.809 7.193 -34.653 1.00 81.88 321 ARG A O 1
ATOM 2514 N N . PRO A 1 322 ? 27.010 9.053 -35.902 1.00 69.44 322 PRO A N 1
ATOM 2515 C CA . PRO A 1 322 ? 26.045 8.653 -36.934 1.00 69.44 322 PRO A CA 1
ATOM 2516 C C . PRO A 1 322 ? 26.361 7.321 -37.637 1.00 69.44 322 PRO A C 1
ATOM 2518 O O . PRO A 1 322 ? 25.452 6.697 -38.178 1.00 69.44 322 PRO A O 1
ATOM 2521 N N . ASP A 1 323 ? 27.607 6.844 -37.589 1.00 80.56 323 ASP A N 1
ATOM 2522 C CA . ASP A 1 323 ? 28.032 5.645 -38.324 1.00 80.56 323 ASP A CA 1
ATOM 2523 C C . ASP A 1 323 ? 27.699 4.310 -37.617 1.00 80.56 323 ASP A C 1
ATOM 2525 O O . ASP A 1 323 ? 27.974 3.245 -38.169 1.00 80.56 323 ASP A O 1
ATOM 2529 N N . GLN A 1 324 ? 27.119 4.326 -36.405 1.00 65.75 324 GLN A N 1
ATOM 2530 C CA . GLN A 1 324 ? 26.868 3.113 -35.598 1.00 65.75 324 GLN A CA 1
ATOM 2531 C C . GLN A 1 324 ? 25.480 3.040 -34.934 1.00 65.75 324 GLN A C 1
ATOM 2533 O O . GLN A 1 324 ? 25.291 2.271 -33.990 1.00 65.75 324 GLN A O 1
ATOM 2538 N N . ALA A 1 325 ? 24.483 3.789 -35.416 1.00 59.78 325 ALA A N 1
ATOM 2539 C CA . ALA A 1 325 ? 23.126 3.729 -34.866 1.00 59.78 325 ALA A CA 1
ATOM 2540 C C . ALA A 1 325 ? 22.471 2.354 -35.124 1.00 59.78 325 ALA A C 1
ATOM 2542 O O . ALA A 1 325 ? 21.828 2.124 -36.149 1.00 59.78 325 ALA A O 1
ATOM 2543 N N . SER A 1 326 ? 22.656 1.420 -34.189 1.00 63.38 326 SER A N 1
ATOM 2544 C CA . SER A 1 326 ? 22.064 0.085 -34.246 1.00 63.38 326 SER A CA 1
ATOM 2545 C C . SER A 1 326 ? 20.563 0.132 -33.935 1.00 63.38 326 SER A C 1
ATOM 2547 O O . SER A 1 326 ? 20.087 0.921 -33.117 1.00 63.38 326 SER A O 1
ATOM 2549 N N . SER A 1 327 ? 19.792 -0.749 -34.574 1.00 66.50 327 SER A N 1
ATOM 2550 C CA . SER A 1 327 ? 18.346 -0.919 -34.355 1.00 66.50 327 SER A CA 1
ATOM 2551 C C . SER A 1 327 ? 17.965 -1.284 -32.910 1.00 66.50 327 SER A C 1
ATOM 2553 O O . SER A 1 327 ? 16.807 -1.112 -32.533 1.00 66.50 327 SER A O 1
ATOM 2555 N N . SER A 1 328 ? 18.925 -1.734 -32.094 1.00 63.22 328 SER A N 1
ATOM 2556 C CA . SER A 1 328 ? 18.737 -2.177 -30.705 1.00 63.22 328 SER A CA 1
ATOM 2557 C C . SER A 1 328 ? 18.263 -1.056 -29.765 1.00 63.22 328 SER A C 1
ATOM 2559 O O . SER A 1 328 ? 17.341 -1.243 -28.970 1.00 63.22 328 SER A O 1
ATOM 2561 N N . SER A 1 329 ? 18.803 0.158 -29.930 1.00 65.31 329 SER A N 1
ATOM 2562 C CA . SER A 1 329 ? 18.504 1.325 -29.079 1.00 65.31 329 SER A CA 1
ATOM 2563 C C . SER A 1 329 ? 17.011 1.708 -29.054 1.00 65.31 329 SER A C 1
ATOM 2565 O O . SER A 1 329 ? 16.507 2.220 -28.048 1.00 65.31 329 SER A O 1
ATOM 2567 N N . LYS A 1 330 ? 16.271 1.422 -30.135 1.00 66.00 330 LYS A N 1
ATOM 2568 C CA . LYS A 1 330 ? 14.843 1.763 -30.256 1.00 66.00 330 LYS A CA 1
ATOM 2569 C C . LYS A 1 330 ? 13.928 0.851 -29.435 1.00 66.00 330 LYS A C 1
ATOM 2571 O O . LYS A 1 330 ? 12.887 1.307 -28.977 1.00 66.00 330 LYS A O 1
ATOM 2576 N N . HIS A 1 331 ? 14.291 -0.419 -29.252 1.00 66.69 331 HIS A N 1
ATOM 2577 C CA . HIS A 1 331 ? 13.438 -1.386 -28.552 1.00 66.69 331 HIS A CA 1
ATOM 2578 C C . HIS A 1 331 ? 13.520 -1.208 -27.030 1.00 66.69 331 HIS A C 1
ATOM 2580 O O . HIS A 1 331 ? 12.506 -1.181 -26.332 1.00 66.69 331 HIS A O 1
ATOM 2586 N N . ALA A 1 332 ? 14.733 -0.976 -26.525 1.00 63.59 332 ALA A N 1
ATOM 2587 C CA . ALA A 1 332 ? 15.005 -0.763 -25.107 1.00 63.59 332 ALA A CA 1
ATOM 2588 C C . ALA A 1 332 ? 14.218 0.406 -24.499 1.00 63.59 332 ALA A C 1
ATOM 2590 O O . ALA A 1 332 ? 13.687 0.314 -23.394 1.00 63.59 332 ALA A O 1
ATOM 2591 N N . SER A 1 333 ? 14.113 1.499 -25.248 1.00 64.56 333 SER A N 1
ATOM 2592 C CA . SER A 1 333 ? 13.476 2.738 -24.813 1.00 64.56 333 SER A CA 1
ATOM 2593 C C . SER A 1 333 ? 11.936 2.656 -24.858 1.00 64.56 333 SER A C 1
ATOM 2595 O O . SER A 1 333 ? 11.260 3.297 -24.053 1.00 64.56 333 SER A O 1
ATOM 2597 N N . GLN A 1 334 ? 11.358 1.813 -25.728 1.00 66.31 334 GLN A N 1
ATOM 2598 C CA . GLN A 1 334 ? 9.908 1.564 -25.770 1.00 66.31 334 GLN A CA 1
ATOM 2599 C C . GLN A 1 334 ? 9.440 0.712 -24.586 1.00 66.31 334 GLN A C 1
ATOM 2601 O O . GLN A 1 334 ? 8.348 0.932 -24.056 1.00 66.31 334 GLN A O 1
ATOM 2606 N N . ILE A 1 335 ? 10.277 -0.231 -24.146 1.00 66.88 335 ILE A N 1
ATOM 2607 C CA . ILE A 1 335 ? 10.025 -1.026 -22.943 1.00 66.88 335 ILE A CA 1
ATOM 2608 C C . ILE A 1 335 ? 10.055 -0.111 -21.715 1.00 66.88 335 ILE A C 1
ATOM 2610 O O . ILE A 1 335 ? 9.082 -0.089 -20.966 1.00 66.88 335 ILE A O 1
ATOM 2614 N N . ALA A 1 336 ? 11.076 0.742 -21.571 1.00 65.56 336 ALA A N 1
ATOM 2615 C CA . ALA A 1 336 ? 11.149 1.707 -20.471 1.00 65.56 336 ALA A CA 1
ATOM 2616 C C . ALA A 1 336 ? 9.906 2.622 -20.390 1.00 65.56 336 ALA A C 1
ATOM 2618 O O . ALA A 1 336 ? 9.371 2.826 -19.302 1.00 65.56 336 ALA A O 1
ATOM 2619 N N . MET A 1 337 ? 9.365 3.096 -21.523 1.00 68.38 337 MET A N 1
ATOM 2620 C CA . MET A 1 337 ? 8.107 3.867 -21.537 1.00 68.38 337 MET A CA 1
ATOM 2621 C C . MET A 1 337 ? 6.908 3.077 -21.010 1.00 68.38 337 MET A C 1
ATOM 2623 O O . MET A 1 337 ? 6.130 3.595 -20.208 1.00 68.38 337 MET A O 1
ATOM 2627 N N . LYS A 1 338 ? 6.735 1.826 -21.453 1.00 69.62 338 LYS A N 1
ATOM 2628 C CA . LYS A 1 338 ? 5.637 0.977 -20.969 1.00 69.62 338 LYS A CA 1
ATOM 2629 C C . LYS A 1 338 ? 5.779 0.688 -19.476 1.00 69.62 338 LYS A C 1
ATOM 2631 O O . LYS A 1 338 ? 4.785 0.738 -18.757 1.00 69.62 338 LYS A O 1
ATOM 2636 N N . LEU A 1 339 ? 6.999 0.469 -18.999 1.00 65.31 339 LEU A N 1
ATOM 2637 C CA . LEU A 1 339 ? 7.284 0.198 -17.590 1.00 65.31 339 LEU A CA 1
ATOM 2638 C C . LEU A 1 339 ? 7.092 1.417 -16.689 1.00 65.31 339 LEU A C 1
ATOM 2640 O O . LEU A 1 339 ? 6.666 1.281 -15.546 1.00 65.31 339 LEU A O 1
ATOM 2644 N N . LEU A 1 340 ? 7.350 2.617 -17.201 1.00 67.69 340 LEU A N 1
ATOM 2645 C CA . LEU A 1 340 ? 7.075 3.855 -16.476 1.00 67.69 340 LEU A CA 1
ATOM 2646 C C . LEU A 1 340 ? 5.596 4.249 -16.533 1.00 67.69 340 LEU A C 1
ATOM 2648 O O . LEU A 1 340 ? 5.138 5.010 -15.686 1.00 67.69 340 LEU A O 1
ATOM 2652 N N . SER A 1 341 ? 4.821 3.703 -17.476 1.00 71.56 341 SER A N 1
ATOM 2653 C CA . SER A 1 341 ? 3.379 3.959 -17.542 1.00 71.56 341 SER A CA 1
ATOM 2654 C C . SER A 1 341 ? 2.607 3.350 -16.363 1.00 71.56 341 SER A C 1
ATOM 2656 O O . SER A 1 341 ? 1.636 3.954 -15.906 1.00 71.56 341 SER A O 1
ATOM 2658 N N . SER A 1 342 ? 3.059 2.213 -15.813 1.00 72.88 342 SER A N 1
ATOM 2659 C CA . SER A 1 342 ? 2.469 1.604 -14.609 1.00 72.88 342 SER A CA 1
ATOM 2660 C C . SER A 1 342 ? 2.867 2.326 -13.314 1.00 72.88 342 SER A C 1
ATOM 2662 O O . SER A 1 342 ? 2.104 2.304 -12.350 1.00 72.88 342 SER A O 1
ATOM 2664 N N . CYS A 1 343 ? 4.005 3.028 -13.321 1.00 82.25 343 CYS A N 1
ATOM 2665 C CA . CYS A 1 343 ? 4.492 3.892 -12.240 1.00 82.25 343 CYS A CA 1
ATOM 2666 C C . CYS A 1 343 ? 4.431 5.379 -12.603 1.00 82.25 343 CYS A C 1
ATOM 2668 O O . CYS A 1 343 ? 5.331 6.146 -12.255 1.00 82.25 343 CYS A O 1
ATOM 2670 N N . SER A 1 344 ? 3.382 5.812 -13.308 1.00 85.06 344 SER A N 1
ATOM 2671 C CA . SER A 1 344 ? 3.272 7.227 -13.653 1.00 85.06 344 SER A CA 1
ATOM 2672 C C . SER A 1 344 ? 3.185 8.084 -12.377 1.00 85.06 344 SER A C 1
ATOM 2674 O O . SER A 1 344 ? 2.526 7.680 -11.408 1.00 85.06 344 SER A O 1
ATOM 2676 N N . PRO A 1 345 ? 3.783 9.293 -12.352 1.00 83.25 345 PRO A N 1
ATOM 2677 C CA . PRO A 1 345 ? 3.719 10.167 -11.181 1.00 83.25 345 PRO A CA 1
ATOM 2678 C C . PRO A 1 345 ? 2.285 10.422 -10.700 1.00 83.25 345 PRO A C 1
ATOM 2680 O O . PRO A 1 345 ? 2.028 10.471 -9.500 1.00 83.25 345 PRO A O 1
ATOM 2683 N N . SER A 1 346 ? 1.322 10.520 -11.624 1.00 84.25 346 SER A N 1
ATOM 2684 C CA . SER A 1 346 ? -0.094 10.711 -11.296 1.00 84.25 346 SER A CA 1
ATOM 2685 C C . SER A 1 346 ? -0.712 9.505 -10.582 1.00 84.25 346 SER A C 1
ATOM 2687 O O . SER A 1 346 ? -1.478 9.697 -9.635 1.00 84.25 346 SER A O 1
ATOM 2689 N N . VAL A 1 347 ? -0.368 8.279 -10.988 1.00 87.12 347 VAL A N 1
ATOM 2690 C CA . VAL A 1 347 ? -0.843 7.044 -10.347 1.00 87.12 347 VAL A CA 1
ATOM 2691 C C . VAL A 1 347 ? -0.239 6.906 -8.952 1.00 87.12 347 VAL A C 1
ATOM 2693 O O . VAL A 1 347 ? -0.985 6.694 -7.994 1.00 87.12 347 VAL A O 1
ATOM 2696 N N . VAL A 1 348 ? 1.075 7.103 -8.815 1.00 86.50 348 VAL A N 1
ATOM 2697 C CA . VAL A 1 348 ? 1.776 7.043 -7.521 1.00 86.50 348 VAL A CA 1
ATOM 2698 C C . VAL A 1 348 ? 1.209 8.085 -6.551 1.00 86.50 348 VAL A C 1
ATOM 2700 O O . VAL A 1 348 ? 0.790 7.741 -5.445 1.00 86.50 348 VAL A O 1
ATOM 2703 N N . LEU A 1 349 ? 1.080 9.344 -6.988 1.00 85.69 349 LEU A N 1
ATOM 2704 C CA . LEU A 1 349 ? 0.474 10.418 -6.192 1.00 85.69 349 LEU A CA 1
ATOM 2705 C C . LEU A 1 349 ? -0.982 10.132 -5.822 1.00 85.69 349 LEU A C 1
ATOM 2707 O O . LEU A 1 349 ? -1.421 10.496 -4.733 1.00 85.69 349 LEU A O 1
ATOM 2711 N N . SER A 1 350 ? -1.751 9.506 -6.714 1.00 88.75 350 SER A N 1
ATOM 2712 C CA . SER A 1 350 ? -3.132 9.121 -6.424 1.00 88.75 350 SER A CA 1
ATOM 2713 C C . SER A 1 350 ? -3.203 8.084 -5.303 1.00 88.75 350 SER A C 1
ATOM 2715 O O . SER A 1 350 ? -4.038 8.227 -4.408 1.00 88.75 350 SER A O 1
ATOM 2717 N N . GLN A 1 351 ? -2.343 7.058 -5.327 1.00 89.56 351 GLN A N 1
ATOM 2718 C CA . GLN A 1 351 ? -2.304 6.061 -4.252 1.00 89.56 351 GLN A CA 1
ATOM 2719 C C . GLN A 1 351 ? -1.828 6.683 -2.938 1.00 89.56 351 GLN A C 1
ATOM 2721 O O . GLN A 1 351 ? -2.465 6.476 -1.908 1.00 89.56 351 GLN A O 1
ATOM 2726 N N . TRP A 1 352 ? -0.790 7.521 -2.982 1.00 88.88 352 TRP A N 1
ATOM 2727 C CA . TRP A 1 352 ? -0.286 8.210 -1.795 1.00 88.88 352 TRP A CA 1
ATOM 2728 C C . TRP A 1 352 ? -1.335 9.123 -1.150 1.00 88.88 352 TRP A C 1
ATOM 2730 O O . TRP A 1 352 ? -1.597 9.033 0.045 1.00 88.88 352 TRP A O 1
ATOM 2740 N N . ARG A 1 353 ? -2.030 9.947 -1.944 1.00 88.25 353 ARG A N 1
ATOM 2741 C CA . ARG A 1 353 ? -3.125 10.791 -1.436 1.00 88.25 353 ARG A CA 1
ATOM 2742 C C . ARG A 1 353 ? -4.263 9.976 -0.833 1.00 88.25 353 ARG A C 1
ATOM 2744 O O . ARG A 1 353 ? -4.929 10.464 0.071 1.00 88.25 353 ARG A O 1
ATOM 2751 N N . ALA A 1 354 ? -4.526 8.773 -1.343 1.00 91.81 354 ALA A N 1
ATOM 2752 C CA . ALA A 1 354 ? -5.531 7.899 -0.751 1.00 91.81 354 ALA A CA 1
ATOM 2753 C C . ALA A 1 354 ? -5.101 7.416 0.643 1.00 91.81 354 ALA A C 1
ATOM 2755 O O . ALA A 1 354 ? -5.928 7.442 1.547 1.00 91.81 354 ALA A O 1
ATOM 2756 N N . ILE A 1 355 ? -3.823 7.063 0.826 1.00 90.12 355 ILE A N 1
ATOM 2757 C CA . ILE A 1 355 ? -3.256 6.726 2.142 1.00 90.12 355 ILE A CA 1
ATOM 2758 C C . ILE A 1 355 ? -3.378 7.919 3.095 1.00 90.12 355 ILE A C 1
ATOM 2760 O O . ILE A 1 355 ? -3.906 7.761 4.190 1.00 90.12 355 ILE A O 1
ATOM 2764 N N . LEU A 1 356 ? -2.980 9.122 2.663 1.00 89.31 356 LEU A N 1
ATOM 2765 C CA . LEU A 1 356 ? -3.077 10.326 3.498 1.00 89.31 356 LEU A CA 1
ATOM 2766 C C . LEU A 1 356 ? -4.512 10.613 3.955 1.00 89.31 356 LEU A C 1
ATOM 2768 O O . LEU A 1 356 ? -4.720 10.901 5.122 1.00 89.31 356 LEU A O 1
ATOM 2772 N N . ARG A 1 357 ? -5.512 10.463 3.078 1.00 93.25 357 ARG A N 1
ATOM 2773 C CA . ARG A 1 357 ? -6.922 10.641 3.470 1.00 93.25 357 ARG A CA 1
ATOM 2774 C C . ARG A 1 357 ? -7.385 9.623 4.507 1.00 93.25 357 ARG A C 1
ATOM 2776 O O . ARG A 1 357 ? -8.200 9.968 5.350 1.00 93.25 357 ARG A O 1
ATOM 2783 N N . ILE A 1 358 ? -6.915 8.377 4.412 1.00 94.12 358 ILE A N 1
ATOM 2784 C CA . ILE A 1 358 ? -7.231 7.342 5.405 1.00 94.12 358 ILE A CA 1
ATOM 2785 C C . ILE A 1 358 ? -6.604 7.715 6.751 1.00 94.12 358 ILE A C 1
ATOM 2787 O O . ILE A 1 358 ? -7.268 7.618 7.774 1.00 94.12 358 ILE A O 1
ATOM 2791 N N . LEU A 1 359 ? -5.352 8.176 6.748 1.00 91.75 359 LEU A N 1
ATOM 2792 C CA . LEU A 1 359 ? -4.679 8.632 7.963 1.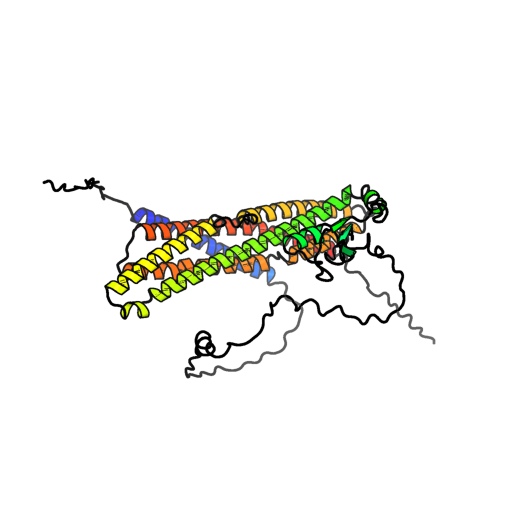00 91.75 359 LEU A CA 1
ATOM 2793 C C . LEU A 1 359 ? -5.381 9.849 8.576 1.00 91.75 359 LEU A C 1
ATOM 2795 O O . LEU A 1 359 ? -5.671 9.827 9.767 1.00 91.75 359 LEU A O 1
ATOM 2799 N N . ASP A 1 360 ? -5.721 10.860 7.776 1.00 93.19 360 ASP A N 1
ATOM 2800 C CA . ASP A 1 360 ? -6.452 12.037 8.255 1.00 93.19 360 ASP A CA 1
ATOM 2801 C C . ASP A 1 360 ? -7.794 11.620 8.905 1.00 93.19 360 ASP A C 1
ATOM 2803 O O . ASP A 1 360 ? -8.096 12.051 10.012 1.00 93.19 360 ASP A O 1
ATOM 2807 N N . ASP A 1 361 ? -8.563 10.714 8.287 1.00 95.94 361 ASP A N 1
ATOM 2808 C CA . ASP A 1 361 ? -9.822 10.181 8.850 1.00 95.94 361 ASP A CA 1
ATOM 2809 C C . ASP A 1 361 ? -9.620 9.424 10.176 1.00 95.94 361 ASP A C 1
ATOM 2811 O O . ASP A 1 361 ? -10.388 9.576 11.132 1.00 95.94 361 ASP A O 1
ATOM 2815 N N . VAL A 1 362 ? -8.562 8.614 10.263 1.00 95.00 362 VAL A N 1
ATOM 2816 C CA . VAL A 1 362 ? -8.252 7.844 11.473 1.00 95.00 362 VAL A CA 1
ATOM 2817 C C . VAL A 1 362 ? -7.845 8.765 12.621 1.00 95.00 362 VAL A C 1
ATOM 2819 O O . VAL A 1 362 ? -8.349 8.592 13.729 1.00 95.00 362 VAL A O 1
ATOM 2822 N N . PHE A 1 363 ? -6.952 9.728 12.390 1.00 93.62 363 PHE A N 1
ATOM 2823 C CA . PHE A 1 363 ? -6.325 10.501 13.466 1.00 93.62 363 PHE A CA 1
ATOM 2824 C C . PHE A 1 363 ? -7.033 11.814 13.803 1.00 93.62 363 PHE A C 1
ATOM 2826 O O . PHE A 1 363 ? -7.011 12.211 14.966 1.00 93.62 363 PHE A O 1
ATOM 2833 N N . GLU A 1 364 ? -7.686 12.468 12.842 1.00 94.25 364 GLU A N 1
ATOM 2834 C CA . GLU A 1 364 ? -8.377 13.744 13.086 1.00 94.25 364 GLU A CA 1
ATOM 2835 C C . GLU A 1 364 ? -9.849 13.549 13.480 1.00 94.25 364 GLU A C 1
ATOM 2837 O O . GLU A 1 364 ? -10.415 14.397 14.171 1.00 94.25 364 GLU A O 1
ATOM 2842 N N . GLU A 1 365 ? -10.476 12.436 13.077 1.00 95.88 365 GLU A N 1
ATOM 2843 C CA . GLU A 1 365 ? -11.905 12.186 13.308 1.00 95.88 365 GLU A CA 1
ATOM 2844 C C . GLU A 1 365 ? -12.149 10.954 14.191 1.00 95.88 365 GLU A C 1
ATOM 2846 O O . GLU A 1 365 ? -12.652 11.074 15.312 1.00 95.88 365 GLU A O 1
ATOM 2851 N N . THR A 1 366 ? -11.754 9.770 13.722 1.00 96.75 366 THR A N 1
ATOM 2852 C CA . THR A 1 366 ? -12.190 8.497 14.316 1.00 96.75 366 THR A CA 1
ATOM 2853 C C . THR A 1 366 ? -11.571 8.247 15.696 1.00 96.75 366 THR A C 1
ATOM 2855 O O . THR A 1 366 ? -12.277 7.987 16.673 1.00 96.75 366 THR A O 1
ATOM 2858 N N . LEU A 1 367 ? -10.245 8.348 15.815 1.00 95.81 367 LEU A N 1
ATOM 2859 C CA . LEU A 1 367 ? -9.522 8.051 17.053 1.00 95.81 367 LEU A CA 1
ATOM 2860 C C . LEU A 1 367 ? -9.859 9.033 18.192 1.00 95.81 367 LEU A C 1
ATOM 2862 O O . LEU A 1 367 ? -10.153 8.556 19.293 1.00 95.81 367 LEU A O 1
ATOM 2866 N N . PRO A 1 368 ? -9.886 10.368 17.984 1.00 95.25 368 PRO A N 1
ATOM 2867 C CA . PRO A 1 368 ? -10.312 11.305 19.023 1.00 95.25 368 PRO A CA 1
ATOM 2868 C C . PRO A 1 368 ? -11.731 11.029 19.527 1.00 95.25 368 PRO A C 1
ATOM 2870 O O . PRO A 1 368 ? -11.971 11.102 20.735 1.00 95.25 368 PRO A O 1
ATOM 2873 N N . GLN A 1 369 ? -12.654 10.669 18.627 1.00 96.62 369 GLN A N 1
ATOM 2874 C CA . GLN A 1 369 ? -14.035 10.353 18.985 1.00 96.62 369 GLN A CA 1
ATOM 2875 C C . GLN A 1 369 ? -14.123 9.082 19.842 1.00 96.62 369 GLN A C 1
ATOM 2877 O O . GLN A 1 369 ? -14.746 9.109 20.904 1.00 96.62 369 GLN A O 1
ATOM 2882 N N . ILE A 1 370 ? -13.437 8.002 19.449 1.00 96.69 370 ILE A N 1
ATOM 2883 C CA . ILE A 1 370 ? -13.370 6.761 20.240 1.00 96.69 370 ILE A CA 1
ATOM 2884 C C . ILE A 1 370 ? -12.798 7.040 21.634 1.00 96.69 370 ILE A C 1
ATOM 2886 O O . ILE A 1 370 ? -13.366 6.610 22.637 1.00 96.69 370 ILE A O 1
ATOM 2890 N N . LEU A 1 371 ? -11.684 7.773 21.718 1.00 95.12 371 LEU A N 1
ATOM 2891 C CA . LEU A 1 371 ? -11.042 8.095 22.994 1.00 95.12 371 LEU A CA 1
ATOM 2892 C C . LEU A 1 371 ? -11.947 8.948 23.894 1.00 95.12 371 LEU A C 1
ATOM 2894 O O . LEU A 1 371 ? -12.004 8.718 25.104 1.00 95.12 371 LEU A O 1
ATOM 2898 N N . GLN A 1 372 ? -12.687 9.898 23.314 1.00 95.06 372 GLN A N 1
ATOM 2899 C CA . GLN A 1 372 ? -13.688 10.676 24.038 1.00 95.06 372 GLN A CA 1
ATOM 2900 C C . GLN A 1 372 ? -14.818 9.785 24.566 1.00 95.06 372 GLN A C 1
ATOM 2902 O O . GLN A 1 372 ? -15.198 9.917 25.729 1.00 95.06 372 GLN A O 1
ATOM 2907 N N . ASP A 1 373 ? -15.353 8.880 23.747 1.00 95.75 373 ASP A N 1
ATOM 2908 C CA . ASP A 1 373 ? -16.435 7.987 24.161 1.00 95.75 373 ASP A CA 1
ATOM 2909 C C . ASP A 1 373 ? -15.972 6.996 25.245 1.00 95.75 373 ASP A C 1
ATOM 2911 O O . ASP A 1 373 ? -16.684 6.790 26.229 1.00 95.75 373 ASP A O 1
ATOM 2915 N N . LEU A 1 374 ? -14.749 6.462 25.159 1.00 94.94 374 LEU A N 1
ATOM 2916 C CA . LEU A 1 374 ? -14.159 5.632 26.218 1.00 94.94 374 LEU A CA 1
ATOM 2917 C C . LEU A 1 374 ? -14.024 6.389 27.554 1.00 94.94 374 LEU A C 1
ATOM 2919 O O . LEU A 1 374 ? -14.356 5.834 28.607 1.00 94.94 374 LEU A O 1
ATOM 2923 N N . ASP A 1 375 ? -13.593 7.657 27.525 1.00 94.06 375 ASP A N 1
ATOM 2924 C CA . ASP A 1 375 ? -13.501 8.508 28.724 1.00 94.06 375 ASP A CA 1
ATOM 2925 C C . ASP A 1 375 ? -14.890 8.799 29.316 1.00 94.06 375 ASP A C 1
ATOM 2927 O O . ASP A 1 375 ? -15.087 8.683 30.528 1.00 94.06 375 ASP A O 1
ATOM 2931 N N . LEU A 1 376 ? -15.889 9.071 28.464 1.00 93.94 376 LEU A N 1
ATOM 2932 C CA . LEU A 1 376 ? -17.283 9.282 28.879 1.00 93.94 376 LEU A CA 1
ATOM 2933 C C . LEU A 1 376 ? -17.878 8.066 29.604 1.00 93.94 376 LEU A C 1
ATOM 2935 O O . LEU A 1 376 ? -18.709 8.238 30.501 1.00 93.94 376 LEU A O 1
ATOM 2939 N N . TYR A 1 377 ? -17.463 6.849 29.247 1.00 93.50 377 TYR A N 1
ATOM 2940 C CA . TYR A 1 377 ? -17.902 5.616 29.909 1.00 93.50 377 TYR A CA 1
ATOM 2941 C C . TYR A 1 377 ? -16.976 5.159 31.048 1.00 93.50 377 TYR A C 1
ATOM 2943 O O . TYR A 1 377 ? -17.164 4.072 31.593 1.00 93.50 377 TYR A O 1
ATOM 2951 N N . GLY A 1 378 ? -16.025 6.003 31.465 1.00 89.69 378 GLY A N 1
ATOM 2952 C CA . GLY A 1 378 ? -15.189 5.786 32.646 1.00 89.69 378 GLY A CA 1
ATOM 2953 C C . GLY A 1 378 ? -14.001 4.846 32.433 1.00 89.69 378 GLY A C 1
ATOM 2954 O O . GLY A 1 378 ? -13.364 4.450 33.410 1.00 89.69 378 GLY A O 1
ATOM 2955 N N . HIS A 1 379 ? -13.670 4.495 31.187 1.00 89.06 379 HIS A N 1
ATOM 2956 C CA . HIS A 1 379 ? -12.519 3.648 30.879 1.00 89.06 379 HIS A CA 1
ATOM 2957 C C . HIS A 1 379 ? -11.276 4.498 30.608 1.00 89.06 379 HIS A C 1
ATOM 2959 O O . HIS A 1 379 ? -10.888 4.756 29.468 1.00 89.06 379 HIS A O 1
ATOM 2965 N N . ARG A 1 380 ? -10.623 4.932 31.688 1.00 88.69 380 ARG A N 1
ATOM 2966 C CA . ARG A 1 380 ? -9.441 5.797 31.627 1.00 88.69 380 ARG A CA 1
ATOM 2967 C C . ARG A 1 380 ? -8.167 5.028 31.945 1.00 88.69 380 ARG A C 1
ATOM 2969 O O . ARG A 1 380 ? -7.539 5.242 32.978 1.00 88.69 380 ARG A O 1
ATOM 2976 N N . GLU A 1 381 ? -7.796 4.108 31.064 1.00 91.50 381 GLU A N 1
ATOM 2977 C CA . GLU A 1 381 ? -6.529 3.389 31.182 1.00 91.50 381 GLU A CA 1
ATOM 2978 C C . GLU A 1 381 ? -5.381 4.271 30.651 1.00 91.50 381 GLU A C 1
ATOM 2980 O O . GLU A 1 381 ? -5.346 4.561 29.452 1.00 91.50 381 GLU A O 1
ATOM 2985 N N . PRO A 1 382 ? -4.423 4.714 31.491 1.00 89.75 382 PRO A N 1
ATOM 2986 C CA . PRO A 1 382 ? -3.360 5.624 31.052 1.00 89.75 382 PRO A CA 1
ATOM 2987 C C . PRO A 1 382 ? -2.501 5.044 29.922 1.00 89.75 382 PRO A C 1
ATOM 2989 O O . PRO A 1 382 ? -2.028 5.781 29.059 1.00 89.75 382 PRO A O 1
ATOM 2992 N N . GLY A 1 383 ? -2.326 3.718 29.904 1.00 90.75 383 GLY A N 1
ATOM 2993 C CA . GLY A 1 383 ? -1.551 3.021 28.878 1.00 90.75 383 GLY A CA 1
ATOM 2994 C C . GLY A 1 383 ? -2.116 3.203 27.469 1.00 90.75 383 GLY A C 1
ATOM 2995 O O . GLY A 1 383 ? -1.343 3.370 26.527 1.00 90.75 383 GLY A O 1
ATOM 2996 N N . LEU A 1 384 ? -3.444 3.244 27.329 1.00 90.56 384 LEU A N 1
ATOM 2997 C CA . LEU A 1 384 ? -4.119 3.418 26.043 1.00 90.56 384 LEU A CA 1
ATOM 2998 C C . LEU A 1 384 ? -3.879 4.819 25.467 1.00 90.56 384 LEU A C 1
ATOM 3000 O O . LEU A 1 384 ? -3.501 4.948 24.306 1.00 90.56 384 LEU A O 1
ATOM 3004 N N . TRP A 1 385 ? -4.008 5.855 26.298 1.00 90.31 385 TRP A N 1
ATOM 3005 C CA . TRP A 1 385 ? -3.757 7.247 25.907 1.00 90.31 385 TRP A CA 1
ATOM 3006 C C . TRP A 1 385 ? -2.297 7.486 25.516 1.00 90.31 385 TRP A C 1
ATOM 3008 O O . TRP A 1 385 ? -2.023 8.096 24.486 1.00 90.31 385 TRP A O 1
ATOM 3018 N N . ILE A 1 386 ? -1.355 6.948 26.299 1.00 92.69 386 ILE A N 1
ATOM 3019 C CA . ILE A 1 386 ? 0.079 7.016 25.981 1.00 92.69 386 ILE A CA 1
ATOM 3020 C C . ILE A 1 386 ? 0.370 6.289 24.663 1.00 92.69 386 ILE A C 1
ATOM 3022 O O . ILE A 1 386 ? 1.192 6.748 23.867 1.00 92.69 386 ILE A O 1
ATOM 3026 N N . CYS A 1 387 ? -0.289 5.152 24.420 1.00 91.88 387 CYS A N 1
ATOM 3027 C CA . CYS A 1 387 ? -0.147 4.426 23.168 1.00 91.88 387 CYS A CA 1
ATOM 3028 C C . CYS A 1 387 ? -0.677 5.252 21.990 1.00 91.88 387 CYS A C 1
ATOM 3030 O O . CYS A 1 387 ? 0.063 5.433 21.030 1.00 91.88 387 CYS A O 1
ATOM 3032 N N . ALA A 1 388 ? -1.891 5.801 22.081 1.00 88.75 388 ALA A N 1
ATOM 3033 C CA . ALA A 1 388 ? -2.483 6.636 21.037 1.00 88.75 388 ALA A CA 1
ATOM 3034 C C . ALA A 1 388 ? -1.595 7.844 20.692 1.00 88.75 388 ALA A C 1
ATOM 3036 O O . ALA A 1 388 ? -1.253 8.035 19.528 1.00 88.75 388 ALA A O 1
ATOM 3037 N N . GLN A 1 389 ? -1.116 8.579 21.701 1.00 92.12 389 GLN A N 1
ATOM 3038 C CA . GLN A 1 389 ? -0.219 9.723 21.505 1.00 92.12 389 GLN A CA 1
ATOM 3039 C C . GLN A 1 389 ? 1.106 9.322 20.834 1.00 92.12 389 GLN A C 1
ATOM 3041 O O . GLN A 1 389 ? 1.633 10.035 19.981 1.00 92.12 389 GLN A O 1
ATOM 3046 N N . ARG A 1 390 ? 1.667 8.160 21.195 1.00 93.75 390 ARG A N 1
ATOM 3047 C CA . ARG A 1 390 ? 2.880 7.641 20.546 1.00 93.75 390 ARG A CA 1
ATOM 3048 C C . ARG A 1 390 ? 2.634 7.311 19.075 1.00 93.75 390 ARG A C 1
ATOM 3050 O O . ARG A 1 390 ? 3.509 7.567 18.254 1.00 93.75 390 ARG A O 1
ATOM 3057 N N . ILE A 1 391 ? 1.488 6.712 18.758 1.00 91.62 391 ILE A N 1
ATOM 3058 C CA . ILE A 1 391 ? 1.118 6.373 17.382 1.00 91.62 391 ILE A CA 1
ATOM 3059 C C . ILE A 1 391 ? 0.901 7.647 16.559 1.00 91.62 391 ILE A C 1
ATOM 3061 O O . ILE A 1 391 ? 1.400 7.714 15.443 1.00 91.62 391 ILE A O 1
ATOM 3065 N N . GLU A 1 392 ? 0.265 8.674 17.119 1.00 90.00 392 GLU A N 1
ATOM 3066 C CA . GLU A 1 392 ? 0.116 9.986 16.475 1.00 90.00 392 GLU A CA 1
ATOM 3067 C C . GLU A 1 392 ? 1.481 10.622 16.148 1.00 90.00 392 GLU A C 1
ATOM 3069 O O . GLU A 1 392 ? 1.707 11.088 15.031 1.00 90.00 392 GLU A O 1
ATOM 3074 N N . GLN A 1 393 ? 2.440 10.577 17.082 1.00 92.12 393 GLN A N 1
ATOM 3075 C CA . GLN A 1 393 ? 3.802 11.049 16.815 1.00 92.12 393 GLN A CA 1
ATOM 3076 C C . GLN A 1 393 ? 4.468 10.248 15.687 1.00 92.12 393 GLN A C 1
ATOM 3078 O O . GLN A 1 393 ? 4.997 10.840 14.749 1.00 92.12 393 GLN A O 1
ATOM 3083 N N . LYS A 1 394 ? 4.401 8.911 15.741 1.00 89.88 394 LYS A N 1
ATOM 3084 C CA . LYS A 1 394 ? 4.970 8.043 14.698 1.00 89.88 394 LYS A CA 1
ATOM 3085 C C . LYS A 1 394 ? 4.313 8.243 13.337 1.00 89.88 394 LYS A C 1
ATOM 3087 O O . LYS A 1 394 ? 4.987 8.110 12.325 1.00 89.88 394 LYS A O 1
ATOM 3092 N N . MET A 1 395 ? 3.023 8.564 13.300 1.00 90.06 395 MET A N 1
ATOM 3093 C CA . MET A 1 395 ? 2.318 8.887 12.065 1.00 90.06 395 MET A CA 1
ATOM 3094 C C . MET A 1 395 ? 2.867 10.173 11.447 1.00 90.06 395 MET A C 1
ATOM 3096 O O . MET A 1 395 ? 3.107 10.207 10.242 1.00 90.06 395 MET A O 1
ATOM 3100 N N . ASN A 1 396 ? 3.101 11.212 12.253 1.00 88.50 396 ASN A N 1
ATOM 3101 C CA . ASN A 1 396 ? 3.728 12.438 11.763 1.00 88.50 396 ASN A CA 1
ATOM 3102 C C . ASN A 1 396 ? 5.128 12.161 11.202 1.00 88.50 396 ASN A C 1
ATOM 3104 O O . ASN A 1 396 ? 5.444 12.635 10.113 1.00 88.50 396 ASN A O 1
ATOM 3108 N N . ASP A 1 397 ? 5.924 11.344 11.894 1.00 88.56 397 ASP A N 1
ATOM 3109 C CA . ASP A 1 397 ? 7.253 10.942 11.425 1.00 88.56 397 ASP A CA 1
ATOM 3110 C C . ASP A 1 397 ? 7.157 10.143 10.106 1.00 88.56 397 ASP A C 1
ATOM 3112 O O . ASP A 1 397 ? 7.805 10.494 9.124 1.00 88.56 397 ASP A O 1
ATOM 3116 N N . PHE A 1 398 ? 6.264 9.149 10.027 1.00 86.00 398 PHE A N 1
ATOM 3117 C CA . PHE A 1 398 ? 6.003 8.361 8.814 1.00 86.00 398 PHE A CA 1
ATOM 3118 C C . PHE A 1 398 ? 5.567 9.237 7.633 1.00 86.00 398 PHE A C 1
ATOM 3120 O O . PHE A 1 398 ? 6.037 9.060 6.509 1.00 86.00 398 PHE A O 1
ATOM 3127 N N . ARG A 1 399 ? 4.670 10.198 7.876 1.00 86.12 399 ARG A N 1
ATOM 3128 C CA . ARG A 1 399 ? 4.200 11.137 6.856 1.00 86.12 399 ARG A CA 1
ATOM 3129 C C . ARG A 1 399 ? 5.355 11.971 6.314 1.00 86.12 399 ARG A C 1
ATOM 3131 O O . ARG A 1 399 ? 5.477 12.082 5.098 1.00 86.12 399 ARG A O 1
ATOM 3138 N N . MET A 1 400 ? 6.189 12.516 7.197 1.00 86.81 400 MET A N 1
ATOM 3139 C CA . MET A 1 400 ? 7.367 13.292 6.810 1.00 86.81 400 MET A CA 1
ATOM 3140 C C . MET A 1 400 ? 8.359 12.438 6.015 1.00 86.81 400 MET A C 1
ATOM 3142 O O . MET A 1 400 ? 8.747 12.831 4.920 1.00 86.81 400 MET A O 1
ATOM 3146 N N . ASP A 1 401 ? 8.694 11.240 6.500 1.00 84.06 401 ASP A N 1
ATOM 3147 C CA . ASP A 1 401 ? 9.652 10.347 5.844 1.00 84.06 401 ASP A CA 1
ATOM 3148 C C . ASP A 1 401 ? 9.194 9.949 4.435 1.00 84.06 401 ASP A C 1
ATOM 3150 O O . ASP A 1 401 ? 9.981 9.947 3.485 1.00 84.06 401 ASP A O 1
ATOM 3154 N N . VAL A 1 402 ? 7.917 9.601 4.262 1.00 76.31 402 VAL A N 1
ATOM 3155 C CA . VAL A 1 402 ? 7.408 9.208 2.943 1.00 76.31 402 VAL A CA 1
ATOM 3156 C C . VAL A 1 402 ? 7.227 10.419 2.027 1.00 76.31 402 VAL A C 1
ATOM 3158 O O . VAL A 1 402 ? 7.545 10.317 0.842 1.00 76.31 402 VAL A O 1
ATOM 3161 N N . GLU A 1 403 ? 6.771 11.569 2.537 1.00 82.81 403 GLU A N 1
ATOM 3162 C CA . GLU A 1 403 ? 6.701 12.805 1.747 1.00 82.81 403 GLU A CA 1
ATOM 3163 C C . GLU A 1 403 ? 8.092 13.231 1.258 1.00 82.81 403 GLU A C 1
ATOM 3165 O O . GLU A 1 403 ? 8.232 13.533 0.073 1.00 82.81 403 GLU A O 1
ATOM 3170 N N . ASP A 1 404 ? 9.120 13.184 2.108 1.00 85.12 404 ASP A N 1
ATOM 3171 C CA . ASP A 1 404 ? 10.500 13.520 1.741 1.00 85.12 404 ASP A CA 1
ATOM 3172 C C . ASP A 1 404 ? 11.041 12.565 0.663 1.00 85.12 404 ASP A C 1
ATOM 3174 O O . ASP A 1 404 ? 11.622 13.001 -0.334 1.00 85.12 404 ASP A O 1
ATOM 3178 N N . ASN A 1 405 ? 10.783 11.260 0.796 1.00 78.00 405 ASN A N 1
ATOM 3179 C CA . ASN A 1 405 ? 11.189 10.278 -0.212 1.00 78.00 405 ASN A CA 1
ATOM 3180 C C . ASN A 1 405 ? 10.442 10.461 -1.545 1.00 78.00 405 ASN A C 1
ATOM 3182 O O . ASN A 1 405 ? 11.052 10.405 -2.615 1.00 78.00 405 ASN A O 1
ATOM 3186 N N . LEU A 1 406 ? 9.131 10.718 -1.512 1.00 78.06 406 LEU A N 1
ATOM 3187 C CA . LEU A 1 406 ? 8.335 10.952 -2.721 1.00 78.06 406 LEU A CA 1
ATOM 3188 C C . LEU A 1 406 ? 8.681 12.282 -3.398 1.00 78.06 406 LEU A C 1
ATOM 3190 O O . LEU A 1 406 ? 8.653 12.349 -4.627 1.00 78.06 406 LEU A O 1
ATOM 3194 N N . GLN A 1 407 ? 9.045 13.317 -2.637 1.00 83.50 407 GLN A N 1
ATOM 3195 C CA . GLN A 1 407 ? 9.541 14.584 -3.182 1.00 83.50 407 GLN A CA 1
ATOM 3196 C C . GLN A 1 407 ? 10.840 14.411 -3.974 1.00 83.50 407 GLN A C 1
ATOM 3198 O O . GLN A 1 407 ? 11.093 15.196 -4.882 1.00 83.50 407 GLN A O 1
ATOM 3203 N N . ILE A 1 408 ? 11.641 13.389 -3.666 1.00 81.69 408 ILE A N 1
ATOM 3204 C CA . ILE A 1 408 ? 12.853 13.055 -4.423 1.00 81.69 408 ILE A CA 1
ATOM 3205 C C . ILE A 1 408 ? 12.511 12.155 -5.615 1.00 81.69 408 ILE A C 1
ATOM 3207 O O . ILE A 1 408 ? 12.923 12.429 -6.738 1.00 81.69 408 ILE A O 1
ATOM 3211 N N . VAL A 1 409 ? 11.740 11.087 -5.396 1.00 74.69 409 VAL A N 1
ATOM 3212 C CA . VAL A 1 409 ? 11.501 10.059 -6.422 1.00 74.69 409 VAL A CA 1
ATOM 3213 C C . VAL A 1 409 ? 10.565 10.542 -7.532 1.00 74.69 409 VAL A C 1
ATOM 3215 O O . VAL A 1 409 ? 10.795 10.225 -8.696 1.00 74.69 409 VAL A O 1
ATOM 3218 N N . LEU A 1 410 ? 9.518 11.315 -7.225 1.00 81.00 410 LEU A N 1
ATOM 3219 C CA . LEU A 1 410 ? 8.533 11.721 -8.235 1.00 81.00 410 LEU A CA 1
ATOM 3220 C C . LEU A 1 410 ? 9.103 12.660 -9.310 1.00 81.00 410 LEU A C 1
ATOM 3222 O O . LEU A 1 410 ? 8.866 12.374 -10.486 1.00 81.00 410 LEU A O 1
ATOM 3226 N N . PRO A 1 411 ? 9.866 13.724 -8.974 1.00 84.50 411 PRO A N 1
ATOM 3227 C CA . PRO A 1 411 ? 10.513 14.550 -9.992 1.00 84.50 411 PRO A CA 1
ATOM 3228 C C . PRO A 1 411 ? 11.506 13.762 -10.844 1.00 84.50 411 PRO A C 1
ATOM 3230 O O . PRO A 1 411 ? 11.608 14.013 -12.039 1.00 84.50 411 PRO A O 1
ATOM 3233 N N . GLU A 1 412 ? 12.205 12.787 -10.260 1.00 78.31 412 GLU A N 1
ATOM 3234 C CA . GLU A 1 412 ? 13.132 11.918 -10.990 1.00 78.31 412 GLU A CA 1
ATOM 3235 C C . GLU A 1 412 ? 12.395 10.997 -11.976 1.00 78.31 412 GLU A C 1
ATOM 3237 O O . GLU A 1 412 ? 12.808 10.876 -13.128 1.00 78.31 412 GLU A O 1
ATOM 3242 N N . ILE A 1 413 ? 11.258 10.407 -11.579 1.00 76.75 413 ILE A N 1
ATOM 3243 C CA . ILE A 1 413 ? 10.392 9.648 -12.500 1.00 76.75 413 ILE A CA 1
ATOM 3244 C C . ILE A 1 413 ? 9.907 10.554 -13.634 1.00 76.75 413 ILE A C 1
ATOM 3246 O O . ILE A 1 413 ? 9.984 10.172 -14.801 1.00 76.75 413 ILE A O 1
ATOM 3250 N N . GLU A 1 414 ? 9.407 11.748 -13.311 1.00 81.88 414 GLU A N 1
ATOM 3251 C CA . GLU A 1 414 ? 8.914 12.704 -14.306 1.00 81.88 414 GLU A CA 1
ATOM 3252 C C . GLU A 1 414 ? 10.023 13.118 -15.281 1.00 81.88 414 GLU A C 1
ATOM 3254 O O . GLU A 1 414 ? 9.832 13.077 -16.498 1.00 81.88 414 GLU A O 1
ATOM 3259 N N . PHE A 1 415 ? 11.210 13.426 -14.761 1.00 81.25 415 PHE A N 1
ATOM 3260 C CA . PHE A 1 415 ? 12.384 13.768 -15.552 1.00 81.25 415 PHE A CA 1
ATOM 3261 C C . PHE A 1 415 ? 12.792 12.632 -16.495 1.00 81.25 415 PHE A C 1
ATOM 3263 O O . PHE A 1 415 ? 13.002 12.871 -17.687 1.00 81.25 415 PHE A O 1
ATOM 3270 N N . VAL A 1 416 ? 12.851 11.392 -16.003 1.00 76.12 416 VAL A N 1
ATOM 3271 C CA . VAL A 1 416 ? 13.140 10.213 -16.829 1.00 76.12 416 VAL A CA 1
ATOM 3272 C C . VAL A 1 416 ? 12.092 10.037 -17.925 1.00 76.12 416 VAL A C 1
ATOM 3274 O O . VAL A 1 416 ? 12.457 9.816 -19.078 1.00 76.12 416 VAL A O 1
ATOM 3277 N N . VAL A 1 417 ? 10.801 10.169 -17.604 1.00 75.94 417 VAL A N 1
ATOM 3278 C CA . VAL A 1 417 ? 9.716 10.063 -18.594 1.00 75.94 417 VAL A CA 1
ATOM 3279 C C . VAL A 1 417 ? 9.889 11.109 -19.698 1.00 75.94 417 VAL A C 1
ATOM 3281 O O . VAL A 1 417 ? 9.860 10.753 -20.877 1.00 75.94 417 VAL A O 1
ATOM 3284 N N . VAL A 1 418 ? 10.146 12.372 -19.339 1.00 79.50 418 VAL A N 1
ATOM 3285 C CA . VAL A 1 418 ? 10.393 13.457 -20.305 1.00 79.50 418 VAL A CA 1
ATOM 3286 C C . VAL A 1 418 ? 11.642 13.181 -21.144 1.00 79.50 418 VAL A C 1
ATOM 3288 O O . VAL A 1 418 ? 11.625 13.367 -22.362 1.00 79.50 418 VAL A O 1
ATOM 3291 N N . ARG A 1 419 ? 12.731 12.693 -20.537 1.00 76.88 419 ARG A N 1
ATOM 3292 C CA . ARG A 1 419 ? 13.949 12.327 -21.276 1.00 76.88 419 ARG A CA 1
ATOM 3293 C C . ARG A 1 419 ? 13.690 11.224 -22.284 1.00 76.88 419 ARG A C 1
ATOM 3295 O O . ARG A 1 419 ? 14.144 11.335 -23.423 1.00 76.88 419 ARG A O 1
ATOM 3302 N N . ILE A 1 420 ? 12.958 10.186 -21.897 1.00 73.62 420 ILE A N 1
ATOM 3303 C CA . ILE A 1 420 ? 12.636 9.093 -22.806 1.00 73.62 420 ILE A CA 1
ATOM 3304 C C . ILE A 1 420 ? 11.759 9.612 -23.951 1.00 73.62 420 ILE A C 1
ATOM 3306 O O . ILE A 1 420 ? 12.097 9.371 -25.107 1.00 73.62 420 ILE A O 1
ATOM 3310 N N . GLN A 1 421 ? 10.719 10.402 -23.663 1.00 75.44 421 GLN A N 1
ATOM 3311 C CA . GLN A 1 421 ? 9.891 11.055 -24.689 1.00 75.44 421 GLN A CA 1
ATOM 3312 C C . GLN A 1 421 ? 10.733 11.891 -25.662 1.00 75.44 421 GLN A C 1
ATOM 3314 O O . GLN A 1 421 ? 10.627 11.719 -26.873 1.00 75.44 421 GLN A O 1
ATOM 3319 N N . SER A 1 422 ? 11.669 12.696 -25.151 1.00 76.44 422 SER A N 1
ATOM 3320 C CA . SER A 1 422 ? 12.561 13.512 -25.987 1.00 76.44 422 SER A CA 1
ATOM 3321 C C . SER A 1 422 ? 13.481 12.684 -26.896 1.00 76.44 422 SER A C 1
ATOM 3323 O O . SER A 1 422 ? 13.902 13.156 -27.952 1.00 76.44 422 SER A O 1
ATOM 3325 N N . CYS A 1 423 ? 13.777 11.430 -26.532 1.00 68.50 423 CYS A N 1
ATOM 3326 C CA . CYS A 1 423 ? 14.510 10.515 -27.405 1.00 68.50 423 CYS A CA 1
ATOM 3327 C C . CYS A 1 423 ? 13.649 10.038 -28.591 1.00 68.50 423 CYS A C 1
ATOM 3329 O O . CYS A 1 423 ? 14.207 9.698 -29.638 1.00 68.50 423 CYS A O 1
ATOM 3331 N N . PHE A 1 424 ? 12.318 10.057 -28.449 1.00 66.69 424 PHE A N 1
ATOM 3332 C CA . PHE A 1 424 ? 11.339 9.562 -29.421 1.00 66.69 424 PHE A CA 1
ATOM 3333 C C . PHE A 1 424 ? 10.660 10.633 -30.273 1.00 66.69 424 PHE A C 1
ATOM 3335 O O . PHE A 1 424 ? 10.352 10.338 -31.425 1.00 66.69 424 PHE A O 1
ATOM 3342 N N . ASP A 1 425 ? 10.483 11.860 -29.782 1.00 63.19 425 ASP A N 1
ATOM 3343 C CA . ASP A 1 425 ? 9.808 12.936 -30.534 1.00 63.19 425 ASP A CA 1
ATOM 3344 C C . ASP A 1 425 ? 10.543 13.324 -31.837 1.00 63.19 425 ASP A C 1
ATOM 3346 O O . ASP A 1 425 ? 9.978 13.952 -32.727 1.00 63.19 425 ASP A O 1
ATOM 3350 N N . TYR A 1 426 ? 11.793 12.883 -32.016 1.00 54.28 426 TYR A N 1
ATOM 3351 C CA . TYR A 1 426 ? 12.540 13.020 -33.275 1.00 54.28 426 TYR A CA 1
ATOM 3352 C C . TYR A 1 426 ? 12.230 11.942 -34.326 1.00 54.28 426 TYR A C 1
ATOM 3354 O O . TYR A 1 426 ? 12.781 11.992 -35.426 1.00 54.28 426 TYR A O 1
ATOM 3362 N N . LEU A 1 427 ? 11.417 10.938 -33.992 1.00 52.56 427 LEU A N 1
ATOM 3363 C CA . LEU A 1 427 ? 11.121 9.796 -34.859 1.00 52.56 427 LEU A CA 1
ATOM 3364 C C . LEU A 1 427 ? 9.725 9.842 -35.474 1.00 52.56 427 LEU A C 1
ATOM 3366 O O . LEU A 1 427 ? 9.405 8.922 -36.228 1.00 52.56 427 LEU A O 1
ATOM 3370 N N . GLU A 1 428 ? 8.924 10.887 -35.229 1.00 49.66 428 GLU A N 1
ATOM 3371 C CA . GLU A 1 428 ? 7.766 11.117 -36.089 1.00 49.66 428 GLU A CA 1
ATOM 3372 C C . GLU A 1 428 ? 8.278 11.300 -37.518 1.00 49.66 428 GLU A C 1
ATOM 3374 O O . GLU A 1 428 ? 9.041 12.234 -37.804 1.00 49.66 428 GLU A O 1
ATOM 3379 N N . PRO A 1 429 ? 7.937 10.375 -38.430 1.00 49.66 429 PRO A N 1
ATOM 3380 C CA . PRO A 1 429 ? 8.420 10.473 -39.776 1.00 49.66 429 PRO A CA 1
ATOM 3381 C C . PRO A 1 429 ? 7.807 11.741 -40.346 1.00 49.66 429 PRO A C 1
ATOM 3383 O O . PRO A 1 429 ? 6.590 11.887 -40.445 1.00 49.66 429 PRO A O 1
ATOM 3386 N N . SER A 1 430 ? 8.678 12.632 -40.797 1.00 53.88 430 SER A N 1
ATOM 3387 C CA . SER A 1 430 ? 8.395 13.564 -41.877 1.00 53.88 430 SER A CA 1
ATOM 3388 C C . SER A 1 430 ? 8.008 12.776 -43.148 1.00 53.88 430 SER A C 1
ATOM 3390 O O . SER A 1 430 ? 8.615 12.921 -44.205 1.00 53.88 430 SER A O 1
ATOM 3392 N N . HIS A 1 431 ? 6.956 11.960 -43.093 1.00 53.44 431 HIS A N 1
ATOM 3393 C CA . HIS A 1 431 ? 6.103 11.655 -44.226 1.00 53.44 431 HIS A CA 1
ATOM 3394 C C . HIS A 1 431 ? 5.235 12.894 -44.480 1.00 53.44 431 HIS A C 1
ATOM 3396 O O . HIS A 1 431 ? 4.012 12.843 -44.485 1.00 53.44 431 HIS A O 1
ATOM 3402 N N . LYS A 1 432 ? 5.883 14.043 -44.716 1.00 56.97 432 LYS A N 1
ATOM 3403 C CA . LYS A 1 432 ? 5.300 15.015 -45.627 1.00 56.97 432 LYS A CA 1
ATOM 3404 C C . LYS A 1 432 ? 5.382 14.358 -46.988 1.00 56.97 432 LYS A C 1
ATOM 3406 O O . LYS A 1 432 ? 6.435 14.333 -47.618 1.00 56.97 432 LYS A O 1
ATOM 3411 N N . GLU A 1 433 ? 4.265 13.743 -47.343 1.00 51.88 433 GLU A N 1
ATOM 3412 C CA . GLU A 1 433 ? 3.852 13.416 -48.691 1.00 51.88 433 GLU A CA 1
ATOM 3413 C C . GLU A 1 433 ? 4.429 14.434 -49.682 1.00 51.88 433 GLU A C 1
ATOM 3415 O O . GLU A 1 433 ? 3.908 15.530 -49.869 1.00 51.88 433 GLU A O 1
ATOM 3420 N N . THR A 1 434 ? 5.504 14.058 -50.368 1.00 58.41 434 THR A N 1
ATOM 3421 C CA . THR A 1 434 ? 5.789 14.573 -51.704 1.00 58.41 434 THR A CA 1
ATOM 3422 C C . THR A 1 434 ? 4.863 13.861 -52.687 1.00 58.41 434 THR A C 1
ATOM 3424 O O . THR A 1 434 ? 5.298 13.218 -53.637 1.00 58.41 434 THR A O 1
ATOM 3427 N N . THR A 1 435 ? 3.549 13.968 -52.483 1.00 60.66 435 THR A N 1
ATOM 3428 C CA . THR A 1 435 ? 2.594 13.818 -53.582 1.00 60.66 435 THR A CA 1
ATOM 3429 C C . THR A 1 435 ? 2.617 15.116 -54.378 1.00 60.66 435 THR A C 1
ATOM 3431 O O . THR A 1 435 ? 1.671 15.900 -54.353 1.00 60.66 435 THR A O 1
ATOM 3434 N N . ASP A 1 436 ? 3.718 15.344 -55.099 1.00 60.62 436 ASP A N 1
ATOM 3435 C CA . ASP A 1 436 ? 3.693 16.205 -56.276 1.00 60.62 436 ASP A CA 1
ATOM 3436 C C . ASP A 1 436 ? 2.842 15.475 -57.319 1.00 60.62 436 ASP A C 1
ATOM 3438 O O . ASP A 1 436 ? 3.309 14.686 -58.147 1.00 60.62 436 ASP A O 1
ATOM 3442 N N . HIS A 1 437 ? 1.532 15.703 -57.226 1.00 59.62 437 HIS A N 1
ATOM 3443 C CA . HIS A 1 437 ? 0.600 15.416 -58.294 1.00 59.62 437 HIS A CA 1
ATOM 3444 C C . HIS A 1 437 ? 1.017 16.238 -59.512 1.00 59.62 437 HIS A C 1
ATOM 3446 O O . HIS A 1 437 ? 0.676 17.406 -59.680 1.00 59.62 437 HIS A O 1
ATOM 3452 N N . LYS A 1 438 ? 1.751 15.567 -60.393 1.00 63.53 438 LYS A N 1
ATOM 3453 C CA . LYS A 1 438 ? 1.970 15.931 -61.785 1.00 63.53 438 LYS A CA 1
ATOM 3454 C C . LYS A 1 438 ? 0.616 15.912 -62.510 1.00 63.53 438 LYS A C 1
ATOM 3456 O O . LYS A 1 438 ? 0.288 14.947 -63.194 1.00 63.53 438 LYS A O 1
ATOM 3461 N N . VAL A 1 439 ? -0.200 16.951 -62.335 1.00 62.66 439 VAL A N 1
ATOM 3462 C CA . VAL A 1 439 ? -1.354 17.200 -63.206 1.00 62.66 439 VAL A CA 1
ATOM 3463 C C . VAL A 1 439 ? -0.815 17.878 -64.456 1.00 62.66 439 VAL A C 1
ATOM 3465 O O . VAL A 1 439 ? -0.457 19.053 -64.451 1.00 62.66 439 VAL A O 1
ATOM 3468 N N . GLY A 1 440 ? -0.698 17.088 -65.522 1.00 61.56 440 GLY A N 1
ATOM 3469 C CA . GLY A 1 440 ? -0.456 17.597 -66.860 1.00 61.56 440 GLY A CA 1
ATOM 3470 C C . GLY A 1 440 ? -1.606 18.503 -67.292 1.00 61.56 440 GLY A C 1
ATOM 3471 O O . GLY A 1 440 ? -2.746 18.059 -67.383 1.00 61.56 440 GLY A O 1
ATOM 3472 N N . GLY A 1 441 ? -1.284 19.763 -67.570 1.00 57.97 441 GLY A N 1
ATOM 3473 C CA . GLY A 1 441 ? -2.082 20.634 -68.421 1.00 57.97 441 GLY A CA 1
ATOM 3474 C C . GLY A 1 441 ? -1.472 20.622 -69.815 1.00 57.97 441 GLY A C 1
ATOM 3475 O O . GLY A 1 441 ? -0.377 21.141 -70.015 1.00 57.97 441 GLY A O 1
ATOM 3476 N N . SER A 1 442 ? -2.150 19.955 -70.742 1.00 59.00 442 SER A N 1
ATOM 3477 C CA . SER A 1 442 ? -1.964 20.122 -72.179 1.00 59.00 442 SER A CA 1
ATOM 3478 C C . SER A 1 442 ? -2.803 21.317 -72.622 1.00 59.00 442 SER A C 1
ATOM 3480 O O . SER A 1 442 ? -4.013 21.271 -72.423 1.00 59.00 442 SER A O 1
ATOM 3482 N N . GLU A 1 443 ? -2.176 22.326 -73.224 1.00 54.84 443 GLU A N 1
ATOM 3483 C CA . GLU A 1 443 ? -2.756 23.217 -74.243 1.00 54.84 443 GLU A CA 1
ATOM 3484 C C . GLU A 1 443 ? -1.648 23.681 -75.193 1.00 54.84 443 GLU A C 1
ATOM 3486 O O . GLU A 1 443 ? -0.548 24.028 -74.696 1.00 54.84 443 GLU A O 1
#

Radius of gyration: 33.56 Å; chains: 1; bounding box: 69×71×136 Å

Secondary structure (DSSP, 8-state):
---------------------HHHHHHHHHHHHHHHHHHHHHHHHHHHHHHHHHTT---S-------------------PPPPTTSTTSSSSSS--S-----STTTTSTT-------------TTTTTTSB-TTT--TT-B--EEETTT--EE-HHHHHHHTTT-SB-TTT--B-S-EEEPPTTTS-THHHHTTSSSHHHHHHHHHHHHHHHHHHHHHHHHHHHHHHHHHHHHHHHHHHHHHHSHHHHTTS-HHHHHHHHHHHHHHHHHHHHHHHHHHTT---S--SS-PPPPHHHHHHHHHHHHHHHHHHHHHHHHHHT-GGG--THHHHHHHHHHHHHHHT-HHHHHHHHHHHHHHHHIIIIIIHHHHHHHHHHTT---HHHHHHHHHHHHHHHHHHHHHHHHHHHHHHHHHHHHHHHHHHHGGGS---------------

pLDDT: mean 71.13, std 23.1, range [27.81, 98.06]

InterPro domains:
  IPR001841 Zinc finger, RING-type [PS50089] (132-171)
  IPR013083 Zinc finger, RING/FYVE/PHD-type [G3DSA:3.30.40.10] (108-224)
  IPR018957 Zinc finger, C3HC4 RING-type [PF00097] (132-171)

Sequence (443 aa):
QGRSFFACDVGSYDFDLASFPMEAEQNSARQSLARLWNVVSRILREGNLLNQVFGSCTRCLPMHGERQLSTVSSESNYSVIPSQTERNAIALEAAQEDGSSSPSHQLCKYFEGERDGADNDQDPFEEAGQQCNICAGETQFNSHFAVSCRHSACRDCWETWLKEHNTCMVCCEKVQRIQRFSDDLVSPEKDHDMKSSRDANACSDDVNYRLETVSNAFMRSLVDVKSRFDDVRGSLHEVMEHLSRKNMCLMHGDARLSVTSVEASSLLEQLKVLDAIMQGASGPPHPRSAPLSLQEETARLGEIIKDLNVYLDKCVQEKDRPDQASSSSKHASQIAMKLLSSCSPSVVLSQWRAILRILDDVFEETLPQILQDLDLYGHREPGLWICAQRIEQKMNDFRMDVEDNLQIVLPEIEFVVVRIQSCFDYLEPSHKETTDHKVGGSE

Organism: NCBI:txid3032

Foldseek 3Di:
DDDDDDDDDDDDDPDPPPDDPPVVVVVVVVVVVVVVVVVVVVVVVVVVVVCVVPVPPPPDDDDDDDDDDDDDDDDDDDDDDDDPPVVPPPPPPPDPDDDDDDDPPPPQPPPPDDDDDDPDPPPLLPQFQPAFPPVPDPPFGFFKAQPPPSDTGGPVVCVVCVVPDQADPRNRHGGPDMDTDDCVSNPCVVVPVCPVVCVVLVLLVVLLVLLLVLLVLLVVLLVVLLVLLVVLLVLLVVLLVCLDCVNLVPDDLVVNVVSLVVSLVSLLVSLVSLVCSLVQNQPDDDPPPRRGRSLVSLVSNVVSLVVLVVVLVVVVVVVVVVVDPDPSSVVSLVSVLVSLVSVALVSSVVSVVSSVVSVCCVLVPRVVSSVVSSVVSPNCDVVSVVSSVVSVVSVVVSNVSVVVSSVSNNVSSVVSNVSSVVVCVVPPDPPPDPPPPPPDDDD